Protein 6ZXW (pdb70)

Foldseek 3Di:
DKKKFQFALQDVQLRQLLVVLLQVLFFDWPDWDDDRRIIITPGDGDDPVQLAQGTFFMFDFPDKAFPVCLLVVLLVPDADAFEEFEAEADDPPRVVVRVVSVVSNVVVPHHYDPPDGPWYWYWYDDPRMTTTGTTPDGHDPVVQVCVAQVNFPQHDPPDDGLSVLSSQLSSQNAAAAFEEEEQQQFLNSNVLSCQVRRHAYEYEHQDPVRLVNNVSRCVVSVGDYYYYHDHLLDDPAQFQRHQEYEYEDDEDPDPVCPPVCVSVLQSNLVVVLRRHHAFGKYKYKYQDDSCVSNVQWDWPDWDWDADPVSGIIIITITTHD/DFPVVQVCDAQPPPRARWDWAAPDDDPGAGAWTWIAGPPVRDIWTHHRRDTPRDPPD

Secondary structure (DSSP, 8-state):
-EEEEEE-SS-HHHHHHHHHHHHHHHEEEEEEEEETTEEEEEEEE---GGG-SSEEEEEEEEEEE-GGGHHHHHHHS---SS-EEEEEESSS-HHHHHHHHHHHHHTTT--B-SSS-SEEEEEEEETTEEEEEEEEEE--THHHHTT-GGGSSS--TTPPPHHHHHHHHHHTT--TTSEEEETT-TT-HHHHHHHHTT-EEEEEES-HHHHHHHHHHHHHHT---EEEE-BTTB--B-TT-EEEEEEEPPPPS-GGGTTTTHHHHHHHHHHHHHHEEEEEEEEEEESS--TTTTTTEEEEEEEEEESSSS-EEEEEEEEE-/-BGGGGGTB--TTT-PPEEEEEEEE-SSBEEEEEEEESSS--EEEEETTEEB-----

Nearest PDB structures (foldseek):
  6zxw-assembly1_G  TM=1.003E+00  e=2.504E-74  Archaeoglobus fulgidus
  5e72-assembly1_A  TM=8.853E-01  e=5.109E-32  Thermococcus kodakarensis KOD1
  3mti-assembly1_B  TM=7.067E-01  e=9.119E-10  Streptococcus thermophilus LMG 18311
  2yqz-assembly2_B  TM=7.452E-01  e=1.498E-08  Thermus thermophilus HB8
  2yr0-assembly2_B  TM=7.247E-01  e=1.040E-08  Thermus thermophilus HB8

Radius of gyration: 24.33 Å; Cα contacts (8 Å, |Δi|>4): 850; chains: 2; bounding box: 44×74×57 Å

Solvent-accessible surface area: 17960 Å² total; per-residue (Å²): 119,104,6,0,1,32,0,4,66,93,17,50,87,0,0,48,52,0,0,16,3,0,0,114,77,43,5,184,36,142,89,96,83,88,63,107,75,2,0,10,1,40,6,57,43,119,116,6,9,146,21,2,0,6,0,37,7,0,0,76,18,98,58,63,15,33,71,101,92,5,78,109,4,0,50,101,1,59,43,71,112,123,66,3,4,8,89,14,69,25,48,181,48,78,96,63,35,46,184,101,0,5,55,26,0,179,157,85,50,6,105,63,20,122,101,114,30,114,18,17,1,6,0,4,33,38,134,87,95,0,2,0,0,42,42,64,38,96,40,58,98,152,78,22,121,104,28,65,21,72,125,10,74,38,95,80,125,93,25,5,140,5,38,13,0,25,0,0,0,0,0,6,0,0,45,140,52,30,24,0,0,1,1,36,8,22,8,0,7,5,0,2,1,0,18,74,25,33,4,72,2,10,0,0,15,114,80,64,163,22,0,79,9,0,63,82,0,5,132,128,44,61,11,134,30,20,10,1,1,1,18,5,44,33,0,0,0,91,83,67,10,0,67,0,0,0,0,31,4,59,21,38,206,49,124,187,34,78,48,93,29,62,99,21,0,40,74,0,2,110,16,0,51,46,0,0,69,152,32,2,23,0,0,0,0,0,24,42,80,1,67,92,46,1,94,44,7,78,66,40,9,62,13,88,39,189,66,133,50,110,28,50,31,35,0,1,0,0,80,37,148,11,65,122,155,14,30,102,37,0,0,0,0,64,52,49,29,102,10,101,32,100,56,125,92,86,69,179,95,35,0,36,30,10,108,0,23,4,80,80,68,194,23,104,6,63,5,69,84,4,2,2,30,0,82,20,113,178

B-factor: mean 72.26, std 22.64, range [41.46, 172.57]

Sequence (378 aa):
MKFLFYLSADNLEIARKEVLVLAERYGWVEDYQFEERLLLLDYAGEKFFERLAYTNEVTKIYDICSVSELEQVFSEIPVYDRLCCVRVKGGKGKTALERKLGALLWKRGAKVSVSNPEIVYKVYIQDDKCYVGLLEFERDTRQFFLRRPDRRPFLMPSAIKPKLARALVNLTGVLEGETLLDPMCGTGSFLIEAGLMGINPIGIDFIEKIVRGCRVNLEYYGIEGSVLLGDAKNLPLRDESVRGIATDYPYLRSTKAAGTLDELYSKTSEEFERVLKKGGRAAIVTNIDVESFFSNFEIEMKTEERVHGSLTRRIYLLRRHMKRKLLEILACPLCKSELEVEVVEENEEEIISGKLVCSSCRAEFPIEDGIPDLRPPE

Structure (mmCIF, N/CA/C/O backbone):
data_6ZXW
#
_entry.id   6ZXW
#
_cell.length_a   75.360
_cell.length_b   92.940
_cell.length_c   101.400
_cell.angle_alpha   90.000
_cell.angle_beta   90.000
_cell.angle_gamma   90.000
#
_symmetry.space_group_name_H-M   'P 21 21 21'
#
loop_
_entity.id
_entity.type
_entity.pdbx_description
1 polymer 'tRNA (Guanine(10)-N2)-dimethyltransferase'
2 polymer 'Uncharacterized protein'
3 non-polymer SINEFUNGIN
4 non-polymer 1,2-ETHANEDIOL
5 non-polymer 'ACETIC ACID'
6 non-polymer 'SULFATE ION'
7 non-polymer 'ZINC ION'
8 water water
#
loop_
_atom_site.group_PDB
_atom_site.id
_atom_site.type_symbol
_atom_site.label_atom_id
_atom_site.label_alt_id
_atom_site.label_comp_id
_atom_site.label_asym_id
_atom_site.label_entity_id
_atom_site.label_seq_id
_atom_site.pdbx_PDB_ins_code
_atom_site.Cartn_x
_atom_site.Cartn_y
_atom_site.Cartn_z
_atom_site.occupancy
_atom_site.B_iso_or_equiv
_atom_site.auth_seq_id
_atom_site.auth_comp_id
_atom_site.auth_asym_id
_atom_site.auth_atom_id
_atom_site.pdbx_PDB_model_num
ATOM 1 N N . MET A 1 1 ? 20.707 -5.863 -11.412 1.00 71.66 1 MET G N 1
ATOM 2 C CA . MET A 1 1 ? 19.811 -5.627 -12.552 1.00 70.15 1 MET G CA 1
ATOM 3 C C . MET A 1 1 ? 18.427 -5.205 -12.074 1.00 65.89 1 MET G C 1
ATOM 4 O O . MET A 1 1 ? 17.924 -5.763 -11.116 1.00 64.54 1 MET G O 1
ATOM 9 N N . LYS A 1 2 ? 17.791 -4.249 -12.757 1.00 59.64 2 LYS G N 1
ATOM 10 C CA . LYS A 1 2 ? 16.464 -3.774 -12.369 1.00 57.24 2 LYS G CA 1
ATOM 11 C C . LYS A 1 2 ? 15.356 -4.404 -13.201 1.00 57.60 2 LYS G C 1
ATOM 12 O O . LYS A 1 2 ? 15.443 -4.498 -14.438 1.00 55.03 2 LYS G O 1
ATOM 18 N N . PHE A 1 3 ? 14.327 -4.884 -12.475 1.00 52.32 3 PHE G N 1
ATOM 19 C CA . PHE A 1 3 ? 13.147 -5.518 -13.014 1.00 50.45 3 PHE G CA 1
ATOM 20 C C . PHE A 1 3 ? 11.912 -4.885 -12.449 1.00 55.46 3 PHE G C 1
ATOM 21 O O . PHE A 1 3 ? 11.851 -4.561 -11.257 1.00 54.82 3 PHE G O 1
ATOM 29 N N . LEU A 1 4 ? 10.927 -4.670 -13.332 1.00 52.36 4 LEU G N 1
ATOM 30 C CA . LEU A 1 4 ? 9.633 -4.152 -12.952 1.00 51.11 4 LEU G CA 1
ATOM 31 C C . LEU A 1 4 ? 8.672 -5.321 -13.046 1.00 54.72 4 LEU G C 1
ATOM 32 O O . LEU A 1 4 ? 8.609 -6.003 -14.068 1.00 54.69 4 LEU G O 1
ATOM 37 N N . PHE A 1 5 ? 7.899 -5.521 -11.987 1.00 51.23 5 PHE G N 1
ATOM 38 C CA . PHE A 1 5 ? 6.882 -6.566 -11.914 1.00 49.49 5 PHE G CA 1
ATOM 39 C C . PHE A 1 5 ? 5.550 -5.840 -11.945 1.00 54.31 5 PHE G C 1
ATOM 40 O O . PHE A 1 5 ? 5.284 -5.020 -11.068 1.00 53.34 5 PHE G O 1
ATOM 48 N N . TYR A 1 6 ? 4.773 -6.032 -13.024 1.00 53.14 6 TYR G N 1
ATOM 49 C CA . TYR A 1 6 ? 3.453 -5.413 -13.132 1.00 53.36 6 TYR G CA 1
ATOM 50 C C . TYR A 1 6 ? 2.482 -6.420 -12.511 1.00 55.07 6 TYR G C 1
ATOM 51 O O . TYR A 1 6 ? 2.272 -7.509 -13.032 1.00 54.30 6 TYR G O 1
ATOM 60 N N . LEU A 1 7 ? 2.012 -6.091 -11.324 1.00 53.36 7 LEU G N 1
ATOM 61 C CA . LEU A 1 7 ? 1.206 -6.955 -10.470 1.00 53.86 7 LEU G CA 1
ATOM 62 C C . LEU A 1 7 ? -0.288 -6.914 -10.719 1.00 63.88 7 LEU G C 1
ATOM 63 O O . LEU A 1 7 ? -0.847 -5.892 -11.129 1.00 64.89 7 LEU G O 1
ATOM 68 N N . SER A 1 8 ? -0.931 -8.045 -10.419 1.00 62.85 8 SER G N 1
ATOM 69 C CA . SER A 1 8 ? -2.362 -8.237 -10.494 1.00 64.01 8 SER G CA 1
ATOM 70 C C . SER A 1 8 ? -3.002 -7.424 -9.350 1.00 69.93 8 SER G C 1
ATOM 71 O O . SER A 1 8 ? -2.471 -7.406 -8.232 1.00 68.73 8 SER G O 1
ATOM 74 N N . ALA A 1 9 ? -4.141 -6.764 -9.622 1.00 69.88 9 ALA G N 1
ATOM 75 C CA . ALA A 1 9 ? -4.848 -5.979 -8.587 1.00 70.98 9 ALA G CA 1
ATOM 76 C C . ALA A 1 9 ? -5.599 -6.838 -7.514 1.00 76.17 9 ALA G C 1
ATOM 77 O O . ALA A 1 9 ? -6.001 -6.284 -6.484 1.00 76.57 9 ALA G O 1
ATOM 79 N N . ASP A 1 10 ? -5.764 -8.175 -7.746 1.00 71.50 10 ASP G N 1
ATOM 80 C CA . ASP A 1 10 ? -6.464 -9.106 -6.829 1.00 70.97 10 ASP G CA 1
ATOM 81 C C . ASP A 1 10 ? -6.137 -8.878 -5.337 1.00 72.79 10 ASP G C 1
ATOM 82 O O . ASP A 1 10 ? -7.045 -8.669 -4.512 1.00 74.32 10 ASP G O 1
ATOM 87 N N . ASN A 1 11 ? -4.842 -8.916 -5.018 1.00 63.67 11 ASN G N 1
ATOM 88 C CA . ASN A 1 11 ? -4.294 -8.698 -3.686 1.00 61.45 11 ASN G CA 1
ATOM 89 C C . ASN A 1 11 ? -2.831 -8.336 -3.866 1.00 61.01 11 ASN G C 1
ATOM 90 O O . ASN A 1 11 ? -2.013 -9.187 -4.231 1.00 58.16 11 ASN G O 1
ATOM 95 N N . LEU A 1 12 ? -2.523 -7.044 -3.677 1.00 57.99 12 LEU G N 1
ATOM 96 C CA . LEU A 1 12 ? -1.171 -6.516 -3.850 1.00 57.39 12 LEU G CA 1
ATOM 97 C C . LEU A 1 12 ? -0.210 -7.042 -2.795 1.00 60.37 12 LEU G C 1
ATOM 98 O O . LEU A 1 12 ? 0.966 -7.198 -3.097 1.00 59.14 12 LEU G O 1
ATOM 103 N N . GLU A 1 13 ? -0.714 -7.358 -1.577 1.00 57.69 13 GLU G N 1
ATOM 104 C CA . GLU A 1 13 ? 0.087 -7.909 -0.480 1.00 57.09 13 GLU G CA 1
ATOM 105 C C . GLU A 1 13 ? 0.659 -9.277 -0.841 1.00 58.25 13 GLU G C 1
ATOM 106 O O . GLU A 1 13 ? 1.866 -9.477 -0.708 1.00 58.89 13 GLU G O 1
ATOM 112 N N . ILE A 1 14 ? -0.194 -10.180 -1.372 1.00 53.47 14 ILE G N 1
ATOM 113 C CA . ILE A 1 14 ? 0.166 -11.515 -1.854 1.00 52.27 14 ILE G CA 1
ATOM 114 C C . ILE A 1 14 ? 1.069 -11.373 -3.082 1.00 54.14 14 ILE G C 1
ATOM 115 O O . ILE A 1 14 ? 2.071 -12.077 -3.171 1.00 53.74 14 ILE G O 1
ATOM 120 N N . ALA A 1 15 ? 0.696 -10.483 -4.027 1.00 49.79 15 ALA G N 1
ATOM 121 C CA . ALA A 1 15 ? 1.449 -10.255 -5.263 1.00 49.43 15 ALA G CA 1
ATOM 122 C C . ALA A 1 15 ? 2.900 -9.843 -5.009 1.00 51.07 15 ALA G C 1
ATOM 123 O O . ALA A 1 15 ? 3.797 -10.378 -5.650 1.00 49.21 15 ALA G O 1
ATOM 125 N N . ARG A 1 16 ? 3.113 -8.923 -4.067 1.00 47.93 16 ARG G N 1
ATOM 126 C CA . ARG A 1 16 ? 4.423 -8.410 -3.668 1.00 48.35 16 ARG G CA 1
ATOM 127 C C . ARG A 1 16 ? 5.229 -9.466 -2.930 1.00 52.85 16 ARG G C 1
ATOM 128 O O . ARG A 1 16 ? 6.397 -9.663 -3.248 1.00 52.17 16 ARG G O 1
ATOM 136 N N . LYS A 1 17 ? 4.609 -10.121 -1.931 1.00 48.82 17 LYS G N 1
ATOM 137 C CA . LYS A 1 17 ? 5.284 -11.127 -1.135 1.00 48.67 17 LYS G CA 1
ATOM 138 C C . LYS A 1 17 ? 5.699 -12.356 -1.991 1.00 50.97 17 LYS G C 1
ATOM 139 O O . LYS A 1 17 ? 6.800 -12.889 -1.793 1.00 49.82 17 LYS G O 1
ATOM 145 N N . GLU A 1 18 ? 4.859 -12.740 -2.959 1.00 46.19 18 GLU G N 1
ATOM 146 C CA . GLU A 1 18 ? 5.149 -13.828 -3.875 1.00 46.90 18 GLU G CA 1
ATOM 147 C C . GLU A 1 18 ? 6.466 -13.580 -4.638 1.00 50.42 18 GLU G C 1
ATOM 148 O O . GLU A 1 18 ? 7.297 -14.486 -4.703 1.00 48.72 18 GLU G O 1
ATOM 154 N N . VAL A 1 19 ? 6.645 -12.367 -5.210 1.00 46.97 19 VAL G N 1
ATOM 155 C CA . VAL A 1 19 ? 7.866 -11.992 -5.937 1.00 46.72 19 VAL G CA 1
ATOM 156 C C . VAL A 1 19 ? 9.078 -12.026 -5.000 1.00 49.69 19 VAL G C 1
ATOM 157 O O . VAL A 1 19 ? 10.118 -12.610 -5.346 1.00 50.13 19 VAL G O 1
ATOM 161 N N . LEU A 1 20 ? 8.946 -11.380 -3.826 1.00 45.61 20 LEU G N 1
ATOM 162 C CA . LEU A 1 20 ? 10.025 -11.261 -2.865 1.00 46.09 20 LEU G CA 1
ATOM 163 C C . LEU A 1 20 ? 10.463 -12.620 -2.291 1.00 49.01 20 LEU G C 1
ATOM 164 O O . LEU A 1 20 ? 11.656 -12.849 -2.159 1.00 48.12 20 LEU G O 1
ATOM 169 N N . VAL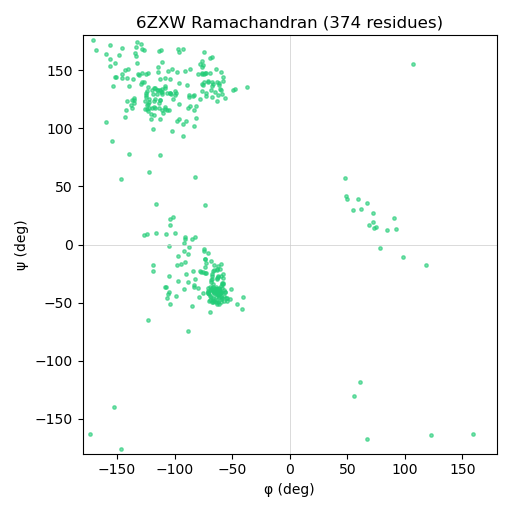 A 1 21 ? 9.534 -13.516 -2.037 1.00 45.87 21 VAL G N 1
ATOM 170 C CA . VAL A 1 21 ? 9.853 -14.845 -1.528 1.00 46.68 21 VAL G CA 1
ATOM 171 C C . VAL A 1 21 ? 10.645 -15.662 -2.585 1.00 49.70 21 VAL G C 1
ATOM 172 O O . VAL A 1 21 ? 11.648 -16.253 -2.248 1.00 49.92 21 VAL G O 1
ATOM 176 N N . LEU A 1 22 ? 10.185 -15.696 -3.827 1.00 46.49 22 LEU G N 1
ATOM 177 C CA . LEU A 1 22 ? 10.879 -16.418 -4.898 1.00 45.45 22 LEU G CA 1
ATOM 178 C C . LEU A 1 22 ? 12.221 -15.776 -5.216 1.00 49.85 22 LEU G C 1
ATOM 179 O O . LEU A 1 22 ? 13.199 -16.486 -5.424 1.00 50.18 22 LEU G O 1
ATOM 184 N N . ALA A 1 23 ? 12.291 -14.436 -5.224 1.00 47.04 23 ALA G N 1
ATOM 185 C CA . ALA A 1 23 ? 13.562 -13.735 -5.474 1.00 46.30 23 ALA G CA 1
ATOM 186 C C . ALA A 1 23 ? 14.634 -14.064 -4.434 1.00 50.86 23 ALA G C 1
ATOM 187 O O . ALA A 1 23 ? 15.798 -14.289 -4.800 1.00 49.80 23 ALA G O 1
ATOM 189 N N . GLU A 1 24 ? 14.237 -14.173 -3.150 1.00 49.26 24 GLU G N 1
ATOM 190 C CA . GLU A 1 24 ? 15.188 -14.505 -2.084 1.00 49.92 24 GLU G CA 1
ATOM 191 C C . GLU A 1 24 ? 15.597 -15.971 -2.159 1.00 51.78 24 GLU G C 1
ATOM 192 O O . GLU A 1 24 ? 16.672 -16.307 -1.718 1.00 51.69 24 GLU G O 1
ATOM 198 N N . ARG A 1 25 ? 14.766 -16.829 -2.742 1.00 49.03 25 ARG G N 1
ATOM 199 C CA . ARG A 1 25 ? 15.101 -18.240 -2.912 1.00 49.11 25 ARG G CA 1
ATOM 200 C C . ARG A 1 25 ? 15.970 -18.513 -4.176 1.00 53.05 25 ARG G C 1
ATOM 201 O O . ARG A 1 25 ? 16.831 -19.376 -4.153 1.00 53.18 25 ARG G O 1
ATOM 209 N N . TYR A 1 26 ? 15.718 -17.795 -5.262 1.00 50.52 26 TYR G N 1
ATOM 210 C CA . TYR A 1 26 ? 16.382 -17.968 -6.550 1.00 50.91 26 TYR G CA 1
ATOM 211 C C . TYR A 1 26 ? 17.654 -17.170 -6.704 1.00 56.33 26 TYR G C 1
ATOM 212 O O . TYR A 1 26 ? 18.591 -17.607 -7.380 1.00 58.20 26 TYR G O 1
ATOM 221 N N . GLY A 1 27 ? 17.694 -16.015 -6.077 1.00 50.76 27 GLY G N 1
ATOM 222 C CA . GLY A 1 27 ? 18.878 -15.189 -6.167 1.00 49.54 27 GLY G CA 1
ATOM 223 C C . GLY A 1 27 ? 19.066 -14.299 -4.975 1.00 53.92 27 GLY G C 1
ATOM 224 O O . GLY A 1 27 ? 18.914 -14.747 -3.836 1.00 53.79 27 GLY G O 1
ATOM 225 N N . TRP A 1 28 ? 19.494 -13.064 -5.252 1.00 53.05 28 TRP G N 1
ATOM 226 C CA . TRP A 1 28 ? 1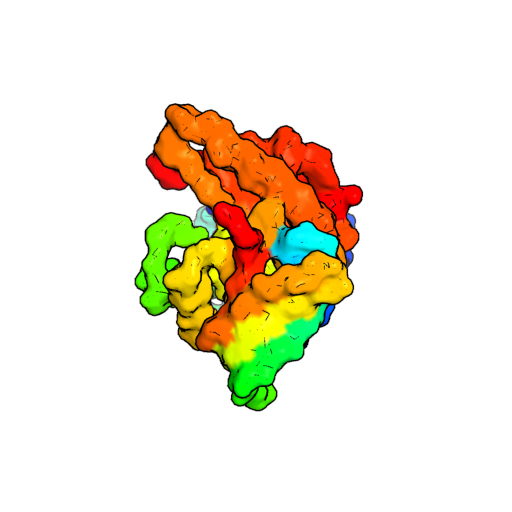9.882 -12.059 -4.267 1.00 54.94 28 TRP G CA 1
ATOM 227 C C . TRP A 1 28 ? 19.321 -10.693 -4.635 1.00 58.88 28 TRP G C 1
ATOM 228 O O . TRP A 1 28 ? 19.497 -10.196 -5.755 1.00 57.47 28 TRP G O 1
ATOM 239 N N . VAL A 1 29 ? 18.582 -10.129 -3.685 1.00 56.84 29 VAL G N 1
ATOM 240 C CA . VAL A 1 29 ? 17.896 -8.851 -3.811 1.00 56.79 29 VAL G CA 1
ATOM 241 C C . VAL A 1 29 ? 18.780 -7.763 -3.210 1.00 60.96 29 VAL G C 1
ATOM 242 O O . VAL A 1 29 ? 19.126 -7.832 -2.036 1.00 61.29 29 VAL G O 1
ATOM 246 N N . GLU A 1 30 ? 19.149 -6.759 -4.014 1.00 57.91 30 GLU G N 1
ATOM 247 C CA . GLU A 1 30 ? 19.915 -5.627 -3.516 1.00 57.37 30 GLU G CA 1
ATOM 248 C C . GLU A 1 30 ? 18.927 -4.685 -2.799 1.00 63.07 30 GLU G C 1
ATOM 249 O O . GLU A 1 30 ? 19.186 -4.271 -1.678 1.00 63.24 30 GLU G O 1
ATOM 255 N N . ASP A 1 31 ? 17.766 -4.419 -3.428 1.00 61.32 31 ASP G N 1
ATOM 256 C CA . ASP A 1 31 ? 16.699 -3.540 -2.926 1.00 61.73 31 ASP G CA 1
ATOM 257 C C . ASP A 1 31 ? 15.428 -3.707 -3.755 1.00 61.72 31 ASP G C 1
ATOM 258 O O . ASP A 1 31 ? 15.439 -4.320 -4.821 1.00 60.18 31 ASP G O 1
ATOM 263 N N . TYR A 1 32 ? 14.332 -3.165 -3.252 1.00 58.37 32 TYR G N 1
ATOM 264 C CA . TYR A 1 32 ? 13.037 -3.184 -3.908 1.00 58.45 32 TYR G CA 1
ATOM 265 C C . TYR A 1 32 ? 12.218 -1.967 -3.492 1.00 61.67 32 TYR G C 1
ATOM 266 O O . TYR A 1 32 ? 12.424 -1.437 -2.407 1.00 61.08 32 TYR G O 1
ATOM 275 N N . GLN A 1 33 ? 11.256 -1.569 -4.335 1.00 58.55 33 GLN G N 1
ATOM 276 C CA . GLN A 1 33 ? 10.305 -0.513 -4.033 1.00 58.38 33 GLN G CA 1
ATOM 277 C C . GLN A 1 33 ? 8.941 -0.808 -4.656 1.00 61.03 33 GLN G C 1
ATOM 278 O O . GLN A 1 33 ? 8.850 -1.437 -5.712 1.00 57.58 33 GLN G O 1
ATOM 284 N N . PHE A 1 34 ? 7.880 -0.451 -3.921 1.00 61.12 34 PHE G N 1
ATOM 285 C CA . PHE A 1 34 ? 6.493 -0.653 -4.343 1.00 62.60 34 PHE G CA 1
ATOM 286 C C . PHE A 1 34 ? 5.899 0.687 -4.694 1.00 66.71 34 PHE G C 1
ATOM 287 O O . PHE A 1 34 ? 6.135 1.657 -3.968 1.00 64.74 34 PHE G O 1
ATOM 295 N N . GLU A 1 35 ? 5.036 0.708 -5.730 1.00 64.92 35 GLU G N 1
ATOM 296 C CA . GLU A 1 35 ? 4.284 1.891 -6.180 1.00 65.75 35 GLU G CA 1
ATOM 297 C C . GLU A 1 35 ? 3.037 1.382 -6.882 1.00 68.26 35 GLU G C 1
ATOM 298 O O . GLU A 1 35 ? 3.070 1.097 -8.088 1.00 66.91 35 GLU G O 1
ATOM 304 N N . GLU A 1 36 ? 1.956 1.194 -6.092 1.00 64.98 36 GLU G N 1
ATOM 305 C CA . GLU A 1 36 ? 0.659 0.682 -6.547 1.00 65.09 36 GLU G CA 1
ATOM 306 C C . GLU A 1 36 ? 0.843 -0.731 -7.117 1.00 66.28 36 GLU G C 1
ATOM 307 O O . GLU A 1 36 ? 1.322 -1.611 -6.402 1.00 66.65 36 GLU G O 1
ATOM 313 N N . ARG A 1 37 ? 0.539 -0.932 -8.400 1.00 60.61 37 ARG G N 1
ATOM 314 C CA . ARG A 1 37 ? 0.683 -2.224 -9.077 1.00 58.74 37 ARG G CA 1
ATOM 315 C C . ARG A 1 37 ? 2.098 -2.446 -9.607 1.00 60.07 37 ARG G C 1
ATOM 316 O O . ARG A 1 37 ? 2.340 -3.460 -10.259 1.00 59.08 37 ARG G O 1
ATOM 324 N N . LEU A 1 38 ? 3.042 -1.515 -9.315 1.00 56.50 38 LEU G N 1
ATOM 325 C CA . LEU A 1 38 ? 4.438 -1.652 -9.757 1.00 56.51 38 LEU G CA 1
ATOM 326 C C . LEU A 1 38 ? 5.363 -2.083 -8.629 1.00 59.74 38 LEU G C 1
ATOM 327 O O . LEU A 1 38 ? 5.352 -1.473 -7.551 1.00 59.80 38 LEU G O 1
ATOM 332 N N . LEU A 1 39 ? 6.186 -3.124 -8.887 1.00 54.99 39 LEU G N 1
ATOM 333 C CA . LEU A 1 39 ? 7.202 -3.592 -7.940 1.00 54.21 39 LEU G CA 1
ATOM 334 C C . LEU A 1 39 ? 8.563 -3.577 -8.640 1.00 58.18 39 LEU G C 1
ATOM 335 O O . LEU A 1 39 ? 8.759 -4.248 -9.653 1.00 56.06 39 LEU G O 1
ATOM 340 N N . LEU A 1 40 ? 9.475 -2.739 -8.130 1.00 57.19 40 LEU G N 1
ATOM 341 C CA . LEU A 1 40 ? 10.821 -2.604 -8.678 1.00 57.70 40 LEU G CA 1
ATOM 342 C C . LEU A 1 40 ? 11.785 -3.359 -7.840 1.00 58.48 40 LEU G C 1
ATOM 343 O O . LEU A 1 40 ? 11.861 -3.146 -6.637 1.00 56.61 40 LEU G O 1
ATOM 348 N N . LEU A 1 41 ? 12.516 -4.251 -8.480 1.00 55.59 41 LEU G N 1
ATOM 349 C CA . LEU A 1 41 ? 13.465 -5.125 -7.814 1.00 55.65 41 LEU G CA 1
ATOM 350 C C . LEU A 1 41 ? 14.850 -4.989 -8.434 1.00 57.66 41 LEU G C 1
ATOM 351 O O . LEU A 1 41 ? 14.966 -5.045 -9.657 1.00 55.89 41 LEU G O 1
ATOM 356 N N . ASP A 1 42 ? 15.889 -4.749 -7.592 1.00 55.31 42 ASP G N 1
ATOM 357 C CA . ASP A 1 42 ? 17.295 -4.704 -8.007 1.00 56.06 42 ASP G CA 1
ATOM 358 C C . ASP A 1 42 ? 17.739 -6.113 -7.633 1.00 58.44 42 ASP G C 1
ATOM 359 O O . ASP A 1 42 ? 17.825 -6.456 -6.457 1.00 58.15 42 ASP G O 1
ATOM 364 N N . TYR A 1 43 ? 17.925 -6.951 -8.654 1.00 54.16 43 TYR G N 1
ATOM 365 C CA . TYR A 1 43 ? 18.079 -8.382 -8.535 1.00 52.85 43 TYR G CA 1
ATOM 366 C C . TYR A 1 43 ? 19.182 -9.045 -9.372 1.00 56.34 43 TYR G C 1
ATOM 367 O O . TYR A 1 43 ? 19.331 -8.760 -10.556 1.00 55.49 43 TYR G O 1
ATOM 376 N N . ALA A 1 44 ? 19.842 -10.053 -8.768 1.00 53.49 44 ALA G N 1
ATOM 377 C CA . ALA A 1 44 ? 20.816 -10.922 -9.429 1.00 53.00 44 ALA G CA 1
ATOM 378 C C . ALA A 1 44 ? 20.470 -12.389 -9.126 1.00 55.27 44 ALA G C 1
ATOM 379 O O . ALA A 1 44 ? 19.948 -12.709 -8.058 1.00 54.63 44 ALA G O 1
ATOM 381 N N . GLY A 1 45 ? 20.726 -13.260 -10.086 1.00 52.00 45 GLY G N 1
ATOM 382 C CA . GLY A 1 45 ? 20.478 -14.686 -9.933 1.00 51.21 45 GLY G CA 1
ATOM 383 C C . GLY A 1 45 ? 19.549 -15.256 -10.982 1.00 55.68 45 GLY G C 1
ATOM 384 O O . GLY A 1 45 ? 19.264 -14.616 -11.995 1.00 55.14 45 GLY G O 1
ATOM 385 N N . GLU A 1 46 ? 19.034 -16.454 -10.702 1.00 52.69 46 GLU G N 1
ATOM 386 C CA . GLU A 1 46 ? 18.174 -17.221 -11.588 1.00 51.22 46 GLU G CA 1
ATOM 387 C C . GLU A 1 46 ? 16.782 -16.619 -11.733 1.00 55.78 46 GLU G C 1
ATOM 388 O O . GLU A 1 46 ? 16.200 -16.148 -10.761 1.00 55.88 46 GLU G O 1
ATOM 394 N N . LYS A 1 47 ? 16.244 -16.652 -12.954 1.00 53.56 47 LYS G N 1
ATOM 395 C CA . LYS A 1 47 ? 14.881 -16.187 -13.252 1.00 53.24 47 LYS G CA 1
ATOM 396 C C . LYS A 1 47 ? 13.853 -17.209 -12.761 1.00 53.32 47 LYS G C 1
ATOM 397 O O . LYS A 1 47 ? 14.043 -18.409 -12.919 1.00 52.97 47 LYS G O 1
ATOM 403 N N . PHE A 1 48 ? 12.784 -16.721 -12.144 1.00 48.52 48 PHE G N 1
ATOM 404 C CA . PHE A 1 48 ? 11.700 -17.518 -11.546 1.00 47.90 48 PHE G CA 1
ATOM 405 C C . PHE A 1 48 ? 10.308 -17.081 -12.093 1.00 51.24 48 PHE G C 1
ATOM 406 O O . PHE A 1 48 ? 9.271 -17.493 -11.555 1.00 49.83 48 PHE G O 1
ATOM 414 N N . PHE A 1 49 ? 10.297 -16.207 -13.113 1.00 48.53 49 PHE G N 1
ATOM 415 C CA . PHE A 1 49 ? 9.081 -15.530 -13.603 1.00 48.84 49 PHE G CA 1
ATOM 416 C C . PHE A 1 49 ? 7.962 -16.435 -14.095 1.00 50.67 49 PHE G C 1
ATOM 417 O O . PHE A 1 49 ? 6.813 -16.093 -13.869 1.00 50.20 49 PHE G O 1
ATOM 425 N N . GLU A 1 50 ? 8.269 -17.585 -14.706 1.00 48.64 50 GLU G N 1
ATOM 426 C CA . GLU A 1 50 ? 7.241 -18.500 -15.216 1.00 50.15 50 GLU G CA 1
ATOM 427 C C . GLU A 1 50 ? 6.332 -19.096 -14.105 1.00 52.57 50 GLU G C 1
ATOM 428 O O . GLU A 1 50 ? 5.200 -19.493 -14.394 1.00 51.39 50 GLU G O 1
ATOM 434 N N . ARG A 1 51 ? 6.810 -19.099 -12.851 1.00 47.75 51 ARG G N 1
ATOM 435 C CA . ARG A 1 51 ? 6.104 -19.594 -11.669 1.00 46.74 51 ARG G CA 1
ATOM 436 C C . ARG A 1 51 ? 5.067 -18.655 -11.138 1.00 47.78 51 ARG G C 1
ATOM 437 O O . ARG A 1 51 ? 4.194 -19.098 -10.394 1.00 47.50 51 ARG G O 1
ATOM 445 N N . LEU A 1 52 ? 5.192 -17.353 -11.433 1.00 44.74 52 LEU G N 1
ATOM 446 C CA . LEU A 1 52 ? 4.359 -16.313 -10.828 1.00 45.38 52 LEU G CA 1
ATOM 447 C C . LEU A 1 52 ? 2.902 -16.376 -11.231 1.00 50.79 52 LEU G C 1
ATOM 448 O O . LEU A 1 52 ? 2.563 -16.677 -12.376 1.00 51.96 52 LEU G O 1
ATOM 453 N N . ALA A 1 53 ? 2.046 -16.198 -10.222 1.00 47.80 53 ALA G N 1
ATOM 454 C CA . ALA A 1 53 ? 0.594 -16.257 -10.338 1.00 47.13 53 ALA G CA 1
ATOM 455 C C . ALA A 1 53 ? -0.041 -14.871 -10.287 1.00 49.73 53 ALA G C 1
ATOM 456 O O . ALA A 1 53 ? -0.981 -14.617 -11.023 1.00 49.86 53 ALA G O 1
ATOM 458 N N . TYR A 1 54 ? 0.457 -13.986 -9.412 1.00 47.49 54 TYR G N 1
ATOM 459 C CA . TYR A 1 54 ? -0.087 -12.641 -9.184 1.00 48.62 54 TYR G CA 1
ATOM 460 C C . TYR A 1 54 ? 0.687 -11.536 -9.904 1.00 52.28 54 TYR G C 1
ATOM 461 O O . TYR A 1 54 ? 0.467 -10.355 -9.653 1.00 52.11 54 TYR G O 1
ATOM 470 N N . THR A 1 55 ? 1.597 -11.920 -10.797 1.00 50.60 55 THR G N 1
ATOM 471 C CA . THR A 1 55 ? 2.353 -10.984 -11.622 1.00 50.15 55 THR G CA 1
ATOM 472 C C . THR A 1 55 ? 1.828 -11.202 -13.026 1.00 53.47 55 THR G C 1
ATOM 473 O O . THR A 1 55 ? 1.756 -12.348 -13.478 1.00 52.43 55 THR G O 1
ATOM 477 N N . ASN A 1 56 ? 1.489 -10.108 -13.710 1.00 49.48 56 ASN G N 1
ATOM 478 C CA . ASN A 1 56 ? 1.011 -10.148 -15.087 1.00 50.68 56 ASN G CA 1
ATOM 479 C C . ASN A 1 56 ? 2.145 -9.995 -16.099 1.00 54.50 56 ASN G C 1
ATOM 480 O O . ASN A 1 56 ? 2.142 -10.643 -17.146 1.00 53.91 56 ASN G O 1
ATOM 485 N N . GLU A 1 57 ? 3.117 -9.142 -15.777 1.00 51.70 57 GLU G N 1
ATOM 486 C CA . GLU A 1 57 ? 4.235 -8.841 -16.659 1.00 51.83 57 GLU G CA 1
ATOM 487 C C . GLU A 1 57 ? 5.492 -8.588 -15.874 1.00 52.45 57 GLU G C 1
ATOM 488 O O . GLU A 1 57 ? 5.441 -7.952 -14.822 1.00 51.30 57 GLU G O 1
ATOM 494 N N . VAL A 1 58 ? 6.631 -8.970 -16.459 1.00 49.07 58 VAL G N 1
ATOM 495 C CA . VAL A 1 58 ? 7.970 -8.696 -15.954 1.00 48.76 58 VAL G CA 1
ATOM 496 C C . VAL A 1 58 ? 8.759 -7.990 -17.063 1.00 54.07 58 VAL G C 1
ATOM 497 O O . VAL A 1 58 ? 8.845 -8.488 -18.189 1.00 52.59 58 VAL G O 1
ATOM 501 N N . THR A 1 59 ? 9.338 -6.828 -16.728 1.00 52.42 59 THR G N 1
ATOM 502 C CA . THR A 1 59 ? 10.148 -6.042 -17.657 1.00 51.97 59 THR G CA 1
ATOM 503 C C . THR A 1 59 ? 11.554 -5.801 -17.088 1.00 54.05 59 THR G C 1
ATOM 504 O O . THR A 1 59 ? 11.684 -5.414 -15.940 1.00 51.12 59 THR G O 1
ATOM 508 N N . LYS A 1 60 ? 12.596 -5.976 -17.917 1.00 54.22 60 LYS G N 1
ATOM 509 C CA . LYS A 1 60 ? 13.971 -5.629 -17.543 1.00 55.37 60 LYS G CA 1
ATOM 510 C C . LYS A 1 60 ? 14.101 -4.099 -17.827 1.00 59.77 60 LYS G C 1
ATOM 511 O O . LYS A 1 60 ? 13.943 -3.685 -18.967 1.00 59.64 60 LYS G O 1
ATOM 517 N N . ILE A 1 61 ? 14.313 -3.277 -16.780 1.00 56.70 61 ILE G N 1
ATOM 518 C CA . ILE A 1 61 ? 14.369 -1.818 -16.879 1.00 56.91 61 ILE G CA 1
ATOM 519 C C . ILE A 1 61 ? 15.687 -1.323 -17.475 1.00 63.09 61 ILE G C 1
ATOM 520 O O . ILE A 1 61 ? 16.763 -1.757 -17.067 1.00 62.34 61 ILE G O 1
ATOM 525 N N . TYR A 1 62 ? 15.581 -0.413 -18.458 1.00 61.94 62 TYR G N 1
ATOM 526 C CA . TYR A 1 62 ? 16.714 0.237 -19.097 1.00 62.56 62 TYR G CA 1
ATOM 527 C C . TYR A 1 62 ? 16.892 1.606 -18.448 1.00 64.27 62 TYR G C 1
ATOM 528 O O . TYR A 1 62 ? 18.017 1.978 -18.142 1.00 63.46 62 TYR G O 1
ATOM 537 N N . ASP A 1 63 ? 15.790 2.353 -18.244 1.00 60.92 63 ASP G N 1
ATOM 538 C CA . ASP A 1 63 ? 15.822 3.689 -17.644 1.00 61.10 63 ASP G CA 1
ATOM 539 C C . ASP A 1 63 ? 14.500 4.075 -17.009 1.00 64.66 63 ASP G C 1
ATOM 540 O O . ASP A 1 63 ? 13.457 3.491 -17.318 1.00 63.26 63 ASP G O 1
ATOM 545 N N . ILE A 1 64 ? 14.559 5.062 -16.097 1.00 63.69 64 ILE G N 1
ATOM 546 C CA . ILE A 1 64 ? 13.407 5.664 -15.412 1.00 64.67 64 ILE G CA 1
ATOM 547 C C . ILE A 1 64 ? 13.540 7.156 -15.669 1.00 70.18 64 ILE G C 1
ATOM 548 O O . ILE A 1 64 ? 14.608 7.723 -15.432 1.00 70.70 64 ILE G O 1
ATOM 553 N N . CYS A 1 65 ? 12.507 7.770 -16.244 1.00 68.08 65 CYS G N 1
ATOM 554 C CA . CYS A 1 65 ? 12.573 9.181 -16.639 1.00 68.97 65 CYS G CA 1
ATOM 555 C C . CYS A 1 65 ? 11.212 9.856 -16.495 1.00 75.15 65 CYS G C 1
ATOM 556 O O . CYS A 1 65 ? 10.269 9.232 -16.021 1.00 75.83 65 CYS G O 1
ATOM 559 N N . SER A 1 66 ? 11.115 11.131 -16.905 1.00 72.03 66 SER G N 1
ATOM 560 C CA . SER A 1 66 ? 9.869 11.895 -16.931 1.00 71.70 66 SER G CA 1
ATOM 561 C C . SER A 1 66 ? 9.335 11.807 -18.386 1.00 76.12 66 SER G C 1
ATOM 562 O O . SER A 1 66 ? 10.088 11.384 -19.282 1.00 74.09 66 SER G O 1
ATOM 565 N N . VAL A 1 67 ? 8.062 12.222 -18.624 1.00 74.02 67 VAL G N 1
ATOM 566 C CA . VAL A 1 67 ? 7.450 12.176 -19.967 1.00 74.54 67 VAL G CA 1
ATOM 567 C C . VAL A 1 67 ? 8.256 12.996 -21.004 1.00 76.90 67 VAL G C 1
ATOM 568 O O . VAL A 1 67 ? 8.338 12.564 -22.150 1.00 75.39 67 VAL G O 1
ATOM 572 N N . SER A 1 68 ? 8.888 14.131 -20.587 1.00 73.98 68 SER G N 1
ATOM 573 C CA . SER A 1 68 ? 9.691 15.001 -21.462 1.00 73.66 68 SER G CA 1
ATOM 574 C C . SER A 1 68 ? 11.056 14.401 -21.840 1.00 76.50 68 SER G C 1
ATOM 575 O O . SER A 1 68 ? 11.606 14.755 -22.891 1.00 76.14 68 SER G O 1
ATOM 578 N N . GLU A 1 69 ? 11.593 13.486 -21.004 1.00 71.44 69 GLU G N 1
ATOM 579 C CA . GLU A 1 69 ? 12.886 12.842 -21.278 1.00 70.68 69 GLU G CA 1
ATOM 580 C C . GLU A 1 69 ? 12.735 11.570 -22.132 1.00 71.97 69 GLU G C 1
ATOM 581 O O . GLU A 1 69 ? 13.734 11.013 -22.583 1.00 70.67 69 GLU G O 1
ATOM 587 N N . LEU A 1 70 ? 11.488 11.139 -22.362 1.00 68.94 70 LEU G N 1
ATOM 588 C CA . LEU A 1 70 ? 11.092 9.916 -23.069 1.00 69.16 70 LEU G CA 1
ATOM 589 C C . LEU A 1 70 ? 11.670 9.765 -24.486 1.00 73.98 70 LEU G C 1
ATOM 590 O O . LEU A 1 70 ? 12.172 8.688 -24.813 1.00 73.69 70 LEU G O 1
ATOM 595 N N . GLU A 1 71 ? 11.625 10.827 -25.304 1.00 72.07 71 GLU G N 1
ATOM 596 C CA . GLU A 1 71 ? 12.176 10.821 -26.663 1.00 72.02 71 GLU G CA 1
ATOM 597 C C . GLU A 1 71 ? 13.704 10.608 -26.654 1.00 77.07 71 GLU G C 1
ATOM 598 O O . GLU A 1 71 ? 14.214 9.832 -27.475 1.00 76.25 71 GLU G O 1
ATOM 604 N N . GLN A 1 72 ? 14.420 11.243 -25.685 1.00 74.20 72 GLN G N 1
ATOM 605 C CA . GLN A 1 72 ? 15.874 11.083 -25.511 1.00 73.61 72 GLN G CA 1
ATOM 606 C C . GLN A 1 72 ? 16.277 9.639 -25.132 1.00 75.05 72 GLN G C 1
ATOM 607 O O . GLN A 1 72 ? 17.273 9.144 -25.659 1.00 76.02 72 GLN G O 1
ATOM 613 N N . VAL A 1 73 ? 15.522 8.964 -24.238 1.00 68.68 73 VAL G N 1
ATOM 614 C CA . VAL A 1 73 ? 15.865 7.577 -23.858 1.00 66.95 73 VAL G CA 1
ATOM 615 C C . VAL A 1 73 ? 15.666 6.651 -25.075 1.00 69.04 73 VAL G C 1
ATOM 616 O O . VAL A 1 73 ? 16.506 5.780 -25.315 1.00 69.49 73 VAL G O 1
ATOM 620 N N . PHE A 1 74 ? 14.631 6.920 -25.895 1.00 64.06 74 PHE G N 1
ATOM 621 C CA . PHE A 1 74 ? 14.350 6.173 -27.118 1.00 63.48 74 PHE G CA 1
ATOM 622 C C . PHE A 1 74 ? 15.391 6.446 -28.240 1.00 70.39 74 PHE G C 1
ATOM 623 O O . PHE A 1 74 ? 15.428 5.712 -29.231 1.00 69.55 74 PHE G O 1
ATOM 631 N N . SER A 1 75 ? 16.298 7.420 -28.018 1.00 70.23 75 SER G N 1
ATOM 632 C CA . SER A 1 75 ? 17.433 7.730 -28.894 1.00 71.96 75 SER G CA 1
ATOM 633 C C . SER A 1 75 ? 18.696 6.991 -28.397 1.00 78.77 75 SER G C 1
ATOM 634 O O . SER A 1 75 ? 19.663 6.872 -29.147 1.00 79.86 75 SER G O 1
ATOM 637 N N . GLU A 1 76 ? 18.690 6.506 -27.140 1.00 75.60 76 GLU G N 1
ATOM 638 C CA . GLU A 1 76 ? 19.844 5.842 -26.521 1.00 75.43 76 GLU G CA 1
ATOM 639 C C . GLU A 1 76 ? 19.683 4.329 -26.328 1.00 77.82 76 GLU G C 1
ATOM 640 O O . GLU A 1 76 ? 20.665 3.594 -26.474 1.00 78.26 76 GLU G O 1
ATOM 646 N N . ILE A 1 77 ? 18.457 3.875 -25.987 1.00 71.93 77 ILE G N 1
ATOM 647 C CA . ILE A 1 77 ? 18.096 2.467 -25.725 1.00 70.27 77 ILE G CA 1
ATOM 648 C C . ILE A 1 77 ? 18.594 1.521 -26.848 1.00 74.50 77 ILE G C 1
ATOM 649 O O . ILE A 1 77 ? 18.398 1.851 -28.014 1.00 74.63 77 ILE G O 1
ATOM 654 N N . PRO A 1 78 ? 19.242 0.367 -26.554 1.00 71.40 78 PRO G N 1
ATOM 655 C CA . PRO A 1 78 ? 19.746 -0.476 -27.656 1.00 71.52 78 PRO G CA 1
ATOM 656 C C . PRO A 1 78 ? 18.687 -0.948 -28.653 1.00 76.26 78 PRO G C 1
ATOM 657 O O . PRO A 1 78 ? 17.534 -1.194 -28.295 1.00 74.58 78 PRO G O 1
ATOM 661 N N . VAL A 1 79 ? 19.104 -1.011 -29.922 1.00 74.72 79 VAL G N 1
ATOM 662 C CA . VAL A 1 79 ? 18.339 -1.442 -31.089 1.00 75.72 79 VAL G CA 1
ATOM 663 C C . VAL A 1 79 ? 18.863 -2.848 -31.486 1.00 81.03 79 VAL G C 1
ATOM 664 O O . VAL A 1 79 ? 20.027 -3.171 -31.219 1.00 80.84 79 VAL G O 1
ATOM 668 N N . TYR A 1 80 ? 17.981 -3.694 -32.055 1.00 78.55 80 TYR G N 1
ATOM 669 C CA . TYR A 1 80 ? 18.266 -5.074 -32.471 1.00 78.77 80 TYR G CA 1
ATOM 670 C C . TYR A 1 80 ? 17.827 -5.297 -33.919 1.00 85.96 80 TYR G C 1
ATOM 671 O O . TYR A 1 80 ? 17.143 -4.429 -34.483 1.00 85.87 80 TYR G O 1
ATOM 680 N N . ASP A 1 81 ? 18.232 -6.435 -34.540 1.00 84.80 81 ASP G N 1
ATOM 681 C CA . ASP A 1 81 ? 17.828 -6.722 -35.925 1.00 86.00 81 ASP G CA 1
ATOM 682 C C . ASP A 1 81 ? 16.526 -7.538 -35.974 1.00 87.88 81 ASP G C 1
ATOM 683 O O . ASP A 1 81 ? 15.867 -7.577 -37.019 1.00 88.05 81 ASP G O 1
ATOM 688 N N . ARG A 1 82 ? 16.117 -8.122 -34.838 1.00 82.33 82 ARG G N 1
ATOM 689 C CA . ARG A 1 82 ? 14.848 -8.851 -34.765 1.00 81.36 82 ARG G CA 1
ATOM 690 C C . ARG A 1 82 ? 13.675 -7.842 -34.725 1.00 83.86 82 ARG G C 1
ATOM 691 O O . ARG A 1 82 ? 13.867 -6.676 -34.342 1.00 82.38 82 ARG G O 1
ATOM 699 N N . LEU A 1 83 ? 12.479 -8.281 -35.173 1.00 79.63 83 LEU G N 1
ATOM 700 C CA . LEU A 1 83 ? 11.274 -7.453 -35.204 1.00 78.71 83 LEU G CA 1
ATOM 701 C C . LEU A 1 83 ? 10.900 -6.977 -33.797 1.00 78.32 83 LEU G C 1
ATOM 702 O O . LEU A 1 83 ? 10.920 -7.759 -32.842 1.00 75.93 83 LEU G O 1
ATOM 707 N N . CYS A 1 84 ? 10.593 -5.679 -33.676 1.00 72.50 84 CYS G N 1
ATOM 708 C CA . CYS A 1 84 ? 10.232 -5.090 -32.394 1.00 70.20 84 CYS G CA 1
ATOM 709 C C . CYS A 1 84 ? 8.932 -4.293 -32.461 1.00 72.70 84 CYS G C 1
ATOM 710 O O . CYS A 1 84 ? 8.356 -4.125 -33.529 1.00 71.66 84 CYS G O 1
ATOM 713 N N . CYS A 1 85 ? 8.453 -3.850 -31.298 1.00 68.77 85 CYS G N 1
ATOM 714 C CA . CYS A 1 85 ? 7.301 -2.967 -31.151 1.00 67.38 85 CYS G CA 1
ATOM 715 C C . CYS A 1 85 ? 7.394 -2.300 -29.780 1.00 66.43 85 CYS G C 1
ATOM 716 O O . CYS A 1 85 ? 8.193 -2.733 -28.943 1.00 63.66 85 CYS G O 1
ATOM 719 N N . VAL A 1 86 ? 6.629 -1.218 -29.586 1.00 61.41 86 VAL G N 1
ATOM 720 C CA . VAL A 1 86 ? 6.564 -0.451 -28.344 1.00 59.98 86 VAL G CA 1
ATOM 721 C C . VAL A 1 86 ? 5.148 -0.598 -27.805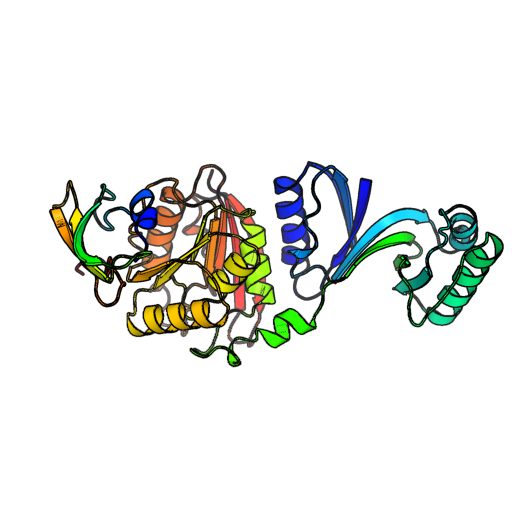 1.00 62.50 86 VAL G C 1
ATOM 722 O O . VAL A 1 86 ? 4.195 -0.423 -28.561 1.00 60.65 86 VAL G O 1
ATOM 726 N N . ARG A 1 87 ? 5.015 -0.961 -26.509 1.00 59.94 87 ARG G N 1
ATOM 727 C CA . ARG A 1 87 ? 3.726 -1.086 -25.811 1.00 58.79 87 ARG G CA 1
ATOM 728 C C . ARG A 1 87 ? 3.746 -0.159 -24.580 1.00 60.71 87 ARG G C 1
ATOM 729 O O . ARG A 1 87 ? 4.659 -0.225 -23.765 1.00 57.74 87 ARG G O 1
ATOM 737 N N . VAL A 1 88 ? 2.803 0.788 -24.540 1.00 59.84 88 VAL G N 1
ATOM 738 C CA . VAL A 1 88 ? 2.645 1.805 -23.492 1.00 59.74 88 VAL G CA 1
ATOM 739 C C . VAL A 1 88 ? 1.481 1.437 -22.555 1.00 65.11 88 VAL G C 1
ATOM 740 O O . VAL A 1 88 ? 0.386 1.123 -23.024 1.00 63.99 88 VAL G O 1
ATOM 744 N N . LYS A 1 89 ? 1.747 1.461 -21.232 1.00 63.32 89 LYS G N 1
ATOM 745 C CA . LYS A 1 89 ? 0.764 1.198 -20.167 1.00 63.09 89 LYS G CA 1
ATOM 746 C C . LYS A 1 89 ? 0.737 2.441 -19.260 1.00 64.80 89 LYS G C 1
ATOM 747 O O . LYS A 1 89 ? 1.779 2.866 -18.767 1.00 62.41 89 LYS G O 1
ATOM 753 N N . GLY A 1 90 ? -0.439 3.038 -19.114 1.00 62.73 90 GLY G N 1
ATOM 754 C CA . GLY A 1 90 ? -0.641 4.241 -18.316 1.00 63.15 90 GLY G CA 1
ATOM 755 C C . GLY A 1 90 ? -0.871 5.456 -19.188 1.00 70.47 90 GLY G C 1
ATOM 756 O O . GLY A 1 90 ? -0.451 5.483 -20.353 1.00 69.71 90 GLY G O 1
ATOM 757 N N . GLY A 1 91 ? -1.551 6.450 -18.621 1.00 69.50 91 GLY G N 1
ATOM 758 C CA . GLY A 1 91 ? -1.867 7.711 -19.289 1.00 69.42 91 GLY G CA 1
ATOM 759 C C . GLY A 1 91 ? -2.844 7.584 -20.441 1.00 75.00 91 GLY G C 1
ATOM 760 O O . GLY A 1 91 ? -3.487 6.543 -20.612 1.00 74.69 91 GLY G O 1
ATOM 761 N N . LYS A 1 92 ? -2.948 8.657 -21.240 1.00 73.24 92 LYS G N 1
ATOM 762 C CA . LYS A 1 92 ? -3.808 8.766 -22.422 1.00 74.06 92 LYS G CA 1
ATOM 763 C C . LYS A 1 92 ? -2.932 8.883 -23.683 1.00 79.20 92 LYS G C 1
ATOM 764 O O . LYS A 1 92 ? -1.724 9.118 -23.569 1.00 78.99 92 LYS G O 1
ATOM 770 N N . GLY A 1 93 ? -3.556 8.719 -24.858 1.00 75.04 93 GLY G N 1
ATOM 771 C CA . GLY A 1 93 ? -2.912 8.759 -26.170 1.00 73.36 93 GLY G CA 1
ATOM 772 C C . GLY A 1 93 ? -1.820 7.716 -26.311 1.00 74.00 93 GLY G C 1
ATOM 773 O O . GLY A 1 93 ? -0.768 7.993 -26.888 1.00 73.95 93 GLY G O 1
ATOM 774 N N . LYS A 1 94 ? -2.067 6.521 -25.755 1.00 67.95 94 LYS G N 1
ATOM 775 C CA . LYS A 1 94 ? -1.157 5.377 -25.693 1.00 67.17 94 LYS G CA 1
ATOM 776 C C . LYS A 1 94 ? -0.704 4.864 -27.061 1.00 69.68 94 LYS G C 1
ATOM 777 O O . LYS A 1 94 ? 0.497 4.660 -27.245 1.00 69.32 94 LYS G O 1
ATOM 783 N N . THR A 1 95 ? -1.653 4.632 -27.988 1.00 64.72 95 THR G N 1
ATOM 784 C CA . THR A 1 95 ? -1.399 4.177 -29.361 1.00 64.64 95 THR G CA 1
ATOM 785 C C . THR A 1 95 ? -0.567 5.216 -30.148 1.00 66.33 95 THR G C 1
ATOM 786 O O . THR A 1 95 ? 0.357 4.822 -30.858 1.00 65.61 95 THR G O 1
ATOM 790 N N . ALA A 1 96 ? -0.897 6.528 -30.011 1.00 60.11 96 ALA G N 1
ATOM 791 C CA . ALA A 1 96 ? -0.149 7.606 -30.639 1.00 59.49 96 ALA G CA 1
ATOM 792 C C . ALA A 1 96 ? 1.299 7.629 -30.101 1.00 64.97 96 ALA G C 1
ATOM 793 O O . ALA A 1 96 ? 2.241 7.751 -30.884 1.00 64.65 96 ALA G O 1
ATOM 795 N N . LEU A 1 97 ? 1.480 7.413 -28.786 1.00 61.94 97 LEU G N 1
ATOM 796 C CA . LEU A 1 97 ? 2.803 7.379 -28.168 1.00 60.94 97 LEU G CA 1
ATOM 797 C C . LEU A 1 97 ? 3.627 6.188 -28.652 1.00 63.44 97 LEU G C 1
ATOM 798 O O . LEU A 1 97 ? 4.804 6.353 -28.936 1.00 62.55 97 LEU G O 1
ATOM 803 N N . GLU A 1 98 ? 2.998 5.020 -28.802 1.00 59.86 98 GLU G N 1
ATOM 804 C CA . GLU A 1 98 ? 3.668 3.811 -29.294 1.00 59.46 98 GLU G CA 1
ATOM 805 C C . GLU A 1 98 ? 4.197 4.000 -30.735 1.00 62.79 98 GLU G C 1
ATOM 806 O O . GLU A 1 98 ? 5.283 3.514 -31.063 1.00 61.68 98 GLU G O 1
ATOM 812 N N . ARG A 1 99 ? 3.432 4.709 -31.569 1.00 59.92 99 ARG G N 1
ATOM 813 C CA . ARG A 1 99 ? 3.768 4.993 -32.967 1.00 60.32 99 ARG G CA 1
ATOM 814 C C . ARG A 1 99 ? 4.912 5.997 -33.074 1.00 64.35 99 ARG G C 1
ATOM 815 O O . ARG A 1 99 ? 5.755 5.892 -33.972 1.00 64.48 99 ARG G O 1
ATOM 823 N N . LYS A 1 100 ? 4.908 6.979 -32.163 1.00 60.03 100 LYS G N 1
ATOM 824 C CA . LYS A 1 100 ? 5.880 8.047 -32.069 1.00 59.87 100 LYS G CA 1
ATOM 825 C C . LYS A 1 100 ? 7.226 7.478 -31.610 1.00 63.63 100 LYS G C 1
ATOM 826 O O . LYS A 1 100 ? 8.257 7.760 -32.229 1.00 63.70 100 LYS G O 1
ATOM 832 N N . LEU A 1 101 ? 7.205 6.653 -30.555 1.00 60.05 101 LEU G N 1
ATOM 833 C CA . LEU A 1 101 ? 8.395 5.993 -30.008 1.00 59.23 101 LEU G CA 1
ATOM 834 C C . LEU A 1 101 ? 8.978 4.964 -30.987 1.00 62.97 101 LEU G C 1
ATOM 835 O O . LEU A 1 101 ? 10.201 4.907 -31.144 1.00 61.64 101 LEU G O 1
ATOM 840 N N . GLY A 1 102 ? 8.097 4.226 -31.677 1.00 58.65 102 GLY G N 1
ATOM 841 C CA . GLY A 1 102 ? 8.468 3.290 -32.733 1.00 58.76 102 GLY G CA 1
ATOM 842 C C . GLY A 1 102 ? 9.214 3.978 -33.872 1.00 64.62 102 GLY G C 1
ATOM 843 O O . GLY A 1 102 ? 10.169 3.412 -34.406 1.00 64.97 102 GLY G O 1
ATOM 844 N N . ALA A 1 103 ? 8.818 5.229 -34.223 1.00 60.81 103 ALA G N 1
ATOM 845 C CA . ALA A 1 103 ? 9.470 6.047 -35.239 1.00 60.92 103 ALA G CA 1
ATOM 846 C C . ALA A 1 103 ? 10.883 6.497 -34.813 1.00 66.88 103 ALA G C 1
ATOM 847 O O . ALA A 1 103 ? 11.755 6.639 -35.673 1.00 67.12 103 ALA G O 1
ATOM 849 N N . LEU A 1 104 ? 11.109 6.709 -33.495 1.00 64.29 104 LEU G N 1
ATOM 850 C CA . LEU A 1 104 ? 12.412 7.092 -32.934 1.00 63.87 104 LEU G CA 1
ATOM 851 C C . LEU A 1 104 ? 13.404 5.924 -33.050 1.00 68.28 104 LEU G C 1
ATOM 852 O O . LEU A 1 104 ? 14.596 6.134 -33.293 1.00 68.61 104 LEU G O 1
ATOM 857 N N . LEU A 1 105 ? 12.886 4.697 -32.867 1.00 64.05 105 LEU G N 1
ATOM 858 C CA . LEU A 1 105 ? 13.619 3.436 -32.946 1.00 63.29 105 LEU G CA 1
ATOM 859 C C . LEU A 1 105 ? 14.032 3.163 -34.402 1.00 68.40 105 LEU G C 1
ATOM 860 O O . LEU A 1 105 ? 15.182 2.824 -34.655 1.00 68.83 105 LEU G O 1
ATOM 865 N N . TRP A 1 106 ? 13.101 3.373 -35.354 1.00 65.32 106 TRP G N 1
ATOM 866 C CA . TRP A 1 106 ? 13.287 3.220 -36.790 1.00 64.78 106 TRP G CA 1
ATOM 867 C C . TRP A 1 106 ? 14.441 4.102 -37.303 1.00 71.66 106 TRP G C 1
ATOM 868 O O . TRP A 1 106 ? 15.185 3.703 -38.205 1.00 72.17 106 TRP G O 1
ATOM 879 N N . LYS A 1 107 ? 14.539 5.319 -36.750 1.00 69.77 107 LYS G N 1
ATOM 880 C CA . LYS A 1 107 ? 15.542 6.339 -37.050 1.00 70.30 107 LYS G CA 1
ATOM 881 C C . LYS A 1 107 ? 16.957 5.765 -36.791 1.00 76.89 107 LYS G C 1
ATOM 882 O O . LYS A 1 107 ? 17.906 6.142 -37.477 1.00 77.52 107 LYS G O 1
ATOM 888 N N . ARG A 1 108 ? 17.077 4.809 -35.847 1.00 73.46 108 ARG G N 1
ATOM 889 C CA . ARG A 1 108 ? 18.356 4.171 -35.528 1.00 73.55 108 ARG G CA 1
ATOM 890 C C . ARG A 1 108 ? 18.487 2.738 -36.112 1.00 78.34 108 ARG G C 1
ATOM 891 O O . ARG A 1 108 ? 19.371 1.988 -35.694 1.00 79.62 108 ARG G O 1
ATOM 899 N N . GLY A 1 109 ? 17.629 2.394 -37.081 1.00 73.08 109 GLY G N 1
ATOM 900 C CA . GLY A 1 109 ? 17.657 1.117 -37.787 1.00 72.00 109 GLY G CA 1
ATOM 901 C C . GLY A 1 109 ? 16.812 -0.029 -37.258 1.00 76.07 109 GLY G C 1
ATOM 902 O O . GLY A 1 109 ? 16.987 -1.165 -37.717 1.00 76.35 109 GLY G O 1
ATOM 903 N N . ALA A 1 110 ? 15.861 0.236 -36.331 1.00 70.63 110 ALA G N 1
ATOM 904 C CA . ALA A 1 110 ? 14.973 -0.812 -35.833 1.00 69.64 110 ALA G CA 1
ATOM 905 C C . ALA A 1 110 ? 13.923 -1.226 -36.866 1.00 74.19 110 ALA G C 1
ATOM 906 O O . ALA A 1 110 ? 13.481 -0.407 -37.670 1.00 72.82 110 ALA G O 1
ATOM 908 N N . LYS A 1 111 ? 13.537 -2.516 -36.837 1.00 73.51 111 LYS G N 1
ATOM 909 C CA . LYS A 1 111 ? 12.505 -3.109 -37.689 1.00 73.74 111 LYS G CA 1
ATOM 910 C C . LYS A 1 111 ? 11.240 -3.254 -36.824 1.00 77.52 111 LYS G C 1
ATOM 911 O O . LYS A 1 111 ? 11.127 -4.181 -36.025 1.00 75.93 111 LYS G O 1
ATOM 917 N N . VAL A 1 112 ? 10.325 -2.289 -36.945 1.00 76.36 112 VAL G N 1
ATOM 918 C CA . VAL A 1 112 ? 9.090 -2.257 -36.163 1.00 77.08 112 VAL G CA 1
ATOM 919 C C . VAL A 1 112 ? 7.987 -3.049 -36.862 1.00 83.71 112 VAL G C 1
ATOM 920 O O . VAL A 1 112 ? 7.715 -2.822 -38.036 1.00 84.23 112 VAL G O 1
ATOM 924 N N . SER A 1 113 ? 7.377 -3.984 -36.136 1.00 82.34 113 SER G N 1
ATOM 925 C CA . SER A 1 113 ? 6.280 -4.839 -36.577 1.00 83.60 113 SER G CA 1
ATOM 926 C C . SER A 1 113 ? 5.332 -4.993 -35.401 1.00 90.21 113 SER G C 1
ATOM 927 O O . SER A 1 113 ? 5.753 -5.435 -34.326 1.00 89.48 113 SER G O 1
ATOM 930 N N . VAL A 1 114 ? 4.057 -4.636 -35.600 1.00 89.13 114 VAL G N 1
ATOM 931 C CA . VAL A 1 114 ? 3.039 -4.741 -34.550 1.00 89.89 114 VAL G CA 1
ATOM 932 C C . VAL A 1 114 ? 2.472 -6.176 -34.488 1.00 96.06 114 VAL G C 1
ATOM 933 O O . VAL A 1 114 ? 2.216 -6.677 -33.390 1.00 95.81 114 VAL G O 1
ATOM 937 N N . SER A 1 115 ? 2.347 -6.847 -35.661 1.00 93.93 115 SER G N 1
ATOM 938 C CA . SER A 1 115 ? 1.793 -8.197 -35.808 1.00 94.12 115 SER G CA 1
ATOM 939 C C . SER A 1 115 ? 2.659 -9.316 -35.216 1.00 98.03 115 SER G C 1
ATOM 940 O O . SER A 1 115 ? 2.176 -10.050 -34.343 1.00 97.82 115 SER G O 1
ATOM 943 N N . ASN A 1 116 ? 3.926 -9.456 -35.682 1.00 94.19 116 ASN G N 1
ATOM 944 C CA . ASN A 1 116 ? 4.825 -10.514 -35.198 1.00 93.52 116 ASN G CA 1
ATOM 945 C C . ASN A 1 116 ? 6.168 -9.996 -34.583 1.00 93.92 116 ASN G C 1
ATOM 946 O O . ASN A 1 116 ? 7.245 -10.352 -35.085 1.00 93.32 116 ASN G O 1
ATOM 951 N N . PRO A 1 117 ? 6.147 -9.208 -33.471 1.00 87.39 117 PRO G N 1
ATOM 952 C CA . PRO A 1 117 ? 7.420 -8.781 -32.870 1.00 85.51 117 PRO G CA 1
ATOM 953 C C . PRO A 1 117 ? 8.049 -9.880 -32.010 1.00 85.27 117 PRO G C 1
ATOM 954 O O . PRO A 1 117 ? 7.337 -10.673 -31.391 1.00 83.83 117 PRO G O 1
ATOM 958 N N . GLU A 1 118 ? 9.384 -9.925 -31.980 1.00 79.93 118 GLU G N 1
ATOM 959 C CA . GLU A 1 118 ? 10.131 -10.870 -31.141 1.00 79.18 118 GLU G CA 1
ATOM 960 C C . GLU A 1 118 ? 10.540 -10.129 -29.852 1.00 79.83 118 GLU G C 1
ATOM 961 O O . GLU A 1 118 ? 10.591 -10.723 -28.775 1.00 79.55 118 GLU G O 1
ATOM 967 N N . ILE A 1 119 ? 10.777 -8.807 -29.982 1.00 73.34 119 ILE G N 1
ATOM 968 C CA . ILE A 1 119 ? 11.174 -7.882 -28.922 1.00 71.15 119 ILE G CA 1
ATOM 969 C C . ILE A 1 119 ? 10.043 -6.874 -28.649 1.00 70.05 119 ILE G C 1
ATOM 970 O O . ILE A 1 119 ? 9.474 -6.290 -29.579 1.00 68.71 119 ILE G O 1
ATOM 975 N N . VAL A 1 120 ? 9.722 -6.683 -27.363 1.00 62.67 120 VAL G N 1
ATOM 976 C CA . VAL A 1 120 ? 8.717 -5.724 -26.944 1.00 59.95 120 VAL G CA 1
ATOM 977 C C . VAL A 1 120 ? 9.335 -4.678 -26.020 1.00 60.25 120 VAL G C 1
ATOM 978 O O . VAL A 1 120 ? 9.792 -4.999 -24.919 1.00 57.90 120 VAL G O 1
ATOM 982 N N . TYR A 1 121 ? 9.307 -3.414 -26.467 1.00 57.53 121 TYR G N 1
ATOM 983 C CA . TYR A 1 121 ? 9.729 -2.267 -25.666 1.00 56.91 121 TYR G CA 1
ATOM 984 C C . TYR A 1 121 ? 8.538 -1.868 -24.824 1.00 57.81 121 TYR G C 1
ATOM 985 O O . TYR A 1 121 ? 7.437 -1.705 -25.3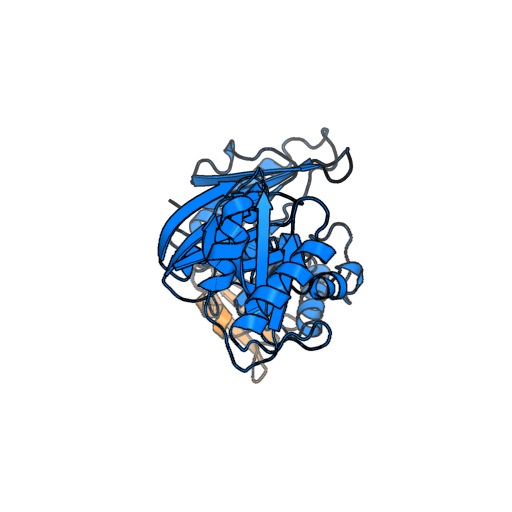32 1.00 57.16 121 TYR G O 1
ATOM 994 N N . LYS A 1 122 ? 8.766 -1.759 -23.531 1.00 54.73 122 LYS G N 1
ATOM 995 C CA . LYS A 1 122 ? 7.748 -1.455 -22.547 1.00 54.41 122 LYS G CA 1
ATOM 996 C C . LYS A 1 122 ? 7.936 -0.093 -21.916 1.00 59.45 122 LYS G C 1
ATOM 997 O O . LYS A 1 122 ? 9.048 0.257 -21.530 1.00 59.54 122 LYS G O 1
ATOM 1003 N N . VAL A 1 123 ? 6.847 0.693 -21.864 1.00 56.40 123 VAL G N 1
ATOM 1004 C CA . VAL A 1 123 ? 6.790 2.005 -21.216 1.00 55.22 123 VAL G CA 1
ATOM 1005 C C . VAL A 1 123 ? 5.621 1.987 -20.193 1.00 58.82 123 VAL G C 1
ATOM 1006 O O . VAL A 1 123 ? 4.473 1.769 -20.581 1.00 57.37 123 VAL G O 1
ATOM 1010 N N . TYR A 1 124 ? 5.937 2.135 -18.875 1.00 56.64 124 TYR G N 1
ATOM 1011 C CA . TYR A 1 124 ? 4.927 2.206 -17.797 1.00 55.72 124 TYR G CA 1
ATOM 1012 C C . TYR A 1 124 ? 4.912 3.652 -17.316 1.00 60.93 124 TYR G C 1
ATOM 1013 O O . TYR A 1 124 ? 5.944 4.184 -16.893 1.00 59.11 124 TYR G O 1
ATOM 1022 N N . ILE A 1 125 ? 3.761 4.304 -17.455 1.00 61.19 125 ILE G N 1
ATOM 1023 C CA . ILE A 1 125 ? 3.597 5.703 -17.087 1.00 62.98 125 ILE G CA 1
ATOM 1024 C C . ILE A 1 125 ? 2.697 5.817 -15.872 1.00 71.88 125 ILE G C 1
ATOM 1025 O O . ILE A 1 125 ? 1.517 5.457 -15.925 1.00 70.34 125 ILE G O 1
ATOM 1030 N N . GLN A 1 126 ? 3.286 6.309 -14.772 1.00 73.17 126 GLN G N 1
ATOM 1031 C CA . GLN A 1 126 ? 2.629 6.476 -13.483 1.00 75.20 126 GLN G CA 1
ATOM 1032 C C . GLN A 1 126 ? 3.123 7.759 -12.825 1.00 83.97 126 GLN G C 1
ATOM 1033 O O . GLN A 1 126 ? 4.307 7.856 -12.501 1.00 83.47 126 GLN G O 1
ATOM 1039 N N . ASP A 1 127 ? 2.213 8.738 -12.632 1.00 84.59 127 ASP G N 1
ATOM 1040 C CA . ASP A 1 127 ? 2.465 10.030 -11.975 1.00 86.13 127 ASP G CA 1
ATOM 1041 C C . ASP A 1 127 ? 3.726 10.726 -12.512 1.00 90.35 127 ASP G C 1
ATOM 1042 O O . ASP A 1 127 ? 4.663 11.000 -11.747 1.00 90.76 127 ASP G O 1
ATOM 1047 N N . ASP A 1 128 ? 3.749 10.970 -13.851 1.00 85.08 128 ASP G N 1
ATOM 1048 C CA . ASP A 1 128 ? 4.848 11.600 -14.612 1.00 83.57 128 ASP G CA 1
ATOM 1049 C C . ASP A 1 128 ? 6.228 10.901 -14.432 1.00 82.01 128 ASP G C 1
ATOM 1050 O O . ASP A 1 128 ? 7.280 11.530 -14.525 1.00 80.82 128 ASP G O 1
ATOM 1055 N N . LYS A 1 129 ? 6.201 9.589 -14.190 1.00 75.86 129 LYS G N 1
ATOM 1056 C CA . LYS A 1 129 ? 7.381 8.740 -14.057 1.00 74.28 129 LYS G CA 1
ATOM 1057 C C . LYS A 1 129 ? 7.216 7.652 -15.128 1.00 72.51 129 LYS G C 1
ATOM 1058 O O . LYS A 1 129 ? 6.162 7.026 -15.221 1.00 70.09 129 LYS G O 1
ATOM 1064 N N . CYS A 1 130 ? 8.221 7.501 -15.983 1.00 67.90 130 CYS G N 1
ATOM 1065 C CA . CYS A 1 130 ? 8.231 6.533 -17.071 1.00 67.24 130 CYS G CA 1
ATOM 1066 C C . CYS A 1 130 ? 9.280 5.471 -16.800 1.00 67.80 130 CYS G C 1
ATOM 1067 O O . CYS A 1 130 ? 10.441 5.801 -16.590 1.00 68.54 130 CYS G O 1
ATOM 1070 N N . TYR A 1 131 ? 8.869 4.206 -16.796 1.00 61.35 131 TYR G N 1
ATOM 1071 C CA . TYR A 1 131 ? 9.748 3.048 -16.608 1.00 60.31 131 TYR G CA 1
ATOM 1072 C C . TYR A 1 131 ? 9.864 2.408 -17.978 1.00 63.29 131 TYR G C 1
ATOM 1073 O O . TYR A 1 131 ? 8.861 1.985 -18.564 1.00 63.31 131 TYR G O 1
ATOM 1082 N N . VAL A 1 132 ? 11.077 2.421 -18.520 1.00 58.61 132 VAL G N 1
ATOM 1083 C CA . VAL A 1 132 ? 11.356 1.966 -19.872 1.00 56.82 132 VAL G CA 1
ATOM 1084 C C . VAL A 1 132 ? 12.227 0.753 -19.808 1.00 58.88 132 VAL G C 1
ATOM 1085 O O . VAL A 1 132 ? 13.220 0.749 -19.098 1.00 58.80 132 VAL G O 1
ATOM 1089 N N . GLY A 1 133 ? 11.856 -0.261 -20.567 1.00 55.41 133 GLY G N 1
ATOM 1090 C CA . GLY A 1 133 ? 12.619 -1.489 -20.651 1.00 55.38 133 GLY G CA 1
ATOM 1091 C C . GLY A 1 133 ? 12.108 -2.464 -21.684 1.00 60.60 133 GLY G C 1
ATOM 1092 O O . GLY A 1 133 ? 11.358 -2.096 -22.594 1.00 59.71 133 GLY G O 1
ATOM 1093 N N . LEU A 1 134 ? 12.544 -3.714 -21.549 1.00 58.64 134 LEU G N 1
ATOM 1094 C CA . LEU A 1 134 ? 12.185 -4.789 -22.452 1.00 58.59 134 LEU G CA 1
ATOM 1095 C C . LEU A 1 134 ? 11.396 -5.820 -21.730 1.00 59.96 134 LEU G C 1
ATOM 1096 O O . LEU A 1 134 ? 11.782 -6.254 -20.637 1.00 58.45 134 LEU G O 1
ATOM 1101 N N . LEU A 1 135 ? 10.283 -6.235 -22.351 1.00 56.11 135 LEU G N 1
ATOM 1102 C CA . LEU A 1 135 ? 9.443 -7.282 -21.793 1.00 55.70 135 LEU G CA 1
ATOM 1103 C C . LEU A 1 135 ? 10.304 -8.544 -21.649 1.00 59.65 135 LEU G C 1
ATOM 1104 O O . LEU A 1 135 ? 11.053 -8.923 -22.555 1.00 58.33 135 LEU G O 1
ATOM 1109 N N . GLU A 1 136 ? 10.264 -9.116 -20.467 1.00 56.84 136 GLU G N 1
ATOM 1110 C CA . GLU A 1 136 ? 11.013 -10.313 -20.149 1.00 56.82 136 GLU G CA 1
ATOM 1111 C C . GLU A 1 136 ? 9.996 -11.430 -20.108 1.00 59.24 136 GLU G C 1
ATOM 1112 O O . GLU A 1 136 ? 10.208 -12.480 -20.697 1.00 59.87 136 GLU G O 1
ATOM 1118 N N . PHE A 1 137 ? 8.848 -11.172 -19.504 1.00 55.72 137 PHE G N 1
ATOM 1119 C CA . PHE A 1 137 ? 7.837 -12.194 -19.346 1.00 55.82 137 PHE G CA 1
ATOM 1120 C C . PHE A 1 137 ? 6.435 -11.638 -19.286 1.00 59.03 137 PHE G C 1
ATOM 1121 O O . PHE A 1 137 ? 6.180 -10.619 -18.640 1.00 57.84 137 PHE G O 1
ATOM 1129 N N . GLU A 1 138 ? 5.502 -12.380 -19.868 1.00 56.88 138 GLU G N 1
ATOM 1130 C CA . GLU A 1 138 ? 4.085 -12.062 -19.800 1.00 57.19 138 GLU G CA 1
ATOM 1131 C C . GLU A 1 138 ? 3.304 -13.352 -19.489 1.00 61.45 138 GLU G C 1
ATOM 1132 O O . GLU A 1 138 ? 3.419 -14.334 -20.213 1.00 61.90 138 GLU G O 1
ATOM 1138 N N . ARG A 1 139 ? 2.556 -13.350 -18.396 1.00 58.52 139 ARG G N 1
ATOM 1139 C CA . ARG A 1 139 ? 1.780 -14.498 -17.957 1.00 59.38 139 ARG G CA 1
ATOM 1140 C C . ARG A 1 139 ? 0.597 -14.810 -18.896 1.00 66.45 139 ARG G C 1
ATOM 1141 O O . ARG A 1 139 ? -0.145 -13.904 -19.274 1.00 65.43 139 ARG G O 1
ATOM 1149 N N . ASP A 1 140 ? 0.439 -16.092 -19.266 1.00 64.99 140 ASP G N 1
ATOM 1150 C CA . ASP A 1 140 ? -0.689 -16.539 -20.079 1.00 64.92 140 ASP G CA 1
ATOM 1151 C C . ASP A 1 140 ? -1.862 -16.776 -19.125 1.00 68.71 140 ASP G C 1
ATOM 1152 O O . ASP A 1 140 ? -1.900 -17.793 -18.432 1.00 67.85 140 ASP G O 1
ATOM 1157 N N . THR A 1 141 ? -2.797 -15.817 -19.089 1.00 67.47 141 THR G N 1
ATOM 1158 C CA . THR A 1 141 ? -4.012 -15.803 -18.263 1.00 69.18 141 THR G CA 1
ATOM 1159 C C . THR A 1 141 ? -4.945 -17.031 -18.524 1.00 74.11 141 THR G C 1
ATOM 1160 O O . THR A 1 141 ? -5.583 -17.533 -17.588 1.00 74.60 141 THR G O 1
ATOM 1164 N N . ARG A 1 142 ? -4.980 -17.516 -19.781 1.00 69.74 142 ARG G N 1
ATOM 1165 C CA . ARG A 1 142 ? -5.755 -18.673 -20.242 1.00 69.49 142 ARG G CA 1
ATOM 1166 C C . ARG A 1 142 ? -5.422 -19.962 -19.490 1.00 70.22 142 ARG G C 1
ATOM 1167 O O . ARG A 1 142 ? -6.304 -20.797 -19.316 1.00 69.54 142 ARG G O 1
ATOM 1175 N N . GLN A 1 143 ? -4.157 -20.127 -19.059 1.00 65.85 143 GLN G N 1
ATOM 1176 C CA . GLN A 1 143 ? -3.675 -21.330 -18.368 1.00 64.74 143 GLN G CA 1
ATOM 1177 C C . GLN A 1 143 ? -4.400 -21.654 -17.039 1.00 64.73 143 GLN G C 1
ATOM 1178 O O . GLN A 1 143 ? -4.741 -22.819 -16.835 1.00 63.55 143 GLN G O 1
ATOM 1184 N N . PHE A 1 144 ? -4.688 -20.645 -16.184 1.00 58.93 144 PHE G N 1
ATOM 1185 C CA . PHE A 1 144 ? -5.416 -20.867 -14.933 1.00 57.83 144 PHE G CA 1
ATOM 1186 C C . PHE A 1 144 ? -6.876 -21.181 -15.208 1.00 62.80 144 PHE G C 1
ATOM 1187 O O . PHE A 1 144 ? -7.443 -22.063 -14.554 1.00 62.33 144 PHE G O 1
ATOM 1195 N N . PHE A 1 145 ? -7.477 -20.479 -16.193 1.00 60.39 145 PHE G N 1
ATOM 1196 C CA . PHE A 1 145 ? -8.861 -20.686 -16.626 1.00 60.77 145 PHE G CA 1
ATOM 1197 C C . PHE A 1 145 ? -9.057 -22.133 -17.105 1.00 64.08 145 PHE G C 1
ATOM 1198 O O . PHE A 1 145 ? -9.981 -22.791 -16.643 1.00 63.63 145 PHE G O 1
ATOM 1206 N N . LEU A 1 146 ? -8.136 -22.651 -17.928 1.00 61.24 146 LEU G N 1
ATOM 1207 C CA . LEU A 1 146 ? -8.170 -24.024 -18.432 1.00 62.72 146 LEU G CA 1
ATOM 1208 C C . LEU A 1 146 ? -8.077 -25.108 -17.342 1.00 67.18 146 LEU G C 1
ATOM 1209 O O . LEU A 1 146 ? -8.456 -26.248 -17.601 1.00 68.55 146 LEU G O 1
ATOM 1214 N N . ARG A 1 147 ? -7.603 -24.742 -16.132 1.00 62.43 147 ARG G N 1
ATOM 1215 C CA . ARG A 1 147 ? -7.421 -25.584 -14.938 1.00 61.38 147 ARG G CA 1
ATOM 1216 C C . ARG A 1 147 ? -8.448 -25.293 -13.843 1.00 63.20 147 ARG G C 1
ATOM 1217 O O . ARG A 1 147 ? -8.239 -25.743 -12.715 1.00 61.98 147 ARG G O 1
ATOM 1225 N N . ARG A 1 148 ? -9.494 -24.475 -14.143 1.00 59.69 148 ARG G N 1
ATOM 1226 C CA . ARG A 1 148 ? -10.652 -24.105 -13.299 1.00 59.58 148 ARG G CA 1
ATOM 1227 C C . ARG A 1 148 ? -11.054 -25.357 -12.483 1.00 60.60 148 ARG G C 1
ATOM 1228 O O . ARG A 1 148 ? -11.147 -26.433 -13.085 1.00 58.71 148 ARG G O 1
ATOM 1236 N N . PRO A 1 149 ? -11.348 -25.280 -11.165 1.00 57.63 149 PRO G N 1
ATOM 1237 C CA . PRO A 1 149 ? -11.701 -26.516 -10.423 1.00 57.63 149 PRO G CA 1
ATOM 1238 C C . PRO A 1 149 ? -12.902 -27.311 -10.956 1.00 64.14 149 PRO G C 1
ATOM 1239 O O . PRO A 1 149 ? -12.941 -28.524 -10.753 1.00 64.16 149 PRO G O 1
ATOM 1243 N N . ASP A 1 150 ? -13.850 -26.658 -11.668 1.00 62.80 150 ASP G N 1
ATOM 1244 C CA . ASP A 1 150 ? -15.028 -27.338 -12.235 1.00 64.40 150 ASP G CA 1
ATOM 1245 C C . ASP A 1 150 ? -14.679 -28.200 -13.481 1.00 70.45 150 ASP G C 1
ATOM 1246 O O . ASP A 1 150 ? -15.538 -28.918 -13.989 1.00 71.33 150 ASP G O 1
ATOM 1251 N N . ARG A 1 151 ? -13.421 -28.132 -13.953 1.00 67.90 151 ARG G N 1
ATOM 1252 C CA . ARG A 1 151 ? -12.952 -28.863 -15.130 1.00 68.07 151 ARG G CA 1
ATOM 1253 C C . ARG A 1 151 ? -12.235 -30.196 -14.788 1.00 70.72 151 ARG G C 1
ATOM 1254 O O . ARG A 1 151 ? -11.995 -30.999 -15.691 1.00 71.75 151 ARG G O 1
ATOM 1262 N N . ARG A 1 152 ? -11.937 -30.440 -13.495 1.00 63.96 152 ARG G N 1
ATOM 1263 C CA . ARG A 1 152 ? -11.269 -31.649 -12.992 1.00 61.89 152 ARG G CA 1
ATOM 1264 C C . ARG A 1 152 ? -12.239 -32.834 -12.948 1.00 64.44 152 ARG G C 1
ATOM 1265 O O . ARG A 1 152 ? -13.406 -32.620 -12.630 1.00 62.80 152 ARG G O 1
ATOM 1273 N N . PRO A 1 153 ? -11.779 -34.096 -13.173 1.00 61.15 153 PRO G N 1
ATOM 1274 C CA . PRO A 1 153 ? -12.715 -35.243 -13.104 1.00 60.36 153 PRO G CA 1
ATOM 1275 C C . PRO A 1 153 ? -13.366 -35.476 -11.727 1.00 61.94 153 PRO G C 1
ATOM 1276 O O . PRO A 1 153 ? -14.473 -35.997 -11.670 1.00 60.92 153 PRO G O 1
ATOM 1280 N N . PHE A 1 154 ? -12.691 -35.089 -10.628 1.00 58.39 154 PHE G N 1
ATOM 1281 C CA . PHE A 1 154 ? -13.216 -35.214 -9.260 1.00 57.89 154 PHE G CA 1
ATOM 1282 C C . PHE A 1 154 ? -13.445 -33.806 -8.719 1.00 63.51 154 PHE G C 1
ATOM 1283 O O . PHE A 1 154 ? -12.514 -33.047 -8.466 1.00 60.74 154 PHE G O 1
ATOM 1291 N N . LEU A 1 155 ? -14.710 -33.462 -8.614 1.00 64.45 155 LEU G N 1
ATOM 1292 C CA . LEU A 1 155 ? -15.184 -32.144 -8.255 1.00 65.80 155 LEU G CA 1
ATOM 1293 C C . LEU A 1 155 ? -15.779 -32.095 -6.878 1.00 68.97 155 LEU G C 1
ATOM 1294 O O . LEU A 1 155 ? -16.535 -32.974 -6.513 1.00 68.35 155 LEU G O 1
ATOM 1299 N N . MET A 1 156 ? -15.442 -31.057 -6.122 1.00 67.76 156 MET G N 1
ATOM 1300 C CA . MET A 1 156 ? -15.972 -30.755 -4.788 1.00 68.33 156 MET G CA 1
ATOM 1301 C C . MET A 1 156 ? -16.167 -29.238 -4.750 1.00 71.98 156 MET G C 1
ATOM 1302 O O . MET A 1 156 ? -15.294 -28.534 -5.234 1.00 71.51 156 MET G O 1
ATOM 1307 N N . PRO A 1 157 ? -17.283 -28.689 -4.227 1.00 71.02 157 PRO G N 1
ATOM 1308 C CA . PRO A 1 157 ? -17.420 -27.222 -4.190 1.00 70.81 157 PRO G CA 1
ATOM 1309 C C . PRO A 1 157 ? -16.458 -26.572 -3.188 1.00 73.18 157 PRO G C 1
ATOM 1310 O O . PRO A 1 157 ? -15.950 -27.245 -2.276 1.00 71.56 157 PRO G O 1
ATOM 1314 N N . SER A 1 158 ? -16.212 -25.251 -3.370 1.00 69.47 158 SER G N 1
ATOM 1315 C CA . SER A 1 158 ? -15.348 -24.408 -2.516 1.00 68.46 158 SER G CA 1
ATOM 1316 C C . SER A 1 158 ? -13.844 -24.706 -2.676 1.00 67.34 158 SER G C 1
ATOM 1317 O O . SER A 1 158 ? -13.061 -24.491 -1.738 1.00 67.45 158 SER G O 1
ATOM 1320 N N . ALA A 1 159 ? -13.434 -25.200 -3.856 1.00 59.72 159 ALA G N 1
ATOM 1321 C CA . ALA A 1 159 ? -12.013 -25.470 -4.081 1.00 58.37 159 ALA G CA 1
ATOM 1322 C C . ALA A 1 159 ? -11.282 -24.135 -4.259 1.00 60.53 159 ALA G C 1
ATOM 1323 O O . ALA A 1 159 ? -11.890 -23.156 -4.670 1.00 61.28 159 ALA G O 1
ATOM 1325 N N . ILE A 1 160 ? -10.025 -24.070 -3.834 1.00 55.77 160 ILE G N 1
ATOM 1326 C CA . ILE A 1 160 ? -9.178 -22.886 -4.014 1.00 52.87 160 ILE G CA 1
ATOM 1327 C C . ILE A 1 160 ? -8.836 -22.866 -5.518 1.00 55.19 160 ILE G C 1
ATOM 1328 O O . ILE A 1 160 ? -8.451 -23.890 -6.072 1.00 54.85 160 ILE G O 1
ATOM 1333 N N . LYS A 1 161 ? -9.024 -21.723 -6.166 1.00 51.76 161 LYS G N 1
ATOM 1334 C CA . LYS A 1 161 ? -8.743 -21.535 -7.589 1.00 52.48 161 LYS G CA 1
ATOM 1335 C C . LYS A 1 161 ? -7.236 -21.688 -7.916 1.00 52.98 161 LYS G C 1
ATOM 1336 O O . LYS A 1 161 ? -6.402 -21.413 -7.050 1.00 51.45 161 LYS G O 1
ATOM 1342 N N . PRO A 1 162 ? -6.871 -22.127 -9.150 1.00 49.27 162 PRO G N 1
ATOM 1343 C CA . PRO A 1 162 ? -5.434 -22.319 -9.478 1.00 48.43 162 PRO G CA 1
ATOM 1344 C C . PRO A 1 162 ? -4.498 -21.143 -9.183 1.00 51.21 162 PRO G C 1
ATOM 1345 O O . PRO A 1 162 ? -3.369 -21.372 -8.735 1.00 51.10 162 PRO G O 1
ATOM 1349 N N . LYS A 1 163 ? -4.965 -19.891 -9.423 1.00 47.84 163 LYS G N 1
ATOM 1350 C CA . LYS A 1 163 ? -4.157 -18.685 -9.251 1.00 47.78 163 LYS G CA 1
ATOM 1351 C C . LYS A 1 163 ? -3.738 -18.481 -7.797 1.00 50.72 163 LYS G C 1
ATOM 1352 O O . LYS A 1 163 ? -2.559 -18.295 -7.544 1.00 48.86 163 LYS G O 1
ATOM 1358 N N . LEU A 1 164 ? -4.707 -18.521 -6.850 1.00 48.13 164 LEU G N 1
ATOM 1359 C CA . LEU A 1 164 ? -4.444 -18.387 -5.428 1.00 47.06 164 LEU G CA 1
ATOM 1360 C C . LEU A 1 164 ? -3.626 -19.586 -4.926 1.00 48.35 164 LEU G C 1
ATOM 1361 O O . LEU A 1 164 ? -2.705 -19.390 -4.169 1.00 49.44 164 LEU G O 1
ATOM 1366 N N . ALA A 1 165 ? -3.941 -20.802 -5.369 1.00 45.20 165 ALA G N 1
ATOM 1367 C CA . ALA A 1 165 ? -3.234 -22.032 -4.976 1.00 44.34 165 ALA G CA 1
ATOM 1368 C C . ALA A 1 165 ? -1.759 -21.992 -5.380 1.00 47.87 165 ALA G C 1
ATOM 1369 O O . ALA A 1 165 ? -0.928 -22.411 -4.604 1.00 46.79 165 ALA G O 1
ATOM 1371 N N . ARG A 1 166 ? -1.439 -21.469 -6.582 1.00 46.88 166 ARG G N 1
ATOM 1372 C CA . ARG A 1 166 ? -0.064 -21.344 -7.048 1.00 45.46 166 ARG G CA 1
ATOM 1373 C C . ARG A 1 166 ? 0.685 -20.262 -6.258 1.00 47.93 166 ARG G C 1
ATOM 1374 O O . ARG A 1 166 ? 1.802 -20.521 -5.813 1.00 45.02 166 ARG G O 1
ATOM 1382 N N . ALA A 1 167 ? 0.030 -19.093 -6.005 1.00 44.80 167 ALA G N 1
ATOM 1383 C CA . ALA A 1 167 ? 0.631 -18.025 -5.208 1.00 44.85 167 ALA G CA 1
ATOM 1384 C C . ALA A 1 167 ? 1.062 -18.486 -3.830 1.00 49.15 167 ALA G C 1
ATOM 1385 O O . ALA A 1 167 ? 2.150 -18.141 -3.407 1.00 50.35 167 ALA G O 1
ATOM 1387 N N . LEU A 1 168 ? 0.244 -19.321 -3.171 1.00 47.00 168 LEU G N 1
ATOM 1388 C CA . LEU A 1 168 ? 0.455 -19.871 -1.831 1.00 46.20 168 LEU G CA 1
ATOM 1389 C C . LEU A 1 168 ? 1.567 -20.896 -1.765 1.00 46.44 168 LEU G C 1
ATOM 1390 O O . LEU A 1 168 ? 2.375 -20.831 -0.844 1.00 45.76 168 LEU G O 1
ATOM 1395 N N . VAL A 1 169 ? 1.668 -21.785 -2.764 1.00 43.45 169 VAL G N 1
ATOM 1396 C CA . VAL A 1 169 ? 2.801 -22.705 -2.904 1.00 43.02 169 VAL G CA 1
ATOM 1397 C C . VAL A 1 169 ? 4.098 -21.855 -3.087 1.00 46.74 169 VAL G C 1
ATOM 1398 O O . VAL A 1 169 ? 5.126 -22.168 -2.501 1.00 46.06 169 VAL G O 1
ATOM 1402 N N . ASN A 1 170 ? 4.040 -20.792 -3.906 1.00 44.83 170 ASN G N 1
ATOM 1403 C CA . ASN A 1 170 ? 5.206 -19.929 -4.141 1.00 45.28 170 ASN G CA 1
ATOM 1404 C C . ASN A 1 170 ? 5.668 -19.192 -2.890 1.00 48.25 170 ASN G C 1
ATOM 1405 O O . ASN A 1 170 ? 6.885 -19.082 -2.650 1.00 47.61 170 ASN G O 1
ATOM 1410 N N . LEU A 1 171 ? 4.690 -18.738 -2.063 1.00 44.66 171 LEU G N 1
ATOM 1411 C CA . LEU A 1 171 ? 4.946 -18.056 -0.780 1.00 43.96 171 LEU G CA 1
ATOM 1412 C C . LEU A 1 171 ? 5.747 -18.923 0.207 1.00 47.00 171 LEU G C 1
ATOM 1413 O O . LEU A 1 171 ? 6.480 -18.374 1.012 1.00 45.76 171 LEU G O 1
ATOM 1418 N N . THR A 1 172 ? 5.659 -20.270 0.111 1.00 46.66 172 THR G N 1
ATOM 1419 C CA . THR A 1 172 ? 6.458 -21.182 0.957 1.00 47.97 172 THR G CA 1
ATOM 1420 C C . THR A 1 172 ? 7.937 -21.176 0.487 1.00 52.42 172 THR G C 1
ATOM 1421 O O . THR A 1 172 ? 8.805 -21.605 1.241 1.00 53.33 172 THR G O 1
ATOM 1425 N N . GLY A 1 173 ? 8.191 -20.729 -0.755 1.00 48.81 173 GLY G N 1
ATOM 1426 C CA . GLY A 1 173 ? 9.530 -20.651 -1.342 1.00 48.37 173 GLY G CA 1
ATOM 1427 C C . GLY A 1 173 ? 10.106 -21.985 -1.765 1.00 54.28 173 GLY G C 1
ATOM 1428 O O . GLY A 1 173 ? 11.304 -22.090 -2.012 1.00 53.89 173 GLY G O 1
ATOM 1429 N N . VAL A 1 174 ? 9.254 -23.014 -1.856 1.00 51.27 174 VAL G N 1
ATOM 1430 C CA . VAL A 1 174 ? 9.648 -24.374 -2.238 1.00 50.34 174 VAL G CA 1
ATOM 1431 C C . VAL A 1 174 ? 10.198 -24.400 -3.686 1.00 53.10 174 VAL G C 1
ATOM 1432 O O . VAL A 1 174 ? 9.730 -23.655 -4.538 1.00 52.16 174 VAL G O 1
ATOM 1436 N N . LEU A 1 175 ? 11.257 -25.185 -3.919 1.00 51.69 175 LEU G N 1
ATOM 1437 C CA . LEU A 1 175 ? 11.901 -25.302 -5.235 1.00 51.20 175 LEU G CA 1
ATOM 1438 C C . LEU A 1 175 ? 11.661 -26.688 -5.811 1.00 57.80 175 LEU G C 1
ATOM 1439 O O . LEU A 1 175 ? 11.209 -27.596 -5.091 1.00 57.28 175 LEU G O 1
ATOM 1444 N N . GLU A 1 176 ? 11.964 -26.844 -7.110 1.00 55.46 176 GLU G N 1
ATOM 1445 C CA . GLU A 1 176 ? 11.891 -28.106 -7.860 1.00 56.71 176 GLU G CA 1
ATOM 1446 C C . GLU A 1 176 ? 12.581 -29.244 -7.065 1.00 58.69 176 GLU G C 1
ATOM 1447 O O . GLU A 1 176 ? 13.650 -29.021 -6.493 1.00 57.96 176 GLU G O 1
ATOM 1453 N N . GLY A 1 177 ? 11.940 -30.415 -6.971 1.00 54.91 177 GLY G N 1
ATOM 1454 C CA . GLY A 1 177 ? 12.517 -31.545 -6.234 1.00 53.68 177 GLY G CA 1
ATOM 1455 C C . GLY A 1 177 ? 12.401 -31.474 -4.717 1.00 57.90 177 GLY G C 1
ATOM 1456 O O . GLY A 1 177 ? 12.828 -32.392 -4.019 1.00 57.87 177 GLY G O 1
ATOM 1457 N N . GLU A 1 178 ? 11.847 -30.382 -4.177 1.00 54.96 178 GLU G N 1
ATOM 1458 C CA . GLU A 1 178 ? 11.630 -30.274 -2.737 1.00 53.54 178 GLU G CA 1
ATOM 1459 C C . GLU A 1 178 ? 10.182 -30.694 -2.489 1.00 56.07 178 GLU G C 1
ATOM 1460 O O . GLU A 1 178 ? 9.413 -30.831 -3.445 1.00 54.70 178 GLU G O 1
ATOM 1466 N N . THR A 1 179 ? 9.826 -30.954 -1.227 1.00 52.70 179 THR G N 1
ATOM 1467 C CA . THR A 1 179 ? 8.501 -31.448 -0.877 1.00 51.88 179 THR G CA 1
ATOM 1468 C C . THR A 1 179 ? 7.567 -30.351 -0.355 1.00 53.41 179 THR G C 1
ATOM 1469 O O . THR A 1 179 ? 7.914 -29.590 0.543 1.00 51.45 179 THR G O 1
ATOM 1473 N N . LEU A 1 180 ? 6.371 -30.280 -0.958 1.00 50.37 180 LEU G N 1
ATOM 1474 C CA . LEU A 1 180 ? 5.296 -29.416 -0.502 1.00 49.23 180 LEU G CA 1
ATOM 1475 C C . LEU A 1 180 ? 4.195 -30.338 0.000 1.00 51.35 180 LEU G C 1
ATOM 1476 O O . LEU A 1 180 ? 3.745 -31.219 -0.739 1.00 49.83 180 LEU G O 1
ATOM 1481 N N . LEU A 1 181 ? 3.780 -30.133 1.265 1.00 48.29 181 LEU G N 1
ATOM 1482 C CA . LEU A 1 181 ? 2.722 -30.888 1.914 1.00 47.88 181 LEU G CA 1
ATOM 1483 C C . LEU A 1 181 ? 1.407 -30.107 2.006 1.00 51.97 181 LEU G C 1
ATOM 1484 O O . LEU A 1 181 ? 1.399 -28.954 2.415 1.00 51.38 181 LEU G O 1
ATOM 1489 N N . ASP A 1 182 ? 0.306 -30.734 1.601 1.00 49.38 182 ASP G N 1
ATOM 1490 C CA . ASP A 1 182 ? -1.044 -30.229 1.823 1.00 49.20 182 ASP G CA 1
ATOM 1491 C C . ASP A 1 182 ? -1.725 -31.308 2.683 1.00 53.02 182 ASP G C 1
ATOM 1492 O O . ASP A 1 182 ? -2.120 -32.349 2.157 1.00 51.63 182 ASP G O 1
ATOM 1497 N N . PRO A 1 183 ? -1.804 -31.083 4.014 1.00 50.34 183 PRO G N 1
ATOM 1498 C CA . PRO A 1 183 ? -2.374 -32.101 4.911 1.00 50.74 183 PRO G CA 1
ATOM 1499 C C . PRO A 1 183 ? -3.914 -32.161 5.028 1.00 53.83 183 PRO G C 1
ATOM 1500 O O . PRO A 1 183 ? -4.401 -32.930 5.840 1.00 53.09 183 PRO G O 1
ATOM 1504 N N . MET A 1 184 ? -4.675 -31.388 4.225 1.00 50.84 184 MET G N 1
ATOM 1505 C CA . MET A 1 184 ? -6.166 -31.401 4.170 1.00 50.07 184 MET G CA 1
ATOM 1506 C C . MET A 1 184 ? -6.447 -31.105 2.704 1.00 53.45 184 MET G C 1
ATOM 1507 O O . MET A 1 184 ? -7.111 -30.111 2.393 1.00 53.15 184 MET G O 1
ATOM 1512 N N . CYS A 1 185 ? -5.880 -31.952 1.803 1.00 49.85 185 CYS G N 1
ATOM 1513 C CA . CYS A 1 185 ? -5.732 -31.684 0.370 1.00 49.29 185 CYS G CA 1
ATOM 1514 C C . CYS A 1 185 ? -7.029 -31.620 -0.476 1.00 53.23 185 CYS G C 1
ATOM 1515 O O . CYS A 1 185 ? -6.997 -30.929 -1.499 1.00 52.17 185 CYS G O 1
ATOM 1518 N N . GLY A 1 186 ? -8.124 -32.275 -0.063 1.00 49.50 186 GLY G N 1
ATOM 1519 C CA . GLY A 1 186 ? -9.367 -32.263 -0.834 1.00 48.32 186 GLY G CA 1
ATOM 1520 C C . GLY A 1 186 ? -9.178 -32.745 -2.260 1.00 53.14 186 GLY G C 1
ATOM 1521 O O . GLY A 1 186 ? -8.536 -33.772 -2.487 1.00 53.27 186 GLY G O 1
ATOM 1522 N N . THR A 1 187 ? -9.682 -31.969 -3.235 1.00 50.33 187 THR G N 1
ATOM 1523 C CA . THR A 1 187 ? -9.597 -32.279 -4.678 1.00 49.80 187 THR G CA 1
ATOM 1524 C C . THR A 1 187 ? -8.209 -32.054 -5.285 1.00 51.65 187 THR G C 1
ATOM 1525 O O . THR A 1 187 ? -8.016 -32.379 -6.451 1.00 51.53 187 THR G O 1
ATOM 1529 N N . GLY A 1 188 ? -7.270 -31.536 -4.491 1.00 46.93 188 GLY G N 1
ATOM 1530 C CA . GLY A 1 188 ? -5.864 -31.397 -4.850 1.00 46.60 188 GLY G CA 1
ATOM 1531 C C . GLY A 1 188 ? -5.382 -30.124 -5.506 1.00 50.62 188 GLY G C 1
ATOM 1532 O O . GLY A 1 188 ? -4.319 -30.148 -6.115 1.00 50.26 188 GLY G O 1
ATOM 1533 N N . SER A 1 189 ? -6.095 -28.993 -5.329 1.00 47.70 189 SER G N 1
ATOM 1534 C CA . SER A 1 189 ? -5.711 -27.681 -5.877 1.00 47.52 189 SER G CA 1
ATOM 1535 C C . SER A 1 189 ? -4.237 -27.300 -5.684 1.00 49.52 189 SER G C 1
ATOM 1536 O O . SER A 1 189 ? -3.612 -26.880 -6.645 1.00 47.33 189 SER G O 1
ATOM 1539 N N . PHE A 1 190 ? -3.709 -27.400 -4.427 1.00 46.80 190 PHE G N 1
ATOM 1540 C CA . PHE A 1 190 ? -2.345 -27.047 -4.045 1.00 45.41 190 PHE G CA 1
ATOM 1541 C C . PHE A 1 190 ? -1.339 -28.044 -4.614 1.00 49.25 190 PHE G C 1
ATOM 1542 O O . PHE A 1 190 ? -0.305 -27.651 -5.122 1.00 46.65 190 PHE G O 1
ATOM 1550 N N . LEU A 1 191 ? -1.682 -29.330 -4.560 1.00 49.33 191 LEU G N 1
ATOM 1551 C CA . LEU A 1 191 ? -0.915 -30.464 -5.082 1.00 49.60 191 LEU G CA 1
ATOM 1552 C C . LEU A 1 191 ? -0.694 -30.332 -6.597 1.00 51.40 191 LEU G C 1
ATOM 1553 O O . LEU A 1 191 ? 0.415 -30.577 -7.071 1.00 50.11 191 LEU G O 1
ATOM 1558 N N . ILE A 1 192 ? -1.744 -29.91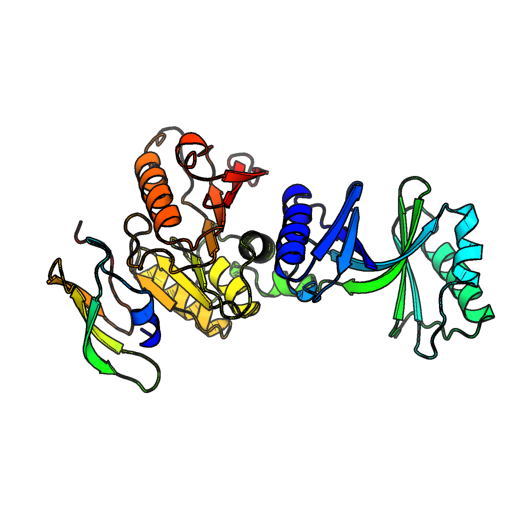0 -7.345 1.00 47.75 192 ILE G N 1
ATOM 1559 C CA . ILE A 1 192 ? -1.696 -29.728 -8.798 1.00 47.42 192 ILE G CA 1
ATOM 1560 C C . ILE A 1 192 ? -0.701 -28.608 -9.161 1.00 48.26 192 ILE G C 1
ATOM 1561 O O . ILE A 1 192 ? 0.180 -28.821 -9.983 1.00 47.04 192 ILE G O 1
ATOM 1566 N N . GLU A 1 193 ? -0.819 -27.444 -8.506 1.00 43.86 193 GLU G N 1
ATOM 1567 C CA . GLU A 1 193 ? 0.044 -26.302 -8.761 1.00 42.79 193 GLU G CA 1
ATOM 1568 C C . GLU A 1 193 ? 1.512 -26.590 -8.433 1.00 47.85 193 GLU G C 1
ATOM 1569 O O . GLU A 1 193 ? 2.372 -26.266 -9.231 1.00 46.69 193 GLU G O 1
ATOM 1575 N N . ALA A 1 194 ? 1.771 -27.262 -7.298 1.00 44.84 194 ALA G N 1
ATOM 1576 C CA . ALA A 1 194 ? 3.096 -27.679 -6.872 1.00 45.33 194 ALA G CA 1
ATOM 1577 C C . ALA A 1 194 ? 3.702 -28.642 -7.915 1.00 50.99 194 ALA G C 1
ATOM 1578 O O . ALA A 1 194 ? 4.813 -28.391 -8.366 1.00 50.68 194 ALA G O 1
ATOM 1580 N N . GLY A 1 195 ? 2.957 -29.690 -8.311 1.00 48.86 195 GLY G N 1
ATOM 1581 C CA . GLY A 1 195 ? 3.391 -30.666 -9.313 1.00 48.39 195 GLY G CA 1
ATOM 1582 C C . GLY A 1 195 ? 3.696 -30.065 -10.679 1.00 52.89 195 GLY G C 1
ATOM 1583 O O . GLY A 1 195 ? 4.686 -30.437 -11.300 1.00 52.69 195 GLY G O 1
ATOM 1584 N N . LEU A 1 196 ? 2.867 -29.109 -11.150 1.00 49.76 196 LEU G N 1
ATOM 1585 C CA . LEU A 1 196 ? 3.086 -28.412 -12.420 1.00 49.41 196 LEU G CA 1
ATOM 1586 C C . LEU A 1 196 ? 4.389 -27.576 -12.449 1.00 54.90 196 LEU G C 1
ATOM 1587 O O . LEU A 1 196 ? 4.995 -27.418 -13.509 1.00 55.16 196 LEU G O 1
ATOM 1592 N N . MET A 1 197 ? 4.823 -27.075 -11.283 1.00 50.79 197 MET G N 1
ATOM 1593 C CA . MET A 1 197 ? 6.056 -26.303 -11.108 1.00 48.78 197 MET G CA 1
ATOM 1594 C C . MET A 1 197 ? 7.288 -27.175 -10.764 1.00 53.24 197 MET G C 1
ATOM 1595 O O . MET A 1 197 ? 8.338 -26.637 -10.449 1.00 53.71 197 MET G O 1
ATOM 1600 N N . GLY A 1 198 ? 7.153 -28.496 -10.798 1.00 51.43 198 GLY G N 1
ATOM 1601 C CA . GLY A 1 198 ? 8.273 -29.404 -10.539 1.00 51.09 198 GLY G CA 1
ATOM 1602 C C . GLY A 1 198 ? 8.550 -29.715 -9.084 1.00 55.39 198 GLY G C 1
ATOM 1603 O O . GLY A 1 198 ? 9.585 -30.293 -8.756 1.00 56.55 198 GLY G O 1
ATOM 1604 N N . ILE A 1 199 ? 7.626 -29.368 -8.199 1.00 50.70 199 ILE G N 1
ATOM 1605 C CA . ILE A 1 199 ? 7.815 -29.627 -6.778 1.00 50.04 199 ILE G CA 1
ATOM 1606 C C . ILE A 1 199 ? 7.210 -31.001 -6.507 1.00 55.77 199 ILE G C 1
ATOM 1607 O O . ILE A 1 199 ? 6.242 -31.364 -7.181 1.00 55.34 199 ILE G O 1
ATOM 1612 N N . ASN A 1 200 ? 7.752 -31.752 -5.524 1.00 52.43 200 ASN G N 1
ATOM 1613 C CA . ASN A 1 200 ? 7.176 -33.043 -5.133 1.00 52.46 200 ASN G CA 1
ATOM 1614 C C . ASN A 1 200 ? 5.982 -32.847 -4.176 1.00 54.20 200 ASN G C 1
ATOM 1615 O O . ASN A 1 200 ? 6.172 -32.466 -3.020 1.00 51.86 200 ASN G O 1
ATOM 1620 N N . PRO A 1 201 ? 4.739 -33.107 -4.638 1.00 52.01 201 PRO G N 1
ATOM 1621 C CA . PRO A 1 201 ? 3.575 -32.876 -3.767 1.00 51.62 201 PRO G CA 1
ATOM 1622 C C . PRO A 1 201 ? 3.164 -34.056 -2.903 1.00 55.26 201 PRO G C 1
ATOM 1623 O O . PRO A 1 201 ? 3.151 -35.195 -3.353 1.00 56.39 201 PRO G O 1
ATOM 1627 N N . ILE A 1 202 ? 2.842 -33.777 -1.646 1.00 51.52 202 ILE G N 1
ATOM 1628 C CA . ILE A 1 202 ? 2.324 -34.773 -0.708 1.00 50.31 202 ILE G CA 1
ATOM 1629 C C . ILE A 1 202 ? 1.003 -34.267 -0.176 1.00 52.13 202 ILE G C 1
ATOM 1630 O O . ILE A 1 202 ? 0.928 -33.171 0.369 1.00 51.53 202 ILE G O 1
ATOM 1635 N N . GLY A 1 203 ? -0.045 -35.032 -0.418 1.00 48.79 203 GLY G N 1
ATOM 1636 C CA . GLY A 1 203 ? -1.369 -34.688 0.060 1.00 48.54 203 GLY G CA 1
ATOM 1637 C C . GLY A 1 203 ? -1.859 -35.664 1.103 1.00 52.81 203 GLY G C 1
ATOM 1638 O O . GLY A 1 203 ? -1.590 -36.865 1.012 1.00 50.66 203 GLY G O 1
ATOM 1639 N N . ILE A 1 204 ? -2.566 -35.139 2.109 1.00 51.25 204 ILE G N 1
ATOM 1640 C CA . ILE A 1 204 ? -3.208 -35.930 3.158 1.00 51.50 204 ILE G CA 1
ATOM 1641 C C . ILE A 1 204 ? -4.665 -35.511 3.260 1.00 55.48 204 ILE G C 1
ATOM 1642 O O . ILE A 1 204 ? -4.974 -34.328 3.177 1.00 54.55 204 ILE G O 1
ATOM 1647 N N . ASP A 1 205 ? -5.559 -36.480 3.447 1.00 53.35 205 ASP G N 1
ATOM 1648 C CA . ASP A 1 205 ? -6.988 -36.231 3.667 1.00 52.80 205 ASP G CA 1
ATOM 1649 C C . ASP A 1 205 ? -7.528 -37.390 4.526 1.00 57.43 205 ASP G C 1
ATOM 1650 O O . ASP A 1 205 ? -7.042 -38.518 4.384 1.00 55.45 205 ASP G O 1
ATOM 1655 N N . PHE A 1 206 ? -8.483 -37.106 5.448 1.00 55.62 206 PHE G N 1
ATOM 1656 C CA . PHE A 1 206 ? -9.024 -38.130 6.343 1.00 55.74 206 PHE G CA 1
ATOM 1657 C C . PHE A 1 206 ? -10.276 -38.839 5.793 1.00 62.46 206 PHE G C 1
ATOM 1658 O O . PHE A 1 206 ? -10.822 -39.695 6.490 1.00 64.52 206 PHE G O 1
ATOM 1666 N N . ILE A 1 207 ? -10.700 -38.543 4.545 1.00 58.75 207 ILE G N 1
ATOM 1667 C CA . ILE A 1 207 ? -11.842 -39.239 3.943 1.00 58.45 207 ILE G CA 1
ATOM 1668 C C . ILE A 1 207 ? -11.345 -39.996 2.707 1.00 63.48 207 ILE G C 1
ATOM 1669 O O . ILE A 1 207 ? -10.803 -39.400 1.788 1.00 64.19 207 ILE G O 1
ATOM 1674 N N . GLU A 1 208 ? -11.464 -41.324 2.752 1.00 61.78 208 GLU G N 1
ATOM 1675 C CA . GLU A 1 208 ? -11.004 -42.297 1.751 1.00 61.63 208 GLU G CA 1
ATOM 1676 C C . GLU A 1 208 ? -11.471 -42.002 0.299 1.00 63.26 208 GLU G C 1
ATOM 1677 O O . GLU A 1 208 ? -10.666 -42.055 -0.619 1.00 61.48 208 GLU G O 1
ATOM 1683 N N . LYS A 1 209 ? -12.762 -41.690 0.116 1.00 59.12 209 LYS G N 1
ATOM 1684 C CA . LYS A 1 209 ? -13.369 -41.344 -1.168 1.00 58.80 209 LYS G CA 1
ATOM 1685 C C . LYS A 1 209 ? -12.668 -40.099 -1.752 1.00 60.00 209 LYS G C 1
ATOM 1686 O O . LYS A 1 209 ? -12.510 -39.984 -2.966 1.00 59.74 209 LYS G O 1
ATOM 1692 N N . ILE A 1 210 ? -12.269 -39.167 -0.873 1.00 55.94 210 ILE G N 1
ATOM 1693 C CA . ILE A 1 210 ? -11.612 -37.919 -1.255 1.00 55.01 210 ILE G CA 1
ATOM 1694 C C . ILE A 1 210 ? -10.147 -38.175 -1.657 1.00 55.64 210 ILE G C 1
ATOM 1695 O O . ILE A 1 210 ? -9.703 -37.615 -2.657 1.00 53.34 210 ILE G O 1
ATOM 1700 N N . VAL A 1 211 ? -9.424 -39.035 -0.928 1.00 53.94 211 VAL G N 1
ATOM 1701 C CA . VAL A 1 211 ? -8.034 -39.306 -1.312 1.00 55.17 211 VAL G CA 1
ATOM 1702 C C . VAL A 1 211 ? -8.004 -40.049 -2.665 1.00 59.65 211 VAL G C 1
ATOM 1703 O O . VAL A 1 211 ? -7.122 -39.771 -3.471 1.00 59.73 211 VAL G O 1
ATOM 1707 N N . ARG A 1 212 ? -9.003 -40.913 -2.934 1.00 57.44 212 ARG G N 1
ATOM 1708 C CA . ARG A 1 212 ? -9.118 -41.647 -4.194 1.00 57.27 212 ARG G CA 1
ATOM 1709 C C . ARG A 1 212 ? -9.398 -40.689 -5.368 1.00 61.06 212 ARG G C 1
ATOM 1710 O O . ARG A 1 212 ? -8.727 -40.771 -6.402 1.00 61.68 212 ARG G O 1
ATOM 1718 N N . GLY A 1 213 ? -10.366 -39.785 -5.185 1.00 55.07 213 GLY G N 1
ATOM 1719 C CA . GLY A 1 213 ? -10.703 -38.792 -6.192 1.00 54.09 213 GLY G CA 1
ATOM 1720 C C . GLY A 1 213 ? -9.560 -37.827 -6.474 1.00 55.71 213 GLY G C 1
ATOM 1721 O O . GLY A 1 213 ? -9.351 -37.437 -7.625 1.00 54.67 213 GLY G O 1
ATOM 1722 N N . CYS A 1 214 ? -8.816 -37.434 -5.419 1.00 52.06 214 CYS G N 1
ATOM 1723 C CA . CYS A 1 214 ? -7.654 -36.545 -5.503 1.00 51.84 214 CYS G CA 1
ATOM 1724 C C . CYS A 1 214 ? -6.538 -37.163 -6.369 1.00 57.42 214 CYS G C 1
ATOM 1725 O O . CYS A 1 214 ? -5.893 -36.462 -7.161 1.00 56.02 214 CYS G O 1
ATOM 1728 N N . ARG A 1 215 ? -6.297 -38.476 -6.161 1.00 54.16 215 ARG G N 1
ATOM 1729 C CA . ARG A 1 215 ? -5.319 -39.283 -6.876 1.00 54.62 215 ARG G CA 1
ATOM 1730 C C . ARG A 1 215 ? -5.673 -39.319 -8.389 1.00 56.68 215 ARG G C 1
ATOM 1731 O O . ARG A 1 215 ? -4.780 -39.230 -9.225 1.00 55.57 215 ARG G O 1
ATOM 1739 N N . VAL A 1 216 ? -6.980 -39.377 -8.727 1.00 53.93 216 VAL G N 1
ATOM 1740 C CA . VAL A 1 216 ? -7.475 -39.354 -10.106 1.00 53.31 216 VAL G CA 1
ATOM 1741 C C . VAL A 1 216 ? -7.224 -37.956 -10.715 1.00 57.93 216 VAL G C 1
ATOM 1742 O O . VAL A 1 216 ? -6.792 -37.849 -11.866 1.00 58.52 216 VAL G O 1
ATOM 1746 N N . ASN A 1 217 ? -7.411 -36.893 -9.916 1.00 53.31 217 ASN G N 1
ATOM 1747 C CA . ASN A 1 217 ? -7.099 -35.523 -10.353 1.00 52.02 217 ASN G CA 1
ATOM 1748 C C . ASN A 1 217 ? -5.616 -35.330 -10.694 1.00 54.74 217 ASN G C 1
ATOM 1749 O O . ASN A 1 217 ? -5.310 -34.622 -11.647 1.00 54.19 217 ASN G O 1
ATOM 1754 N N . LEU A 1 218 ? -4.699 -35.949 -9.927 1.00 52.22 218 LEU G N 1
ATOM 1755 C CA . LEU A 1 218 ? -3.251 -35.893 -10.192 1.00 52.87 218 LEU G CA 1
ATOM 1756 C C . LEU A 1 218 ? -2.908 -36.603 -11.499 1.00 57.65 218 LEU G C 1
ATOM 1757 O O . LEU A 1 218 ? -2.139 -36.070 -12.302 1.00 57.33 218 LEU G O 1
ATOM 1762 N N . GLU A 1 219 ? -3.542 -37.771 -11.734 1.00 55.30 219 GLU G N 1
ATOM 1763 C CA . GLU A 1 219 ? -3.400 -38.602 -12.937 1.00 55.61 219 GLU G CA 1
ATOM 1764 C C . GLU A 1 219 ? -3.820 -37.805 -14.159 1.00 59.59 219 GLU G C 1
ATOM 1765 O O . GLU A 1 219 ? -3.117 -37.759 -15.164 1.00 61.23 219 GLU G O 1
ATOM 1771 N N . TYR A 1 220 ? -4.957 -37.145 -14.039 1.00 55.81 220 TYR G N 1
ATOM 1772 C CA . TYR A 1 220 ? -5.539 -36.292 -15.042 1.00 55.43 220 TYR G CA 1
ATOM 1773 C C . TYR A 1 220 ? -4.577 -35.178 -15.472 1.00 60.59 220 TYR G C 1
ATOM 1774 O O . TYR A 1 220 ? -4.530 -34.880 -16.660 1.00 60.90 220 TYR G O 1
ATOM 1783 N N . TYR A 1 221 ? -3.838 -34.545 -14.530 1.00 56.07 221 TYR G N 1
ATOM 1784 C CA . TYR A 1 221 ? -2.894 -33.474 -14.877 1.00 54.59 221 TYR G CA 1
ATOM 1785 C C . TYR A 1 221 ? -1.467 -33.971 -15.140 1.00 60.03 221 TYR G C 1
ATOM 1786 O O . TYR A 1 221 ? -0.590 -33.163 -15.431 1.00 60.71 221 TYR G O 1
ATOM 1795 N N . GLY A 1 222 ? -1.265 -35.284 -15.055 1.00 58.00 222 GLY G N 1
ATOM 1796 C CA . GLY A 1 222 ? 0.020 -35.948 -15.247 1.00 58.02 222 GLY G CA 1
ATOM 1797 C C . GLY A 1 222 ? 1.043 -35.636 -14.182 1.00 63.91 222 GLY G C 1
ATOM 1798 O O . GLY A 1 222 ? 2.240 -35.547 -14.467 1.00 64.70 222 GLY G O 1
ATOM 1799 N N . ILE A 1 223 ? 0.582 -35.480 -12.942 1.00 61.30 223 ILE G N 1
ATOM 1800 C CA . ILE A 1 223 ? 1.458 -35.141 -11.827 1.00 60.53 223 ILE G CA 1
ATOM 1801 C C . ILE A 1 223 ? 1.877 -36.391 -11.063 1.00 63.18 223 ILE G C 1
ATOM 1802 O O . ILE A 1 223 ? 1.066 -37.298 -10.868 1.00 62.53 223 ILE G O 1
ATOM 1807 N N . GLU A 1 224 ? 3.164 -36.435 -10.680 1.00 59.95 224 GLU G N 1
ATOM 1808 C CA . GLU A 1 224 ? 3.768 -37.467 -9.841 1.00 60.81 224 GLU G CA 1
ATOM 1809 C C . GLU A 1 224 ? 3.767 -36.915 -8.407 1.00 65.16 224 GLU G C 1
ATOM 1810 O O . GLU A 1 224 ? 4.483 -35.956 -8.096 1.00 65.43 224 GLU G O 1
ATOM 1816 N N . GLY A 1 225 ? 2.907 -37.479 -7.581 1.00 60.96 225 GLY G N 1
ATOM 1817 C CA . GLY A 1 225 ? 2.767 -37.080 -6.192 1.00 60.81 225 GLY G CA 1
ATOM 1818 C C . GLY A 1 225 ? 2.184 -38.193 -5.365 1.00 64.69 225 GLY G C 1
ATOM 1819 O O . GLY A 1 225 ? 1.782 -39.220 -5.912 1.00 65.39 225 GLY G O 1
ATOM 1820 N N . SER A 1 226 ? 2.161 -38.014 -4.045 1.00 60.94 226 SER G N 1
ATOM 1821 C CA . SER A 1 226 ? 1.610 -39.013 -3.120 1.00 59.87 226 SER G CA 1
ATOM 1822 C C . SER A 1 226 ? 0.430 -38.431 -2.368 1.00 60.65 226 SER G C 1
ATOM 1823 O O . SER A 1 226 ? 0.476 -37.281 -1.953 1.00 59.66 226 SER G O 1
ATOM 1826 N N . VAL A 1 227 ? -0.653 -39.198 -2.278 1.00 57.72 227 VAL G N 1
ATOM 1827 C CA . VAL A 1 227 ? -1.889 -38.840 -1.586 1.00 57.58 227 VAL G CA 1
ATOM 1828 C C . VAL A 1 227 ? -2.136 -39.938 -0.547 1.00 63.58 227 VAL G C 1
ATOM 1829 O O . VAL A 1 227 ? -2.344 -41.086 -0.914 1.00 63.33 227 VAL G O 1
ATOM 1833 N N . LEU A 1 228 ? -2.082 -39.593 0.741 1.00 61.63 228 LEU G N 1
ATOM 1834 C CA . LEU A 1 228 ? -2.292 -40.569 1.815 1.00 61.83 228 LEU G CA 1
ATOM 1835 C C . LEU A 1 228 ? -3.537 -40.303 2.637 1.00 61.53 228 LEU G C 1
ATOM 1836 O O . LEU A 1 228 ? -3.987 -39.160 2.725 1.00 58.15 228 LEU G O 1
ATOM 1841 N N . LEU A 1 229 ? -4.100 -41.384 3.226 1.00 58.96 229 LEU G N 1
ATOM 1842 C CA . LEU A 1 229 ? -5.228 -41.322 4.155 1.00 59.27 229 LEU G CA 1
ATOM 1843 C C . LEU A 1 229 ? -4.579 -41.094 5.533 1.00 64.31 229 LEU G C 1
ATOM 1844 O O . LEU A 1 229 ? -3.723 -41.876 5.961 1.00 65.32 229 LEU G O 1
ATOM 1849 N N . GLY A 1 230 ? -4.914 -39.980 6.162 1.00 60.38 230 GLY G N 1
ATOM 1850 C CA . GLY A 1 230 ? -4.369 -39.591 7.460 1.00 59.20 230 GLY G CA 1
ATOM 1851 C C . GLY A 1 230 ? -5.094 -38.396 8.024 1.00 62.49 230 GLY G C 1
ATOM 1852 O O . GLY A 1 230 ? -5.956 -37.824 7.360 1.00 62.57 230 GLY G O 1
ATOM 1853 N N . ASP A 1 231 ? -4.742 -38.005 9.243 1.00 60.52 231 ASP G N 1
ATOM 1854 C CA . ASP A 1 231 ? -5.320 -36.845 9.925 1.00 60.45 231 ASP G CA 1
ATOM 1855 C C . ASP A 1 231 ? -4.227 -35.793 10.019 1.00 63.67 231 ASP G C 1
ATOM 1856 O O . ASP A 1 231 ? -3.088 -36.123 10.362 1.00 63.11 231 ASP G O 1
ATOM 1861 N N . ALA A 1 232 ? -4.571 -34.535 9.687 1.00 59.95 232 ALA G N 1
ATOM 1862 C CA . ALA A 1 232 ? -3.663 -33.383 9.756 1.00 59.48 232 ALA G CA 1
ATOM 1863 C C . ALA A 1 232 ? -3.197 -33.099 11.222 1.00 65.43 232 ALA G C 1
ATOM 1864 O O . ALA A 1 232 ? -2.163 -32.458 11.435 1.00 64.23 232 ALA G O 1
ATOM 1866 N N . LYS A 1 233 ? -3.976 -33.578 12.213 1.00 64.12 233 LYS G N 1
ATOM 1867 C CA . LYS A 1 233 ? -3.707 -33.409 13.650 1.00 64.10 233 LYS G CA 1
ATOM 1868 C C . LYS A 1 233 ? -2.587 -34.336 14.131 1.00 68.06 233 LYS G C 1
ATOM 1869 O O . LYS A 1 233 ? -1.989 -34.070 15.163 1.00 68.18 233 LYS G O 1
ATOM 1875 N N . ASN A 1 234 ? -2.344 -35.444 13.413 1.00 64.49 234 ASN G N 1
ATOM 1876 C CA . ASN A 1 234 ? -1.346 -36.454 13.749 1.00 64.20 234 ASN G CA 1
ATOM 1877 C C . ASN A 1 234 ? -0.678 -36.883 12.464 1.00 68.09 234 ASN G C 1
ATOM 1878 O O . ASN A 1 234 ? -1.019 -37.940 11.922 1.00 69.50 234 ASN G O 1
ATOM 1883 N N . LEU A 1 235 ? 0.257 -36.056 11.959 1.00 63.57 235 LEU G N 1
ATOM 1884 C CA . LEU A 1 235 ? 0.959 -36.274 10.679 1.00 62.32 235 LEU G CA 1
ATOM 1885 C C . LEU A 1 235 ? 1.820 -37.537 10.669 1.00 66.61 235 LEU G C 1
ATOM 1886 O O . LEU A 1 235 ? 2.715 -37.669 11.503 1.00 65.12 235 LEU G O 1
ATOM 1891 N N . PRO A 1 236 ? 1.575 -38.466 9.708 1.00 64.69 236 PRO G N 1
ATOM 1892 C CA . PRO A 1 236 ? 2.387 -39.696 9.646 1.00 64.44 236 PRO G CA 1
ATOM 1893 C C . PRO A 1 236 ? 3.697 -39.445 8.906 1.00 69.09 236 PRO G C 1
ATOM 1894 O O . PRO A 1 236 ? 3.980 -40.077 7.878 1.00 69.50 236 PRO G O 1
ATOM 1898 N N . LEU A 1 237 ? 4.485 -38.485 9.419 1.00 65.30 237 LEU G N 1
ATOM 1899 C CA . LEU A 1 237 ? 5.714 -38.015 8.805 1.00 64.56 237 LEU G CA 1
ATOM 1900 C C . LEU A 1 237 ? 6.763 -37.708 9.847 1.00 69.80 237 LEU G C 1
ATOM 1901 O O . LEU A 1 237 ? 6.434 -37.257 10.946 1.00 68.33 237 LEU G O 1
ATOM 1906 N N . ARG A 1 238 ? 8.040 -37.878 9.459 1.00 69.60 238 ARG G N 1
ATOM 1907 C CA . ARG A 1 238 ? 9.240 -37.610 10.270 1.00 70.85 238 ARG G CA 1
ATOM 1908 C C . ARG A 1 238 ? 9.383 -36.112 10.527 1.00 74.31 238 ARG G C 1
ATOM 1909 O O . ARG A 1 238 ? 8.814 -35.305 9.783 1.00 74.13 238 ARG G O 1
ATOM 1917 N N . ASP A 1 239 ? 10.182 -35.739 11.547 1.00 69.92 239 ASP G N 1
ATOM 1918 C CA . ASP A 1 239 ? 10.472 -34.340 11.861 1.00 69.50 239 ASP G CA 1
ATOM 1919 C C . ASP A 1 239 ? 11.334 -33.785 10.753 1.00 72.50 239 ASP G C 1
ATOM 1920 O O . ASP A 1 239 ? 12.133 -34.529 10.172 1.00 73.60 239 ASP G O 1
ATOM 1925 N N . GLU A 1 240 ? 11.177 -32.479 10.455 1.00 66.11 240 GLU G N 1
ATOM 1926 C CA . GLU A 1 240 ? 11.959 -31.757 9.458 1.00 64.50 240 GLU G CA 1
ATOM 1927 C C . GLU A 1 240 ? 12.043 -32.494 8.093 1.00 66.58 240 GLU G C 1
ATOM 1928 O O . GLU A 1 240 ? 13.095 -32.537 7.456 1.00 67.33 240 GLU G O 1
ATOM 1934 N N . SER A 1 241 ? 10.917 -33.063 7.654 1.00 61.51 241 SER G N 1
ATOM 1935 C CA . SER A 1 241 ? 10.813 -33.832 6.414 1.00 60.71 241 SER G CA 1
ATOM 1936 C C . SER A 1 241 ? 10.258 -33.041 5.217 1.00 63.23 241 SER G C 1
ATOM 1937 O O . SER A 1 241 ? 10.408 -33.501 4.079 1.00 62.96 241 SER G O 1
ATOM 1940 N N . VAL A 1 242 ? 9.596 -31.877 5.463 1.00 57.29 242 VAL G N 1
ATOM 1941 C CA . VAL A 1 242 ? 8.972 -31.100 4.384 1.00 56.18 242 VAL G CA 1
ATOM 1942 C C . VAL A 1 242 ? 9.447 -29.649 4.395 1.00 58.87 242 VAL G C 1
ATOM 1943 O O . VAL A 1 242 ? 9.574 -29.057 5.467 1.00 56.64 242 VAL G O 1
ATOM 1947 N N . ARG A 1 243 ? 9.680 -29.083 3.182 1.00 56.26 243 ARG G N 1
ATOM 1948 C CA . ARG A 1 243 ? 10.129 -27.707 2.973 1.00 55.25 243 ARG G CA 1
ATOM 1949 C C . ARG A 1 243 ? 8.992 -26.680 3.071 1.00 57.40 243 ARG G C 1
ATOM 1950 O O . ARG A 1 243 ? 9.203 -25.553 3.523 1.00 59.09 243 ARG G O 1
ATOM 1958 N N . GLY A 1 244 ? 7.824 -27.041 2.570 1.00 51.41 244 GLY G N 1
ATOM 1959 C CA . GLY A 1 244 ? 6.680 -26.144 2.575 1.00 49.02 244 GLY G CA 1
ATOM 1960 C C . GLY A 1 244 ? 5.382 -26.839 2.880 1.00 49.51 244 GLY G C 1
ATOM 1961 O O . GLY A 1 244 ? 5.234 -28.039 2.622 1.00 49.47 244 GLY G O 1
ATOM 1962 N N . ILE A 1 245 ? 4.453 -26.091 3.474 1.00 45.21 245 ILE G N 1
ATOM 1963 C CA . ILE A 1 245 ? 3.073 -26.526 3.716 1.00 44.27 245 ILE G CA 1
ATOM 1964 C C . ILE A 1 245 ? 2.169 -25.472 3.075 1.00 47.33 245 ILE G C 1
ATOM 1965 O O . ILE A 1 245 ? 2.384 -24.282 3.290 1.00 47.22 245 ILE G O 1
ATOM 1970 N N . ALA A 1 246 ? 1.194 -25.890 2.269 1.00 43.09 246 ALA G N 1
ATOM 1971 C CA . ALA A 1 246 ? 0.210 -24.959 1.714 1.00 44.74 246 ALA G CA 1
ATOM 1972 C C . ALA A 1 246 ? -1.149 -25.647 1.889 1.00 50.72 246 ALA G C 1
ATOM 1973 O O . ALA A 1 246 ? -1.296 -26.805 1.484 1.00 50.61 246 ALA G O 1
ATOM 1975 N N . THR A 1 247 ? -2.113 -24.986 2.551 1.00 46.96 247 THR G N 1
ATOM 1976 C CA . THR A 1 247 ? -3.396 -25.647 2.844 1.00 46.21 247 THR G CA 1
ATOM 1977 C C . THR A 1 247 ? -4.573 -24.692 3.052 1.00 48.89 247 THR G C 1
ATOM 1978 O O . THR A 1 247 ? -4.406 -23.551 3.491 1.00 49.03 247 THR G O 1
ATOM 1982 N N . ASP A 1 24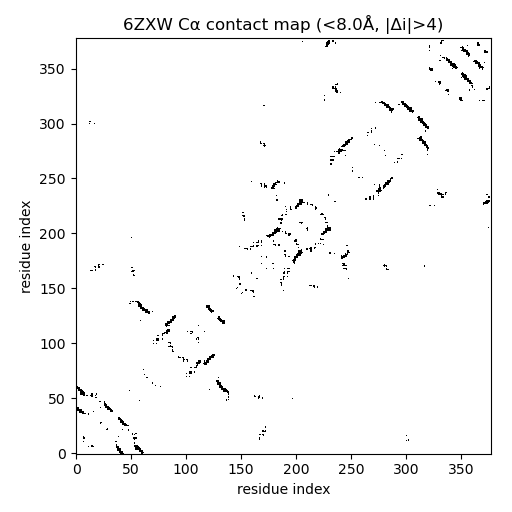8 ? -5.775 -25.199 2.766 1.00 45.47 248 ASP G N 1
ATOM 1983 C CA . ASP A 1 248 ? -7.028 -24.503 3.027 1.00 45.33 248 ASP G CA 1
ATOM 1984 C C . ASP A 1 248 ? -7.708 -25.224 4.216 1.00 49.05 248 ASP G C 1
ATOM 1985 O O . ASP A 1 248 ? -8.036 -26.406 4.129 1.00 47.71 248 ASP G O 1
ATOM 1990 N N . TYR A 1 249 ? -7.889 -24.526 5.326 1.00 46.16 249 TYR G N 1
ATOM 1991 C CA . TYR A 1 249 ? -8.547 -25.141 6.472 1.00 46.21 249 TYR G CA 1
ATOM 1992 C C . TYR A 1 249 ? -10.061 -25.242 6.287 1.00 49.81 249 TYR G C 1
ATOM 1993 O O . TYR A 1 249 ? -10.636 -24.423 5.560 1.00 46.28 249 TYR G O 1
ATOM 2002 N N . PRO A 1 250 ? -10.732 -26.175 7.022 1.00 49.53 250 PRO G N 1
ATOM 2003 C CA . PRO A 1 250 ? -12.201 -26.125 7.105 1.00 49.76 250 PRO G CA 1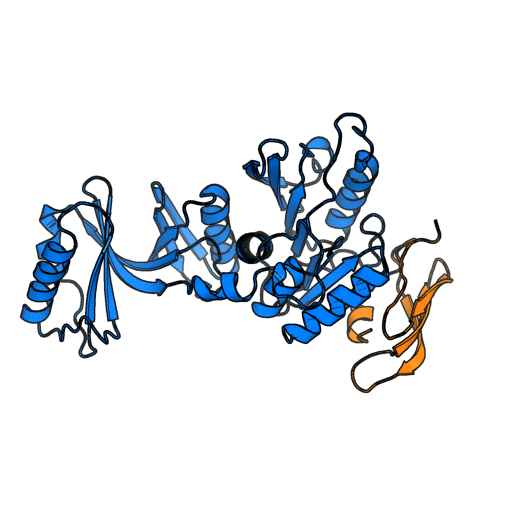
ATOM 2004 C C . PRO A 1 250 ? -12.612 -24.757 7.682 1.00 53.80 250 PRO G C 1
ATOM 2005 O O . PRO A 1 250 ? -11.944 -24.193 8.573 1.00 52.99 250 PRO G O 1
ATOM 2009 N N . TYR A 1 251 ? -13.692 -24.212 7.137 1.00 51.09 251 TYR G N 1
ATOM 2010 C CA . TYR A 1 251 ? -14.266 -22.945 7.558 1.00 50.81 251 TYR G CA 1
ATOM 2011 C C . TYR A 1 251 ? -15.416 -23.219 8.495 1.00 57.43 251 TYR G C 1
ATOM 2012 O O . TYR A 1 251 ? -16.120 -24.220 8.336 1.00 54.19 251 TYR G O 1
ATOM 2021 N N . LEU A 1 252 ? -15.626 -22.295 9.450 1.00 59.10 252 LEU G N 1
ATOM 2022 C CA . LEU A 1 252 ? -16.752 -22.273 10.378 1.00 59.80 252 LEU G CA 1
ATOM 2023 C C . LEU A 1 252 ? -17.958 -21.861 9.528 1.00 61.58 252 LEU G C 1
ATOM 2024 O O . LEU A 1 252 ? -17.892 -20.855 8.824 1.00 59.04 252 LEU G O 1
ATOM 2029 N N . ARG A 1 253 ? -19.034 -22.636 9.576 1.00 60.28 253 ARG G N 1
ATOM 2030 C CA . ARG A 1 253 ? -20.265 -22.371 8.814 1.00 61.27 253 ARG G CA 1
ATOM 2031 C C . ARG A 1 253 ? -21.208 -21.520 9.633 1.00 67.80 253 ARG G C 1
ATOM 2032 O O . ARG A 1 253 ? -22.056 -20.812 9.078 1.00 68.40 253 ARG G O 1
ATOM 2040 N N . SER A 1 254 ? -21.067 -21.601 10.959 1.00 65.02 254 SER G N 1
ATOM 2041 C CA . SER A 1 254 ? -21.931 -20.906 11.897 1.00 65.27 254 SER G CA 1
ATOM 2042 C C . SER A 1 254 ? -21.156 -20.369 13.089 1.00 73.22 254 SER G C 1
ATOM 2043 O O . SER A 1 254 ? -20.275 -21.058 13.611 1.00 72.69 254 SER G O 1
ATOM 2046 N N . THR A 1 255 ? -21.551 -19.169 13.574 1.00 72.84 255 THR G N 1
ATOM 2047 C CA . THR A 1 255 ? -20.970 -18.557 14.780 1.00 73.65 255 THR G CA 1
ATOM 2048 C C . THR A 1 255 ? -21.324 -19.426 16.017 1.00 78.87 255 THR G C 1
ATOM 2049 O O . THR A 1 255 ? -20.589 -19.406 17.002 1.00 79.91 255 THR G O 1
ATOM 2053 N N . LYS A 1 256 ? -22.399 -20.244 15.922 1.00 74.60 256 LYS G N 1
ATOM 2054 C CA . LYS A 1 256 ? -22.828 -21.174 16.971 1.00 74.37 256 LYS G CA 1
ATOM 2055 C C . LYS A 1 256 ? -21.837 -22.335 17.170 1.00 77.32 256 LYS G C 1
ATOM 2056 O O . LYS A 1 256 ? -21.918 -23.042 18.179 1.00 78.35 256 LYS G O 1
ATOM 2062 N N . ALA A 1 257 ? -20.910 -22.531 16.216 1.00 71.49 257 ALA G N 1
ATOM 2063 C CA . ALA A 1 257 ? -19.892 -23.581 16.264 1.00 69.85 257 ALA G CA 1
ATOM 2064 C C . ALA A 1 257 ? -18.505 -23.029 16.643 1.00 72.64 257 ALA G C 1
ATOM 2065 O O . ALA A 1 257 ? -17.489 -23.660 16.359 1.00 72.00 257 ALA G O 1
ATOM 2067 N N . ALA A 1 258 ? -18.467 -21.854 17.294 1.00 69.56 258 ALA G N 1
ATOM 2068 C CA . ALA A 1 258 ? -17.228 -21.214 17.756 1.00 69.18 258 ALA G CA 1
ATOM 2069 C C . ALA A 1 258 ? -16.523 -22.114 18.788 1.00 71.93 258 ALA G C 1
ATOM 2070 O O . ALA A 1 258 ? -17.160 -22.615 19.725 1.00 71.07 258 ALA G O 1
ATOM 2072 N N . GLY A 1 259 ? -15.238 -22.360 18.542 1.00 67.55 259 GLY G N 1
ATOM 2073 C CA . GLY A 1 259 ? -14.359 -23.178 19.373 1.00 66.14 259 GLY G CA 1
ATOM 2074 C C . GLY A 1 259 ? -14.166 -24.607 18.913 1.00 67.76 259 GLY G C 1
ATOM 2075 O O . GLY A 1 259 ? -13.290 -25.304 19.433 1.00 66.56 259 GLY G O 1
ATOM 2076 N N . THR A 1 260 ? -14.976 -25.062 17.934 1.00 64.44 260 THR G N 1
ATOM 2077 C CA . THR A 1 260 ? -14.947 -26.447 17.411 1.00 63.70 260 THR G CA 1
ATOM 2078 C C . THR A 1 260 ? -13.726 -26.753 16.536 1.00 64.64 260 THR G C 1
ATOM 2079 O O . THR A 1 260 ? -13.435 -27.922 16.273 1.00 63.47 260 THR G O 1
ATOM 2083 N N . LEU A 1 261 ? -13.018 -25.719 16.081 1.00 61.51 261 LEU G N 1
ATOM 2084 C CA . LEU A 1 261 ? -11.816 -25.912 15.272 1.00 61.91 261 LEU G CA 1
ATOM 2085 C C . LEU A 1 261 ? -10.539 -25.648 16.106 1.00 67.42 261 LEU G C 1
ATOM 2086 O O . LEU A 1 261 ? -9.427 -25.803 15.593 1.00 66.60 261 LEU G O 1
ATOM 2091 N N . ASP A 1 262 ? -10.710 -25.272 17.400 1.00 64.70 262 ASP G N 1
ATOM 2092 C CA . ASP A 1 262 ? -9.612 -24.970 18.328 1.00 64.39 262 ASP G CA 1
ATOM 2093 C C . ASP A 1 262 ? -8.604 -26.103 18.429 1.00 66.68 262 ASP G C 1
ATOM 2094 O O . ASP A 1 262 ? -7.415 -25.852 18.236 1.00 66.55 262 ASP G O 1
ATOM 2099 N N . GLU A 1 263 ? -9.079 -27.346 18.627 1.00 63.04 263 GLU G N 1
ATOM 2100 C CA . GLU A 1 263 ? -8.234 -28.548 18.681 1.00 63.07 263 GLU G CA 1
ATOM 2101 C C . GLU A 1 263 ? -7.475 -28.767 17.356 1.00 65.82 263 GLU G C 1
ATOM 2102 O O . GLU A 1 263 ? -6.263 -29.001 17.396 1.00 66.05 263 GLU G O 1
ATOM 2108 N N . LEU A 1 264 ? -8.176 -28.634 16.190 1.00 61.60 264 LEU G N 1
ATOM 2109 C CA . LEU A 1 264 ? -7.573 -28.778 14.861 1.00 59.28 264 LEU G CA 1
ATOM 2110 C C . LEU A 1 264 ? -6.441 -27.757 14.656 1.00 61.86 264 LEU G C 1
ATOM 2111 O O . LEU A 1 264 ? -5.354 -28.144 14.231 1.00 60.47 264 LEU G O 1
ATOM 2116 N N . TYR A 1 265 ? -6.671 -26.487 15.032 1.00 60.36 265 TYR G N 1
ATOM 2117 C CA . TYR A 1 265 ? -5.652 -25.421 14.964 1.00 61.24 265 TYR G CA 1
ATOM 2118 C C . TYR A 1 265 ? -4.471 -25.631 15.916 1.00 66.80 265 TYR G C 1
ATOM 2119 O O . TYR A 1 265 ? -3.332 -25.375 15.537 1.00 66.80 265 TYR G O 1
ATOM 2128 N N . SER A 1 266 ? -4.737 -26.099 17.142 1.00 64.41 266 SER G N 1
ATOM 2129 C CA . SER A 1 266 ? -3.687 -26.360 18.121 1.00 63.87 266 SER G CA 1
ATOM 2130 C C . SER A 1 266 ? -2.818 -27.535 17.669 1.00 66.08 266 SER G C 1
ATOM 2131 O O . SER A 1 266 ? -1.605 -27.405 17.668 1.00 67.74 266 SER G O 1
ATOM 2134 N N . LYS A 1 267 ? -3.431 -28.666 17.286 1.00 61.26 267 LYS G N 1
ATOM 2135 C CA . LYS A 1 267 ? -2.714 -29.880 16.881 1.00 60.65 267 LYS G CA 1
ATOM 2136 C C . LYS A 1 267 ? -1.882 -29.703 15.609 1.00 63.58 267 LYS G C 1
ATOM 2137 O O . LYS A 1 267 ? -0.723 -30.119 15.599 1.00 63.87 267 LYS G O 1
ATOM 2143 N N . THR A 1 268 ? -2.452 -29.057 14.565 1.00 58.68 268 THR G N 1
ATOM 2144 C CA . THR A 1 268 ? -1.768 -28.787 13.299 1.00 57.58 268 THR G CA 1
ATOM 2145 C C . THR A 1 268 ? -0.647 -27.774 13.489 1.00 61.48 268 THR G C 1
ATOM 2146 O O . THR A 1 268 ? 0.403 -27.947 12.897 1.00 60.52 268 THR G O 1
ATOM 2150 N N . SER A 1 269 ? -0.844 -26.749 14.336 1.00 58.54 269 SER G N 1
ATOM 2151 C CA . SER A 1 269 ? 0.206 -25.772 14.642 1.00 58.73 269 SER G CA 1
ATOM 2152 C C . SER A 1 269 ? 1.475 -26.461 15.165 1.00 63.14 269 SER G C 1
ATOM 2153 O O . SER A 1 269 ? 2.569 -26.155 14.693 1.00 63.50 269 SER G O 1
ATOM 2156 N N . GLU A 1 270 ? 1.311 -27.411 16.107 1.00 60.42 270 GLU G N 1
ATOM 2157 C CA . GLU A 1 270 ? 2.411 -28.191 16.694 1.00 60.60 270 GLU G CA 1
ATOM 2158 C C . GLU A 1 270 ? 2.977 -29.179 15.667 1.00 61.46 270 GLU G C 1
ATOM 2159 O O . GLU A 1 270 ? 4.194 -29.347 15.584 1.00 60.75 270 GLU G O 1
ATOM 2165 N N . GLU A 1 271 ? 2.086 -29.839 14.897 1.00 57.70 271 GLU G N 1
ATOM 2166 C CA . GLU A 1 271 ? 2.456 -30.795 13.848 1.00 57.48 271 GLU G CA 1
ATOM 2167 C C . GLU A 1 271 ? 3.193 -30.155 12.665 1.00 59.65 271 GLU G C 1
ATOM 2168 O O . GLU A 1 271 ? 4.153 -30.746 12.181 1.00 58.07 271 GLU G O 1
ATOM 2174 N N . PHE A 1 272 ? 2.791 -28.936 12.245 1.00 56.05 272 PHE G N 1
ATOM 2175 C CA . PHE A 1 272 ? 3.429 -28.211 11.137 1.00 55.03 272 PHE G CA 1
ATOM 2176 C C . PHE A 1 272 ? 4.829 -27.785 11.560 1.00 61.94 272 PHE G C 1
ATOM 2177 O O . PHE A 1 272 ? 5.770 -28.006 10.805 1.00 61.25 272 PHE G O 1
ATOM 2185 N N . GLU A 1 273 ? 4.972 -27.235 12.789 1.00 61.78 273 GLU G N 1
ATOM 2186 C CA . GLU A 1 273 ? 6.268 -26.817 13.334 1.00 63.26 273 GLU G CA 1
ATOM 2187 C C . GLU A 1 273 ? 7.230 -28.013 13.456 1.00 68.84 273 GLU G C 1
ATOM 2188 O O . GLU A 1 273 ? 8.407 -27.860 13.158 1.00 69.92 273 GLU G O 1
ATOM 2194 N N . ARG A 1 274 ? 6.726 -29.197 13.861 1.00 63.99 274 ARG G N 1
ATOM 2195 C CA . ARG A 1 274 ? 7.538 -30.410 13.961 1.00 63.18 274 ARG G CA 1
ATOM 2196 C C . ARG A 1 274 ? 8.036 -30.915 12.572 1.00 65.48 274 ARG G C 1
ATOM 2197 O O . ARG A 1 274 ? 9.225 -31.195 12.379 1.00 64.21 274 ARG G O 1
ATOM 2205 N N . VAL A 1 275 ? 7.109 -31.022 11.627 1.00 61.12 275 VAL G N 1
ATOM 2206 C CA . VAL A 1 275 ? 7.301 -31.594 10.301 1.00 60.18 275 VAL G CA 1
ATOM 2207 C C . VAL A 1 275 ? 8.040 -30.643 9.303 1.00 61.05 275 VAL G C 1
ATOM 2208 O O . VAL A 1 275 ? 8.715 -31.143 8.408 1.00 59.27 275 VAL G O 1
ATOM 2212 N N . LEU A 1 276 ? 7.999 -29.309 9.511 1.00 57.29 276 LEU G N 1
ATOM 2213 C CA . LEU A 1 276 ? 8.698 -28.361 8.638 1.00 56.43 276 LEU G CA 1
ATOM 2214 C C . LEU A 1 276 ? 10.199 -28.356 8.874 1.00 63.98 276 LEU G C 1
ATOM 2215 O O . LEU A 1 276 ? 10.646 -28.494 10.013 1.00 64.37 276 LEU G O 1
ATOM 2220 N N . LYS A 1 277 ? 10.985 -28.131 7.806 1.00 62.49 277 LYS G N 1
ATOM 2221 C CA . LYS A 1 277 ? 12.440 -28.007 7.924 1.00 62.73 277 LYS G CA 1
ATOM 2222 C C . LYS A 1 277 ? 12.748 -26.630 8.551 1.00 70.19 277 LYS G C 1
ATOM 2223 O O . LYS A 1 277 ? 11.852 -25.784 8.655 1.00 69.80 277 LYS G O 1
ATOM 2229 N N . LYS A 1 278 ? 13.982 -26.427 9.024 1.00 69.66 278 LYS G N 1
ATOM 2230 C CA . LYS A 1 278 ? 14.401 -25.165 9.654 1.00 70.16 278 LYS G CA 1
ATOM 2231 C C . LYS A 1 278 ? 14.217 -24.025 8.639 1.00 72.42 278 LYS G C 1
ATOM 2232 O O . LYS A 1 278 ? 14.534 -24.200 7.452 1.00 70.01 278 LYS G O 1
ATOM 2238 N N . GLY A 1 279 ? 13.600 -22.929 9.095 1.00 69.02 279 GLY G N 1
ATOM 2239 C CA . GLY A 1 279 ? 13.258 -21.785 8.247 1.00 67.92 279 GLY G CA 1
ATOM 2240 C C . GLY A 1 279 ? 12.166 -22.087 7.227 1.00 71.01 279 GLY G C 1
ATOM 2241 O O . GLY A 1 279 ? 12.000 -21.334 6.260 1.00 72.01 279 GLY G O 1
ATOM 2242 N N . GLY A 1 280 ? 11.419 -23.186 7.447 1.00 64.12 280 GLY G N 1
ATOM 2243 C CA . GLY A 1 280 ? 10.334 -23.637 6.579 1.00 61.88 280 GLY G CA 1
ATOM 2244 C C . GLY A 1 280 ? 9.057 -22.838 6.767 1.00 60.81 280 GLY G C 1
ATOM 2245 O O . GLY A 1 280 ? 8.820 -22.265 7.839 1.00 60.14 280 GLY G O 1
ATOM 2246 N N . ARG A 1 281 ? 8.223 -22.809 5.723 1.00 53.61 281 ARG G N 1
ATOM 2247 C CA . ARG A 1 281 ? 6.994 -22.040 5.704 1.00 51.29 281 ARG G CA 1
ATOM 2248 C C . ARG A 1 281 ? 5.757 -22.837 5.400 1.00 52.34 281 ARG G C 1
ATOM 2249 O O . ARG A 1 281 ? 5.782 -23.784 4.610 1.00 49.47 281 ARG G O 1
ATOM 2257 N N . ALA A 1 282 ? 4.653 -22.396 6.033 1.00 49.22 282 ALA G N 1
ATOM 2258 C CA . ALA A 1 282 ? 3.284 -22.836 5.846 1.00 48.49 282 ALA G CA 1
ATOM 2259 C C . ALA A 1 282 ? 2.453 -21.640 5.356 1.00 49.89 282 ALA G C 1
ATOM 2260 O O . ALA A 1 282 ? 2.445 -20.584 5.986 1.00 48.92 282 ALA G O 1
ATOM 2262 N N . ALA A 1 283 ? 1.798 -21.780 4.198 1.00 47.07 283 ALA G N 1
ATOM 2263 C CA . ALA A 1 283 ? 0.888 -20.736 3.709 1.00 46.60 283 ALA G CA 1
ATOM 2264 C C . ALA A 1 283 ? -0.501 -21.327 3.976 1.00 49.30 283 ALA G C 1
ATOM 2265 O O . ALA A 1 283 ? -0.824 -22.401 3.478 1.00 47.57 283 ALA G O 1
ATOM 2267 N N . ILE A 1 284 ? -1.272 -20.684 4.850 1.00 48.10 284 ILE G N 1
ATOM 2268 C CA . ILE A 1 284 ? -2.578 -21.241 5.259 1.00 47.74 284 ILE G CA 1
ATOM 2269 C C . ILE A 1 284 ? -3.744 -20.291 5.002 1.00 49.57 284 ILE G C 1
ATOM 2270 O O . ILE A 1 284 ? -3.594 -19.067 5.084 1.00 47.49 284 ILE G O 1
ATOM 2275 N N . VAL A 1 285 ? -4.919 -20.889 4.693 1.00 47.10 285 VAL G N 1
ATOM 2276 C CA . VAL A 1 285 ? -6.189 -20.197 4.458 1.00 44.93 285 VAL G CA 1
ATOM 2277 C C . VAL A 1 285 ? -7.205 -20.632 5.524 1.00 49.99 285 VAL G C 1
ATOM 2278 O O . VAL A 1 285 ? -7.452 -21.820 5.709 1.00 47.81 285 VAL G O 1
ATOM 2282 N N . THR A 1 286 ? -7.772 -19.651 6.223 1.00 50.42 286 THR G N 1
ATOM 2283 C CA . THR A 1 286 ? -8.753 -19.823 7.305 1.00 51.43 286 THR G CA 1
ATOM 2284 C C . THR A 1 286 ? -9.919 -18.850 7.081 1.00 55.20 286 THR G C 1
ATOM 2285 O O . THR A 1 286 ? -9.839 -17.992 6.199 1.00 53.32 286 THR G O 1
ATOM 2289 N N . ASN A 1 287 ? -10.972 -18.941 7.913 1.00 55.43 287 ASN G N 1
ATOM 2290 C CA . ASN A 1 287 ? -12.066 -17.960 7.862 1.00 57.05 287 ASN G CA 1
ATOM 2291 C C . ASN A 1 287 ? -12.265 -17.298 9.246 1.00 63.53 287 ASN G C 1
ATOM 2292 O O . ASN A 1 287 ? -13.233 -16.567 9.456 1.00 63.46 287 ASN G O 1
ATOM 2297 N N . ILE A 1 288 ? -11.314 -17.562 10.179 1.00 61.26 288 ILE G N 1
ATOM 2298 C CA . ILE A 1 288 ? -11.227 -17.027 11.545 1.00 61.65 288 ILE G CA 1
ATOM 2299 C C . ILE A 1 288 ? -9.779 -16.542 11.836 1.00 65.40 288 ILE G C 1
ATOM 2300 O O . ILE A 1 288 ? -8.842 -16.954 11.146 1.00 63.56 288 ILE G O 1
ATOM 2305 N N . ASP A 1 289 ? -9.603 -15.707 12.877 1.00 62.71 289 ASP G N 1
ATOM 2306 C CA . ASP A 1 289 ? -8.287 -15.224 13.314 1.00 62.20 289 ASP G CA 1
ATOM 2307 C C . ASP A 1 289 ? -7.651 -16.304 14.188 1.00 65.02 289 ASP G C 1
ATOM 2308 O O . ASP A 1 289 ? -8.229 -16.691 15.192 1.00 65.24 289 ASP G O 1
ATOM 2313 N N . VAL A 1 290 ? -6.484 -16.824 13.762 1.00 61.78 290 VAL G N 1
ATOM 2314 C CA . VAL A 1 290 ? -5.783 -17.944 14.394 1.00 60.65 290 VAL G CA 1
ATOM 2315 C C . VAL A 1 290 ? -4.412 -17.584 14.982 1.00 66.14 290 VAL G C 1
ATOM 2316 O O . VAL A 1 290 ? -3.703 -18.499 15.422 1.00 65.56 290 VAL G O 1
ATOM 2320 N N . GLU A 1 291 ? -4.068 -16.269 15.061 1.00 64.15 291 GLU G N 1
ATOM 2321 C CA . GLU A 1 291 ? -2.809 -15.750 15.651 1.00 64.73 291 GLU G CA 1
ATOM 2322 C C . GLU A 1 291 ? -2.383 -16.467 16.927 1.00 69.68 291 GLU G C 1
ATOM 2323 O O . GLU A 1 291 ? -1.208 -16.804 17.053 1.00 71.06 291 GLU G O 1
ATOM 2329 N N . SER A 1 292 ? -3.327 -16.700 17.863 1.00 65.47 292 SER G N 1
ATOM 2330 C CA . SER A 1 292 ? -3.071 -17.343 19.157 1.00 65.64 292 SER G CA 1
ATOM 2331 C C . SER A 1 292 ? -2.582 -18.797 19.067 1.00 69.23 292 SER G C 1
ATOM 2332 O O . SER A 1 292 ? -1.874 -19.268 19.968 1.00 70.05 292 SER G O 1
ATOM 2335 N N . PHE A 1 293 ? -2.974 -19.509 18.000 1.00 64.19 293 PHE G N 1
ATOM 2336 C CA . PHE A 1 293 ? -2.575 -20.896 17.789 1.00 62.89 293 PHE G CA 1
ATOM 2337 C C . PHE A 1 293 ? -1.212 -20.983 17.138 1.00 63.60 293 PHE G C 1
ATOM 2338 O O . PHE A 1 293 ? -0.526 -21.980 17.302 1.00 63.13 293 PHE G O 1
ATOM 2346 N N . PHE A 1 294 ? -0.795 -19.928 16.449 1.00 59.18 294 PHE G N 1
ATOM 2347 C CA . PHE A 1 294 ? 0.464 -19.929 15.725 1.00 58.79 294 PHE G CA 1
ATOM 2348 C C . PHE A 1 294 ? 1.466 -18.910 16.283 1.00 67.10 294 PHE G C 1
ATOM 2349 O O . PHE A 1 294 ? 2.265 -18.355 15.527 1.00 67.96 294 PHE G O 1
ATOM 2357 N N . SER A 1 295 ? 1.454 -18.701 17.624 1.00 65.29 295 SER G N 1
ATOM 2358 C CA . SER A 1 295 ? 2.390 -17.811 18.329 1.00 65.89 295 SER G CA 1
ATOM 2359 C C . SER A 1 295 ? 3.828 -18.366 18.251 1.00 70.38 295 SER G C 1
ATOM 2360 O O . SER A 1 295 ? 4.784 -17.601 18.347 1.00 70.36 295 SER G O 1
ATOM 2363 N N . ASN A 1 296 ? 3.950 -19.695 18.031 1.00 66.56 296 ASN G N 1
ATOM 2364 C CA . ASN A 1 296 ? 5.174 -20.487 17.889 1.00 65.71 296 ASN G CA 1
ATOM 2365 C C . ASN A 1 296 ? 5.851 -20.238 16.535 1.00 67.21 296 ASN G C 1
ATOM 2366 O O . ASN A 1 296 ? 6.997 -20.622 16.328 1.00 68.91 296 ASN G O 1
ATOM 2371 N N . PHE A 1 297 ? 5.140 -19.576 15.622 1.00 60.71 297 PHE G N 1
ATOM 2372 C CA . PHE A 1 297 ? 5.601 -19.213 14.283 1.00 58.21 297 PHE G CA 1
ATOM 2373 C C . PHE A 1 297 ? 5.789 -17.714 14.149 1.00 62.69 297 PHE G C 1
ATOM 2374 O O . PHE A 1 297 ? 5.139 -16.937 14.841 1.00 63.74 297 PHE G O 1
ATOM 2382 N N . GLU A 1 298 ? 6.621 -17.306 13.204 1.00 59.75 298 GLU G N 1
ATOM 2383 C CA . GLU A 1 298 ? 6.737 -15.910 12.825 1.00 59.99 298 GLU G CA 1
ATOM 2384 C C . GLU A 1 298 ? 5.622 -15.715 11.727 1.00 62.25 298 GLU G C 1
ATOM 2385 O O . GLU A 1 298 ? 5.507 -16.518 10.799 1.00 60.40 298 GLU G O 1
ATOM 2391 N N . ILE A 1 299 ? 4.774 -14.700 11.892 1.00 58.32 299 ILE G N 1
ATOM 2392 C CA . ILE A 1 299 ? 3.731 -14.392 10.926 1.00 57.29 299 ILE G CA 1
ATOM 2393 C C . ILE A 1 299 ? 4.367 -13.373 10.003 1.00 61.90 299 ILE G C 1
ATOM 2394 O O . ILE A 1 299 ? 4.558 -12.233 10.420 1.00 63.83 299 ILE G O 1
ATOM 2399 N N . GLU A 1 300 ? 4.766 -13.798 8.789 1.00 57.55 300 GLU G N 1
ATOM 2400 C CA . GLU A 1 300 ? 5.417 -12.943 7.790 1.00 57.07 300 GLU G CA 1
ATOM 2401 C C . GLU A 1 300 ? 4.402 -12.125 6.992 1.00 61.61 300 GLU G C 1
ATOM 2402 O O . GLU A 1 300 ? 4.745 -11.069 6.451 1.00 61.25 300 GLU G O 1
ATOM 2408 N N . MET A 1 301 ? 3.186 -12.672 6.822 1.00 57.65 301 MET G N 1
ATOM 2409 C CA . MET A 1 301 ? 2.137 -12.030 6.052 1.00 56.50 301 MET G CA 1
ATOM 2410 C C . MET A 1 301 ? 0.793 -12.473 6.535 1.00 61.18 301 MET G C 1
ATOM 2411 O O . MET A 1 301 ? 0.590 -13.644 6.855 1.00 60.13 301 MET G O 1
ATOM 2416 N N . LYS A 1 302 ? -0.108 -11.499 6.657 1.00 59.73 302 LYS G N 1
ATOM 2417 C CA . LYS A 1 302 ? -1.520 -11.688 6.972 1.00 59.12 302 LYS G CA 1
ATOM 2418 C C . LYS A 1 302 ? -2.328 -10.771 6.095 1.00 63.96 302 LYS G C 1
ATOM 2419 O O . LYS A 1 302 ? -2.107 -9.566 6.076 1.00 64.46 302 LYS G O 1
ATOM 2425 N N . THR A 1 303 ? -3.195 -11.356 5.303 1.00 60.92 303 THR G N 1
ATOM 2426 C CA . THR A 1 303 ? -4.074 -10.604 4.424 1.00 61.10 303 THR G CA 1
ATOM 2427 C C . THR A 1 303 ? -5.468 -11.184 4.545 1.00 65.13 303 THR G C 1
ATOM 2428 O O . THR A 1 303 ? -5.647 -12.270 5.101 1.00 60.30 303 THR G O 1
ATOM 2432 N N . GLU A 1 304 ? -6.450 -10.428 4.061 1.00 68.53 304 GLU G N 1
ATOM 2433 C CA . GLU A 1 304 ? -7.860 -10.795 4.076 1.00 71.79 304 GLU G CA 1
ATOM 2434 C C . GLU A 1 304 ? -8.489 -10.671 2.691 1.00 84.44 304 GLU G C 1
ATOM 2435 O O . GLU A 1 304 ? -8.067 -9.838 1.881 1.00 84.97 304 GLU G O 1
ATOM 2441 N N . GLU A 1 305 ? -9.470 -11.537 2.408 1.00 85.67 305 GLU G N 1
ATOM 2442 C CA . GLU A 1 305 ? -10.204 -11.545 1.143 1.00 87.50 305 GLU G CA 1
ATOM 2443 C C . GLU A 1 305 ? -11.667 -11.890 1.412 1.00 94.44 305 GLU G C 1
ATOM 2444 O O . GLU A 1 305 ? -11.960 -13.030 1.790 1.00 93.16 305 GLU G O 1
ATOM 2450 N N . ARG A 1 306 ? -12.583 -10.903 1.261 1.00 95.01 306 ARG G N 1
ATOM 2451 C CA . ARG A 1 306 ? -14.019 -11.176 1.410 1.00 96.37 306 ARG G CA 1
ATOM 2452 C C . ARG A 1 306 ? -14.471 -11.843 0.109 1.00 101.90 306 ARG G C 1
ATOM 2453 O O . ARG A 1 306 ? -14.143 -11.356 -0.982 1.00 100.83 306 ARG G O 1
ATOM 2461 N N . VAL A 1 307 ? -15.093 -13.025 0.228 1.00 100.30 307 VAL G N 1
ATOM 2462 C CA . VAL A 1 307 ? -15.483 -13.810 -0.939 1.00 101.12 307 VAL G CA 1
ATOM 2463 C C . VAL A 1 307 ? -17.011 -13.703 -1.203 1.00 107.36 307 VAL G C 1
ATOM 2464 O O . VAL A 1 307 ? -17.379 -13.367 -2.331 1.00 106.91 307 VAL G O 1
ATOM 2468 N N . HIS A 1 308 ? -17.879 -13.941 -0.189 1.00 105.50 308 HIS G N 1
ATOM 2469 C CA . HIS A 1 308 ? -19.341 -13.893 -0.382 1.00 106.06 308 HIS G CA 1
ATOM 2470 C C . HIS A 1 308 ? -20.040 -12.681 0.228 1.00 108.52 308 HIS G C 1
ATOM 2471 O O . HIS A 1 308 ? -21.033 -12.199 -0.328 1.00 108.75 308 HIS G O 1
ATOM 2478 N N . GLY A 1 309 ? -19.559 -12.247 1.386 1.00 102.66 309 GLY G N 1
ATOM 2479 C CA . GLY A 1 309 ? -20.191 -11.207 2.188 1.00 101.29 309 GLY G CA 1
ATOM 2480 C C . GLY A 1 309 ? -20.567 -11.826 3.521 1.00 101.56 309 GLY G C 1
ATOM 2481 O O . GLY A 1 309 ? -20.800 -11.123 4.508 1.00 100.62 309 GLY G O 1
ATOM 2482 N N . SER A 1 310 ? -20.608 -13.179 3.535 1.00 95.33 310 SER G N 1
ATOM 2483 C CA . SER A 1 310 ? -20.818 -14.052 4.689 1.00 93.54 310 SER G CA 1
ATOM 2484 C C . SER A 1 310 ? -19.446 -14.657 5.049 1.00 92.32 310 SER G C 1
ATOM 2485 O O . SER A 1 310 ? -19.203 -15.022 6.206 1.00 92.90 310 SER G O 1
ATOM 2488 N N . LEU A 1 311 ? -18.562 -14.770 4.035 1.00 82.75 311 LEU G N 1
ATOM 2489 C CA . LEU A 1 311 ? -17.241 -15.359 4.177 1.00 79.79 311 LEU G CA 1
ATOM 2490 C C . LEU A 1 311 ? -16.099 -14.359 3.995 1.00 77.08 311 LEU G C 1
ATOM 2491 O O . LEU A 1 311 ? -15.939 -13.770 2.911 1.00 76.24 311 LEU G O 1
ATOM 2496 N N . THR A 1 312 ? -15.248 -14.230 5.034 1.00 68.60 312 THR G N 1
ATOM 2497 C CA . THR A 1 312 ? -14.034 -13.430 4.887 1.00 65.94 312 THR G CA 1
ATOM 2498 C C . THR A 1 312 ? -12.829 -14.361 5.170 1.00 62.36 312 THR G C 1
ATOM 2499 O O . THR A 1 312 ? -12.668 -14.873 6.287 1.00 59.48 312 THR G O 1
ATOM 2503 N N . ARG A 1 313 ? -12.036 -14.633 4.105 1.00 56.69 313 ARG G N 1
ATOM 2504 C CA . ARG A 1 313 ? -10.838 -15.461 4.168 1.00 56.05 313 ARG G CA 1
ATOM 2505 C C . ARG A 1 313 ? -9.671 -14.713 4.802 1.00 59.31 313 ARG G C 1
ATOM 2506 O O . ARG A 1 313 ? -9.444 -13.545 4.490 1.00 59.62 313 ARG G O 1
ATOM 2514 N N . ARG A 1 314 ? -8.916 -15.395 5.656 1.00 54.90 314 ARG G N 1
ATOM 2515 C CA . ARG A 1 314 ? -7.660 -14.885 6.229 1.00 54.19 314 ARG G CA 1
ATOM 2516 C C . ARG A 1 314 ? -6.568 -15.741 5.599 1.00 55.87 314 ARG G C 1
ATOM 2517 O O . ARG A 1 314 ? -6.697 -16.969 5.530 1.00 53.98 314 ARG G O 1
ATOM 2525 N N . ILE A 1 315 ? -5.551 -15.086 5.048 1.00 52.47 315 ILE G N 1
ATOM 2526 C CA . ILE A 1 315 ? -4.419 -15.767 4.398 1.00 51.19 315 ILE G CA 1
ATOM 2527 C C . ILE A 1 315 ? -3.149 -15.418 5.172 1.00 55.19 315 ILE G C 1
ATOM 2528 O O . ILE A 1 315 ? -2.795 -14.244 5.294 1.00 54.54 315 ILE G O 1
ATOM 2533 N N . TYR A 1 316 ? -2.496 -16.440 5.729 1.00 51.82 316 TYR G N 1
ATOM 2534 C CA . TYR A 1 316 ? -1.258 -16.270 6.484 1.00 51.51 316 TYR G CA 1
ATOM 2535 C C . TYR A 1 316 ? -0.073 -16.927 5.808 1.00 53.29 316 TYR G C 1
ATOM 2536 O O . TYR A 1 316 ? -0.221 -17.978 5.195 1.00 53.29 316 TYR G O 1
ATOM 2545 N N . LEU A 1 317 ? 1.114 -16.342 6.002 1.00 49.05 317 LEU G N 1
ATOM 2546 C CA . LEU A 1 317 ? 2.409 -16.914 5.658 1.00 48.33 317 LEU G CA 1
ATOM 2547 C C . LEU A 1 317 ? 3.125 -17.039 6.998 1.00 52.01 317 LEU G C 1
ATOM 2548 O O . LEU A 1 317 ? 3.386 -16.018 7.651 1.00 49.98 317 LEU G O 1
ATOM 2553 N N . LEU A 1 318 ? 3.338 -18.295 7.442 1.00 49.75 318 LEU G N 1
ATOM 2554 C CA . LEU A 1 318 ? 3.987 -18.616 8.713 1.00 51.18 318 LEU G CA 1
ATOM 2555 C C . LEU A 1 318 ? 5.387 -19.179 8.496 1.00 57.80 318 LEU G C 1
ATOM 2556 O O . LEU A 1 318 ? 5.579 -20.046 7.646 1.00 56.89 318 LEU G O 1
ATOM 2561 N N . ARG A 1 319 ? 6.354 -18.703 9.271 1.00 56.64 319 ARG G N 1
ATOM 2562 C CA . ARG A 1 319 ? 7.720 -19.194 9.171 1.00 58.05 319 ARG G CA 1
ATOM 2563 C C . ARG A 1 319 ? 8.193 -19.836 10.485 1.00 65.43 319 ARG G C 1
ATOM 2564 O O . ARG A 1 319 ? 8.063 -19.230 11.558 1.00 64.25 319 ARG G O 1
ATOM 2572 N N . ARG A 1 320 ? 8.747 -21.069 10.389 1.00 65.69 320 ARG G N 1
ATOM 2573 C CA . ARG A 1 320 ? 9.308 -21.803 11.534 1.00 66.53 320 ARG G CA 1
ATOM 2574 C C . ARG A 1 320 ? 10.568 -21.068 12.011 1.00 73.53 320 ARG G C 1
ATOM 2575 O O . ARG A 1 320 ? 11.440 -20.764 11.190 1.00 73.83 320 ARG G O 1
ATOM 2583 N N . HIS A 1 321 ? 10.634 -20.730 13.329 1.00 72.49 321 HIS G N 1
ATOM 2584 C CA . HIS A 1 321 ? 11.789 -20.044 13.948 1.00 94.78 321 HIS G CA 1
ATOM 2585 C C . HIS A 1 321 ? 12.212 -20.674 15.264 1.00 106.43 321 HIS G C 1
ATOM 2586 O O . HIS A 1 321 ? 12.104 -21.886 15.429 1.00 83.95 321 HIS G O 1
ATOM 2593 N N . MET B 2 1 ? 1.180 -46.876 -3.354 1.00 100.20 1 MET H N 1
ATOM 2594 C CA . MET B 2 1 ? 2.065 -46.161 -2.441 1.00 99.82 1 MET H CA 1
ATOM 2595 C C . MET B 2 1 ? 3.535 -46.351 -2.838 1.00 102.33 1 MET H C 1
ATOM 2596 O O . MET B 2 1 ? 4.053 -47.475 -2.808 1.00 101.32 1 MET H O 1
ATOM 2601 N N . LYS B 2 2 ? 4.189 -45.241 -3.240 1.00 98.00 2 LYS H N 1
ATOM 2602 C CA . LYS B 2 2 ? 5.591 -45.201 -3.668 1.00 97.17 2 LYS H CA 1
ATOM 2603 C C . LYS B 2 2 ? 6.544 -45.640 -2.543 1.00 99.64 2 LYS H C 1
ATOM 2604 O O . LYS B 2 2 ? 6.317 -45.297 -1.381 1.00 98.59 2 LYS H O 1
ATOM 2610 N N . ARG B 2 3 ? 7.574 -46.437 -2.883 1.00 95.80 3 ARG H N 1
ATOM 2611 C CA . ARG B 2 3 ? 8.546 -46.937 -1.904 1.00 95.18 3 ARG H CA 1
ATOM 2612 C C . ARG B 2 3 ? 9.422 -45.819 -1.322 1.00 98.21 3 ARG H C 1
ATOM 2613 O O . ARG B 2 3 ? 9.697 -45.842 -0.120 1.00 97.23 3 ARG H O 1
ATOM 2621 N N . LYS B 2 4 ? 9.810 -44.821 -2.158 1.00 95.09 4 LYS H N 1
ATOM 2622 C CA . LYS B 2 4 ? 10.605 -43.647 -1.749 1.00 95.06 4 LYS H CA 1
ATOM 2623 C C . LYS B 2 4 ? 9.897 -42.803 -0.660 1.00 98.69 4 LYS H C 1
ATOM 2624 O O . LYS B 2 4 ? 10.544 -41.991 0.007 1.00 98.37 4 LYS H O 1
ATOM 2630 N N . LEU B 2 5 ? 8.571 -43.006 -0.491 1.00 94.54 5 LEU H N 1
ATOM 2631 C CA . LEU B 2 5 ? 7.724 -42.337 0.499 1.00 94.16 5 LEU H CA 1
ATOM 2632 C C . LEU B 2 5 ? 8.070 -42.760 1.938 1.00 98.04 5 LEU H C 1
ATOM 2633 O O . LEU B 2 5 ? 7.943 -41.938 2.846 1.00 96.87 5 LEU H O 1
ATOM 2638 N N . LEU B 2 6 ? 8.549 -44.022 2.129 1.00 95.60 6 LEU H N 1
ATOM 2639 C CA . LEU B 2 6 ? 8.981 -44.601 3.415 1.00 95.87 6 LEU H CA 1
ATOM 2640 C C . LEU B 2 6 ? 10.156 -43.822 4.051 1.00 99.40 6 LEU H C 1
ATOM 2641 O O . LEU B 2 6 ? 10.357 -43.907 5.263 1.00 99.28 6 LEU H O 1
ATOM 2646 N N . GLU B 2 7 ? 10.910 -43.056 3.231 1.00 95.48 7 GLU H N 1
ATOM 2647 C CA . GLU B 2 7 ? 12.042 -42.213 3.642 1.00 94.89 7 GLU H CA 1
ATOM 2648 C C . GLU B 2 7 ? 11.609 -41.018 4.506 1.00 96.58 7 GLU H C 1
ATOM 2649 O O . GLU B 2 7 ? 12.418 -40.515 5.286 1.00 96.33 7 GLU H O 1
ATOM 2655 N N . ILE B 2 8 ? 10.360 -40.531 4.343 1.00 90.96 8 ILE H N 1
ATOM 2656 C CA . ILE B 2 8 ? 9.878 -39.390 5.135 1.00 89.50 8 ILE H CA 1
ATOM 2657 C C . ILE B 2 8 ? 8.655 -39.773 6.003 1.00 90.27 8 ILE H C 1
ATOM 2658 O O . ILE B 2 8 ? 8.352 -39.080 6.973 1.00 89.48 8 ILE H O 1
ATOM 2663 N N . LEU B 2 9 ? 8.000 -40.897 5.672 1.00 84.62 9 LEU H N 1
ATOM 2664 C CA . LEU B 2 9 ? 6.857 -41.457 6.385 1.00 83.57 9 LEU H CA 1
ATOM 2665 C C . LEU B 2 9 ? 7.282 -41.957 7.770 1.00 88.07 9 LEU H C 1
ATOM 2666 O O . LEU B 2 9 ? 8.373 -42.515 7.920 1.00 89.10 9 LEU H O 1
ATOM 2671 N N . ALA B 2 10 ? 6.437 -41.727 8.783 1.00 83.89 10 ALA H N 1
ATOM 2672 C CA . ALA B 2 10 ? 6.656 -42.150 10.175 1.00 83.88 10 ALA H CA 1
ATOM 2673 C C . ALA B 2 10 ? 5.296 -42.504 10.804 1.00 88.81 10 ALA H C 1
ATOM 2674 O O . ALA B 2 10 ? 4.269 -42.264 10.167 1.00 88.23 10 ALA H O 1
ATOM 2676 N N . CYS B 2 11 ? 5.279 -43.122 12.007 1.00 86.16 11 CYS H N 1
ATOM 2677 C CA . CYS B 2 11 ? 4.038 -43.505 12.696 1.00 86.30 11 CYS H CA 1
ATOM 2678 C C . CYS B 2 11 ? 3.231 -42.272 13.089 1.00 88.08 11 CYS H C 1
ATOM 2679 O O . CYS B 2 11 ? 3.792 -41.370 13.708 1.00 87.07 11 CYS H O 1
ATOM 2682 N N . PRO B 2 12 ? 1.913 -42.221 12.801 1.00 84.34 12 PRO H N 1
ATOM 2683 C CA . PRO B 2 12 ? 1.131 -41.028 13.176 1.00 84.97 12 PRO H CA 1
ATOM 2684 C C . PRO B 2 12 ? 0.993 -40.816 14.683 1.00 91.45 12 PRO H C 1
ATOM 2685 O O . PRO B 2 12 ? 0.662 -39.710 15.118 1.00 91.53 12 PRO H O 1
ATOM 2689 N N . LEU B 2 13 ? 1.255 -41.880 15.466 1.00 89.54 13 LEU H N 1
ATOM 2690 C CA . LEU B 2 13 ? 1.158 -41.922 16.918 1.00 89.81 13 LEU H CA 1
ATOM 2691 C C . LEU B 2 13 ? 2.465 -41.486 17.611 1.00 96.09 13 LEU H C 1
ATOM 2692 O O . LEU B 2 13 ? 2.525 -40.358 18.105 1.00 97.84 13 LEU H O 1
ATOM 2697 N N . CYS B 2 14 ? 3.511 -42.345 17.608 1.00 91.53 14 CYS H N 1
ATOM 2698 C CA . CYS B 2 14 ? 4.801 -42.102 18.276 1.00 91.18 14 CYS H CA 1
ATOM 2699 C C . CYS B 2 14 ? 5.886 -41.442 17.391 1.00 98.14 14 CYS H C 1
ATOM 2700 O O . CYS B 2 14 ? 6.964 -41.112 17.907 1.00 98.94 14 CYS H O 1
ATOM 2703 N N . LYS B 2 15 ? 5.601 -41.254 16.078 1.00 95.06 15 LYS H N 1
ATOM 2704 C CA . LYS B 2 15 ? 6.473 -40.657 15.043 1.00 94.47 15 LYS H CA 1
ATOM 2705 C C . LYS B 2 15 ? 7.762 -41.467 14.821 1.00 101.13 15 LYS H C 1
ATOM 2706 O O . LYS B 2 15 ? 8.791 -40.907 14.438 1.00 101.06 15 LYS H O 1
ATOM 2712 N N . SER B 2 16 ? 7.690 -42.793 15.032 1.00 99.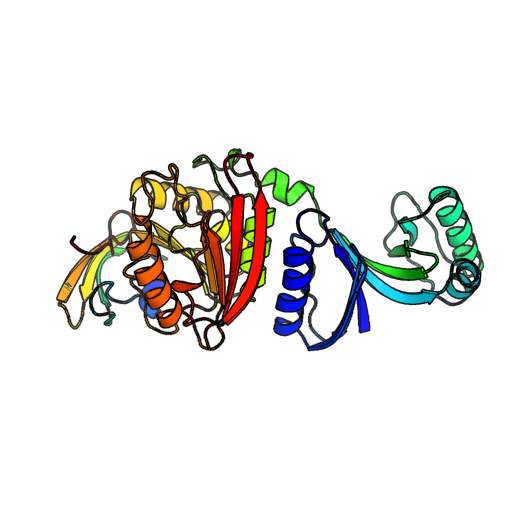66 16 SER H N 1
ATOM 2713 C CA . SER B 2 16 ? 8.826 -43.696 14.840 1.00 100.64 16 SER H CA 1
ATOM 2714 C C . SER B 2 16 ? 8.817 -44.264 13.420 1.00 107.81 16 SER H C 1
ATOM 2715 O O . SER B 2 16 ? 7.824 -44.114 12.704 1.00 107.13 16 SER H O 1
ATOM 2718 N N . GLU B 2 17 ? 9.934 -44.907 13.020 1.00 107.48 17 GLU H N 1
ATOM 2719 C CA . GLU B 2 17 ? 10.148 -45.520 11.705 1.00 108.59 17 GLU H CA 1
ATOM 2720 C C . GLU B 2 17 ? 9.141 -46.646 11.424 1.00 113.92 17 GLU H C 1
ATOM 2721 O O . GLU B 2 17 ? 8.841 -47.449 12.314 1.00 114.00 17 GLU H O 1
ATOM 2727 N N . LEU B 2 18 ? 8.613 -46.690 10.188 1.00 110.78 18 LEU H N 1
ATOM 2728 C CA . LEU B 2 18 ? 7.658 -47.720 9.776 1.00 110.43 18 LEU H CA 1
ATOM 2729 C C . LEU B 2 18 ? 8.321 -48.799 8.923 1.00 115.67 18 LEU H C 1
ATOM 2730 O O . LEU B 2 18 ? 9.301 -48.531 8.220 1.00 115.09 18 LEU H O 1
ATOM 2735 N N . GLU B 2 19 ? 7.768 -50.018 8.988 1.00 113.39 19 GLU H N 1
ATOM 2736 C CA . GLU B 2 19 ? 8.215 -51.179 8.224 1.00 113.80 19 GLU H CA 1
ATOM 2737 C C . GLU B 2 19 ? 7.072 -51.607 7.309 1.00 118.10 19 GLU H C 1
ATOM 2738 O O . GLU B 2 19 ? 5.926 -51.671 7.761 1.00 117.64 19 GLU H O 1
ATOM 2744 N N . VAL B 2 20 ? 7.375 -51.897 6.031 1.00 115.13 20 VAL H N 1
ATOM 2745 C CA . VAL B 2 20 ? 6.365 -52.338 5.061 1.00 115.21 20 VAL H CA 1
ATOM 2746 C C . VAL B 2 20 ? 6.384 -53.888 4.901 1.00 120.78 20 VAL H C 1
ATOM 2747 O O . VAL B 2 20 ? 7.455 -54.486 4.734 1.00 120.29 20 VAL H O 1
ATOM 2751 N N . GLU B 2 21 ? 5.193 -54.520 4.998 1.00 118.41 21 GLU H N 1
ATOM 2752 C CA . GLU B 2 21 ? 5.009 -55.967 4.838 1.00 118.76 21 GLU H CA 1
ATOM 2753 C C . GLU B 2 21 ? 4.186 -56.230 3.557 1.00 122.99 21 GLU H C 1
ATOM 2754 O O . GLU B 2 21 ? 2.983 -56.507 3.620 1.00 122.93 21 GLU H O 1
ATOM 2760 N N . VAL B 2 22 ? 4.866 -56.109 2.392 1.00 118.98 22 VAL H N 1
ATOM 2761 C CA . VAL B 2 22 ? 4.333 -56.221 1.025 1.00 118.52 22 VAL H CA 1
ATOM 2762 C C . VAL B 2 22 ? 3.607 -57.553 0.751 1.00 122.30 22 VAL H C 1
ATOM 2763 O O . VAL B 2 22 ? 4.178 -58.627 0.941 1.00 122.26 22 VAL H O 1
ATOM 2767 N N . VAL B 2 23 ? 2.349 -57.449 0.278 1.00 118.47 23 VAL H N 1
ATOM 2768 C CA . VAL B 2 23 ? 1.485 -58.559 -0.137 1.00 118.04 23 VAL H CA 1
ATOM 2769 C C . VAL B 2 23 ? 1.420 -58.520 -1.679 1.00 122.87 23 VAL H C 1
ATOM 2770 O O . VAL B 2 23 ? 1.616 -59.551 -2.321 1.00 122.86 23 VAL H O 1
ATOM 2774 N N . GLU B 2 24 ? 1.203 -57.326 -2.264 1.00 119.87 24 GLU H N 1
ATOM 2775 C CA . GLU B 2 24 ? 1.163 -57.135 -3.716 1.00 119.85 24 GLU H CA 1
ATOM 2776 C C . GLU B 2 24 ? 1.954 -55.886 -4.125 1.00 125.18 24 GLU H C 1
ATOM 2777 O O . GLU B 2 24 ? 1.707 -54.795 -3.596 1.00 124.75 24 GLU H O 1
ATOM 2783 N N . GLU B 2 25 ? 2.905 -56.049 -5.064 1.00 122.78 25 GLU H N 1
ATOM 2784 C CA . GLU B 2 25 ? 3.739 -54.942 -5.535 1.00 123.20 25 GLU H CA 1
ATOM 2785 C C . GLU B 2 25 ? 3.739 -54.756 -7.057 1.00 127.83 25 GLU H C 1
ATOM 2786 O O . GLU B 2 25 ? 3.268 -55.618 -7.801 1.00 127.55 25 GLU H O 1
ATOM 2792 N N . ASN B 2 26 ? 4.280 -53.606 -7.495 1.00 124.87 26 ASN H N 1
ATOM 2793 C CA . ASN B 2 26 ? 4.409 -53.148 -8.876 1.00 124.76 26 ASN H CA 1
ATOM 2794 C C . ASN B 2 26 ? 5.843 -52.622 -9.072 1.00 128.78 26 ASN H C 1
ATOM 2795 O O . ASN B 2 26 ? 6.570 -52.458 -8.087 1.00 128.45 26 ASN H O 1
ATOM 2800 N N . GLU B 2 27 ? 6.239 -52.337 -10.331 1.00 125.42 27 GLU H N 1
ATOM 2801 C CA . GLU B 2 27 ? 7.561 -51.798 -10.697 1.00 125.19 27 GLU H CA 1
ATOM 2802 C C . GLU B 2 27 ? 7.838 -50.413 -10.083 1.00 128.40 27 GLU H C 1
ATOM 2803 O O . GLU B 2 27 ? 9.004 -50.065 -9.875 1.00 128.41 27 GLU H O 1
ATOM 2809 N N . GLU B 2 28 ? 6.773 -49.626 -9.810 1.00 123.29 28 GLU H N 1
ATOM 2810 C CA . GLU B 2 28 ? 6.900 -48.272 -9.273 1.00 122.43 28 GLU H CA 1
ATOM 2811 C C . GLU B 2 28 ? 6.237 -48.053 -7.881 1.00 122.52 28 GLU H C 1
ATOM 2812 O O . GLU B 2 28 ? 6.651 -47.126 -7.176 1.00 121.43 28 GLU H O 1
ATOM 2818 N N . GLU B 2 29 ? 5.240 -48.887 -7.478 1.00 116.67 29 GLU H N 1
ATOM 2819 C CA . GLU B 2 29 ? 4.598 -48.708 -6.164 1.00 115.20 29 GLU H CA 1
ATOM 2820 C C . GLU B 2 29 ? 4.093 -50.005 -5.485 1.00 115.44 29 GLU H C 1
ATOM 2821 O O . GLU B 2 29 ? 3.947 -51.039 -6.135 1.00 115.10 29 GLU H O 1
ATOM 2827 N N . ILE B 2 30 ? 3.842 -49.917 -4.159 1.00 108.81 30 ILE H N 1
ATOM 2828 C CA . ILE B 2 30 ? 3.320 -50.984 -3.299 1.00 107.17 30 ILE H CA 1
ATOM 2829 C C . ILE B 2 30 ? 1.779 -50.906 -3.350 1.00 110.44 30 ILE H C 1
ATOM 2830 O O . ILE B 2 30 ? 1.196 -49.883 -2.969 1.00 109.01 30 ILE H O 1
ATOM 2835 N N . ILE B 2 31 ? 1.136 -51.979 -3.861 1.00 107.22 31 ILE H N 1
ATOM 2836 C CA . ILE B 2 31 ? -0.323 -52.068 -4.051 1.00 106.73 31 ILE H CA 1
ATOM 2837 C C . ILE B 2 31 ? -1.057 -52.525 -2.776 1.00 109.89 31 ILE H C 1
ATOM 2838 O O . ILE B 2 31 ? -2.012 -51.870 -2.346 1.00 108.55 31 ILE H O 1
ATOM 2843 N N . SER B 2 32 ? -0.625 -53.657 -2.202 1.00 106.71 32 SER H N 1
ATOM 2844 C CA . SER B 2 32 ? -1.226 -54.231 -1.002 1.00 106.80 32 SER H CA 1
ATOM 2845 C C . SER B 2 32 ? -0.170 -54.597 0.033 1.00 110.27 32 SER H C 1
ATOM 2846 O O . SER B 2 32 ? 0.949 -54.979 -0.321 1.00 109.98 32 SER H O 1
ATOM 2849 N N . GLY B 2 33 ? -0.540 -54.468 1.301 1.00 106.27 33 GLY H N 1
ATOM 2850 C CA . GLY B 2 33 ? 0.336 -54.771 2.422 1.00 106.12 33 GLY H CA 1
ATOM 2851 C C . GLY B 2 33 ? -0.059 -54.109 3.725 1.00 110.34 33 GLY H C 1
ATOM 2852 O O . GLY B 2 33 ? -1.200 -53.662 3.889 1.00 110.56 33 GLY H O 1
ATOM 2853 N N . LYS B 2 34 ? 0.895 -54.070 4.669 1.00 106.27 34 LYS H N 1
ATOM 2854 C CA . LYS B 2 34 ? 0.747 -53.485 5.999 1.00 105.63 34 LYS H CA 1
ATOM 2855 C C . LYS B 2 34 ? 1.934 -52.581 6.314 1.00 108.57 34 LYS H C 1
ATOM 2856 O O . LYS B 2 34 ? 3.023 -52.751 5.760 1.00 108.33 34 LYS H O 1
ATOM 2862 N N . LEU B 2 35 ? 1.712 -51.633 7.223 1.00 103.87 35 LEU H N 1
ATOM 2863 C CA . LEU B 2 35 ? 2.702 -50.695 7.727 1.00 103.00 35 LEU H CA 1
ATOM 2864 C C . LEU B 2 35 ? 2.737 -50.914 9.243 1.00 106.29 35 LEU H C 1
ATOM 2865 O O . LEU B 2 35 ? 1.705 -50.800 9.911 1.00 105.14 35 LEU H O 1
ATOM 2870 N N . VAL B 2 36 ? 3.891 -51.342 9.769 1.00 103.30 36 VAL H N 1
ATOM 2871 C CA . VAL B 2 36 ? 4.028 -51.647 11.202 1.00 103.52 36 VAL H CA 1
ATOM 2872 C C . VAL B 2 36 ? 5.090 -50.741 11.815 1.00 108.43 36 VAL H C 1
ATOM 2873 O O . VAL B 2 36 ? 6.173 -50.587 11.238 1.00 108.36 36 VAL H O 1
ATOM 2877 N N . CYS B 2 37 ? 4.776 -50.137 12.977 1.00 104.92 37 CYS H N 1
ATOM 2878 C CA . CYS B 2 37 ? 5.712 -49.266 13.683 1.00 104.57 37 CYS H CA 1
ATOM 2879 C C . CYS B 2 37 ? 6.790 -50.077 14.412 1.00 113.76 37 CYS H C 1
ATOM 2880 O O . CYS B 2 37 ? 6.527 -51.185 14.893 1.00 113.06 37 CYS H O 1
ATOM 2883 N N . SER B 2 38 ? 8.005 -49.509 14.499 1.00 114.14 38 SER H N 1
ATOM 2884 C CA . SER B 2 38 ? 9.144 -50.136 15.177 1.00 115.45 38 SER H CA 1
ATOM 2885 C C . SER B 2 38 ? 9.191 -49.822 16.690 1.00 121.49 38 SER H C 1
ATOM 2886 O O . SER B 2 38 ? 10.068 -50.330 17.385 1.00 121.72 38 SER H O 1
ATOM 2889 N N . SER B 2 39 ? 8.242 -49.004 17.196 1.00 119.07 39 SER H N 1
ATOM 2890 C CA . SER B 2 39 ? 8.153 -48.626 18.611 1.00 119.24 39 SER H CA 1
ATOM 2891 C C . SER B 2 39 ? 6.779 -48.993 19.198 1.00 124.04 39 SER H C 1
ATOM 2892 O O . SER B 2 39 ? 6.714 -49.859 20.070 1.00 124.47 39 SER H O 1
ATOM 2895 N N . CYS B 2 40 ? 5.691 -48.358 18.701 1.00 120.73 40 CYS H N 1
ATOM 2896 C CA . CYS B 2 40 ? 4.290 -48.588 19.095 1.00 120.98 40 CYS H CA 1
ATOM 2897 C C . CYS B 2 40 ? 3.883 -50.018 18.732 1.00 122.89 40 CYS H C 1
ATOM 2898 O O . CYS B 2 40 ? 3.117 -50.653 19.463 1.00 122.08 40 CYS H O 1
ATOM 2901 N N . ARG B 2 41 ? 4.379 -50.489 17.559 1.00 118.10 41 ARG H N 1
ATOM 2902 C CA . ARG B 2 41 ? 4.075 -51.751 16.875 1.00 117.06 41 ARG H CA 1
ATOM 2903 C C . ARG B 2 41 ? 2.650 -51.682 16.275 1.00 118.92 41 ARG H C 1
ATOM 2904 O O . ARG B 2 41 ? 2.062 -52.712 15.926 1.00 119.52 41 ARG H O 1
ATOM 2912 N N . ALA B 2 42 ? 2.131 -50.434 16.120 1.00 112.21 42 ALA H N 1
ATOM 2913 C CA . ALA B 2 42 ? 0.819 -50.102 15.563 1.00 110.35 42 ALA H CA 1
ATOM 2914 C C . ALA B 2 42 ? 0.775 -50.470 14.086 1.00 110.77 42 ALA H C 1
ATOM 2915 O O . ALA B 2 42 ? 1.758 -50.272 13.367 1.00 110.26 42 ALA H O 1
ATOM 2917 N N . GLU B 2 43 ? -0.348 -51.052 13.650 1.00 104.64 43 GLU H N 1
ATOM 2918 C CA . GLU B 2 43 ? -0.528 -51.507 12.273 1.00 102.75 43 GLU H CA 1
ATOM 2919 C C . GLU B 2 43 ? -1.406 -50.572 11.457 1.00 101.53 43 GLU H C 1
ATOM 2920 O O . GLU B 2 43 ? -2.365 -49.995 11.981 1.00 100.53 43 GLU H O 1
ATOM 2926 N N . PHE B 2 44 ? -1.037 -50.398 10.169 1.00 94.19 44 PHE H N 1
ATOM 2927 C CA . PHE B 2 44 ? -1.696 -49.516 9.206 1.00 91.85 44 PHE H CA 1
ATOM 2928 C C . PHE B 2 44 ? -1.847 -50.215 7.830 1.00 96.84 44 PHE H C 1
ATOM 2929 O O . PHE B 2 44 ? -0.836 -50.558 7.207 1.00 96.13 44 PHE H O 1
ATOM 2937 N N . PRO B 2 45 ? -3.092 -50.448 7.341 1.00 94.53 45 PRO H N 1
ATOM 2938 C CA . PRO B 2 45 ? -3.249 -51.165 6.058 1.00 94.78 45 PRO H CA 1
ATOM 2939 C C . PRO B 2 45 ? -2.951 -50.367 4.785 1.00 98.96 45 PRO H C 1
ATOM 2940 O O . PRO B 2 45 ? -3.116 -49.148 4.766 1.00 98.35 45 PRO H O 1
ATOM 2944 N N . ILE B 2 46 ? -2.536 -51.079 3.712 1.00 95.61 46 ILE H N 1
ATOM 2945 C CA . ILE B 2 46 ? -2.288 -50.528 2.373 1.00 95.21 46 ILE H CA 1
ATOM 2946 C C . ILE B 2 46 ? -3.226 -51.278 1.407 1.00 100.46 46 ILE H C 1
ATOM 2947 O O . ILE B 2 46 ? -3.022 -52.469 1.169 1.00 101.11 46 ILE H O 1
ATOM 2952 N N . GLU B 2 47 ? -4.282 -50.598 0.915 1.00 96.65 47 GLU H N 1
ATOM 2953 C CA . GLU B 2 47 ? -5.275 -51.156 -0.021 1.00 96.33 47 GLU H CA 1
ATOM 2954 C C . GLU B 2 47 ? -5.337 -50.266 -1.255 1.00 98.40 47 GLU H C 1
ATOM 2955 O O . GLU B 2 47 ? -5.401 -49.043 -1.115 1.00 97.68 47 GLU H O 1
ATOM 2961 N N . ASP B 2 48 ? -5.293 -50.878 -2.460 1.00 93.66 48 ASP H N 1
ATOM 2962 C CA . ASP B 2 48 ? -5.291 -50.206 -3.772 1.00 93.14 48 ASP H CA 1
ATOM 2963 C C . ASP B 2 48 ? -4.228 -49.069 -3.840 1.00 93.73 48 ASP H C 1
ATOM 2964 O O . ASP B 2 48 ? -4.468 -47.995 -4.414 1.00 91.36 48 ASP H O 1
ATOM 2969 N N . GLY B 2 49 ? -3.067 -49.345 -3.236 1.00 89.22 49 GLY H N 1
ATOM 2970 C CA . GLY B 2 49 ? -1.934 -48.430 -3.157 1.00 88.57 49 GLY H CA 1
ATOM 2971 C C . GLY B 2 49 ? -2.123 -47.277 -2.187 1.00 90.77 49 GLY H C 1
ATOM 2972 O O . GLY B 2 49 ? -1.362 -46.309 -2.242 1.00 91.30 49 GLY H O 1
ATOM 2973 N N . ILE B 2 50 ? -3.142 -47.359 -1.295 1.00 84.44 50 ILE H N 1
ATOM 2974 C CA . ILE B 2 50 ? -3.423 -46.301 -0.319 1.00 82.73 50 ILE H CA 1
ATOM 2975 C C . ILE B 2 50 ? -3.174 -46.767 1.127 1.00 85.57 50 ILE H C 1
ATOM 2976 O O . ILE B 2 50 ? -3.895 -47.640 1.633 1.00 84.47 50 ILE H O 1
ATOM 2981 N N . PRO B 2 51 ? -2.207 -46.128 1.829 1.00 81.64 51 PRO H N 1
ATOM 2982 C CA . PRO B 2 51 ? -2.022 -46.448 3.249 1.00 80.78 51 PRO H CA 1
ATOM 2983 C C . PRO B 2 51 ? -3.015 -45.668 4.132 1.00 82.57 51 PRO H C 1
ATOM 2984 O O . PRO B 2 51 ? -3.166 -44.442 3.980 1.00 81.03 51 PRO H O 1
ATOM 2988 N N . ASP B 2 52 ? -3.730 -46.385 5.021 1.00 77.96 52 ASP H N 1
ATOM 2989 C CA . ASP B 2 52 ? -4.632 -45.745 5.972 1.00 77.03 52 ASP H CA 1
ATOM 2990 C C . ASP B 2 52 ? -3.814 -45.513 7.242 1.00 79.43 52 ASP H C 1
ATOM 2991 O O . ASP B 2 52 ? -3.683 -46.411 8.087 1.00 78.55 52 ASP H O 1
ATOM 2996 N N . LEU B 2 53 ? -3.231 -44.303 7.334 1.00 74.26 53 LEU H N 1
ATOM 2997 C CA . LEU B 2 53 ? -2.397 -43.861 8.448 1.00 73.31 53 LEU H CA 1
ATOM 2998 C C . LEU B 2 53 ? -3.166 -42.948 9.403 1.00 77.38 53 LEU H C 1
ATOM 2999 O O . LEU B 2 53 ? -2.554 -42.156 10.113 1.00 76.24 53 LEU H O 1
ATOM 3004 N N . ARG B 2 54 ? -4.509 -43.057 9.422 1.00 76.17 54 ARG H N 1
ATOM 3005 C CA . ARG B 2 54 ? -5.367 -42.291 10.331 1.00 77.25 54 ARG H CA 1
ATOM 3006 C C . ARG B 2 54 ? -5.244 -42.897 11.754 1.00 85.64 54 ARG H C 1
ATOM 3007 O O . ARG B 2 54 ? -5.201 -44.136 11.876 1.00 85.29 54 ARG H O 1
ATOM 3015 N N . PRO B 2 55 ? -5.200 -42.065 12.835 1.00 85.20 55 PRO H N 1
ATOM 3016 C CA . PRO B 2 55 ? -5.128 -42.639 14.203 1.00 86.47 55 PRO H CA 1
ATOM 3017 C C . PRO B 2 55 ? -6.326 -43.551 14.558 1.00 93.23 55 PRO H C 1
ATOM 3018 O O . PRO B 2 55 ? -7.424 -43.339 14.033 1.00 91.78 55 PRO H O 1
ATOM 3022 N N . PRO B 2 56 ? -6.153 -44.597 15.405 1.00 93.77 56 PRO H N 1
ATOM 3023 C CA . PRO B 2 56 ? -7.276 -45.520 15.675 1.00 94.74 56 PRO H CA 1
ATOM 3024 C C . PRO B 2 56 ? -8.400 -44.983 16.586 1.00 101.58 56 PRO H C 1
ATOM 3025 O O . PRO B 2 56 ? -9.033 -45.773 17.304 1.00 102.45 56 PRO H O 1
ATOM 3029 N N . GLU B 2 57 ? -8.700 -43.660 16.500 1.00 98.60 57 GLU H N 1
ATOM 3030 C CA . GLU B 2 57 ? -9.758 -42.982 17.258 1.00 137.06 57 GLU H CA 1
ATOM 3031 C C . GLU B 2 57 ? -11.149 -43.435 16.825 1.00 155.09 57 GLU H C 1
ATOM 3032 O O . GLU B 2 57 ? -12.066 -43.448 17.639 1.00 118.60 57 GLU H O 1
#